Protein AF-A0A0D2PAR9-F1 (afdb_monomer)

Mean predicted aligned error: 14.61 Å

Radius of gyration: 31.93 Å; Cα contacts (8 Å, |Δi|>4): 285; chains: 1; bounding box: 56×73×135 Å

Nearest PDB structures (foldseek):
  8z8z-assembly1_B  TM=4.522E-01  e=4.694E+00  Homo sapiens
  4bv0-assembly1_A  TM=4.179E-01  e=3.955E+00  Rattus norvegicus

pLDDT: mean 72.81, std 21.91, range [27.88, 97.44]

Sequence (372 aa):
MFTTLGLVIHLLLNVLSAFSISPQKHSHPTFLNVLAVIPWVAWTGVVIAVLVFGFTHKQNVTISPNLIYCVIQKSPIPEVTSVATTTGLVAVFLIELTIGALLYRNRAIMNKFSQSMDMAIRILIFTVLGVSALSCGVIFTVTQTRAVQWDLIFAILPPAAALAFGTQRDLLLGWLPRRARAQAAPDATFVTLTSVNFISRSGSIQSLAGSRRSSISLSPSLKGLTSPSDAQATILNKPGIYVYLMLNLIGGVGMLVMLITAAASPRVHRLPTWYSFCIAWLLSAFSYTLLFISGQQFTPHPIFSVCFIQAALIYSMPPTTSAATLALLLQFSRTTFRPVEETESTNFMPATYGSIYHISSPVHRGFSVSND

Structure (mmCIF, N/CA/C/O backbone):
data_AF-A0A0D2PAR9-F1
#
_entry.id   AF-A0A0D2PAR9-F1
#
loop_
_atom_site.group_PDB
_atom_site.id
_atom_site.type_symbol
_atom_site.label_atom_id
_atom_site.label_alt_id
_atom_site.label_comp_id
_atom_site.label_asym_id
_atom_site.label_entity_id
_atom_site.label_seq_id
_atom_site.pdbx_PDB_ins_code
_atom_site.Cartn_x
_atom_site.Cartn_y
_atom_site.Cartn_z
_atom_site.occupancy
_atom_site.B_iso_or_equiv
_atom_site.auth_seq_id
_atom_site.auth_comp_id
_atom_site.auth_asym_id
_atom_site.auth_atom_id
_atom_site.pdbx_PDB_model_num
ATOM 1 N N . MET A 1 1 ? 6.207 -20.501 12.533 1.00 45.66 1 MET A N 1
ATOM 2 C CA . MET A 1 1 ? 7.487 -19.779 12.337 1.00 45.66 1 MET A CA 1
ATOM 3 C C . MET A 1 1 ? 8.507 -20.558 11.500 1.00 45.66 1 MET A C 1
ATOM 5 O O . MET A 1 1 ? 9.106 -19.950 10.626 1.00 45.66 1 MET A O 1
ATOM 9 N N . PHE A 1 2 ? 8.697 -21.874 11.679 1.00 40.50 2 PHE A N 1
ATOM 10 C CA . PHE A 1 2 ? 9.657 -22.642 10.857 1.00 40.50 2 PHE A CA 1
ATOM 11 C C . PHE A 1 2 ? 9.181 -22.946 9.422 1.00 40.50 2 PHE A C 1
ATOM 13 O O . PHE A 1 2 ? 9.977 -22.920 8.487 1.00 40.50 2 PHE A O 1
ATOM 20 N N . THR A 1 3 ? 7.878 -23.148 9.213 1.00 49.22 3 THR A N 1
ATOM 21 C CA . THR A 1 3 ? 7.299 -23.408 7.881 1.00 49.22 3 THR A CA 1
ATOM 22 C C . THR A 1 3 ? 7.366 -22.196 6.952 1.00 49.22 3 THR A C 1
ATOM 24 O O . THR A 1 3 ? 7.616 -22.348 5.763 1.00 49.22 3 THR A O 1
ATOM 27 N N . THR A 1 4 ? 7.210 -20.984 7.489 1.00 48.78 4 THR A N 1
ATOM 28 C CA . THR A 1 4 ? 7.278 -19.731 6.722 1.00 48.78 4 THR A CA 1
ATOM 29 C C . THR A 1 4 ? 8.694 -19.445 6.233 1.00 48.78 4 THR A C 1
ATOM 31 O O . THR A 1 4 ? 8.865 -19.048 5.090 1.00 48.78 4 THR A O 1
ATOM 34 N N . LEU A 1 5 ? 9.714 -19.721 7.052 1.00 45.59 5 LEU A N 1
ATOM 35 C CA . LEU A 1 5 ? 11.125 -19.613 6.662 1.00 45.59 5 LEU A CA 1
ATOM 36 C C . LEU A 1 5 ? 11.494 -20.619 5.567 1.00 45.59 5 LEU A C 1
ATOM 38 O O . LEU A 1 5 ? 12.097 -20.231 4.572 1.00 45.59 5 LEU A O 1
ATOM 42 N N . GLY A 1 6 ? 11.074 -21.881 5.706 1.00 59.78 6 GLY A N 1
ATOM 43 C CA . GLY A 1 6 ? 11.278 -22.897 4.670 1.00 59.78 6 GLY A CA 1
ATOM 44 C C . GLY A 1 6 ? 10.599 -22.534 3.348 1.00 59.78 6 GLY A C 1
ATOM 45 O O . GLY A 1 6 ? 11.196 -22.690 2.288 1.00 59.78 6 GLY A O 1
ATOM 46 N N . LEU A 1 7 ? 9.390 -21.967 3.404 1.00 61.41 7 LEU A N 1
ATOM 47 C CA . LEU A 1 7 ? 8.646 -21.533 2.222 1.00 61.41 7 LEU A CA 1
ATOM 48 C C . LEU A 1 7 ? 9.276 -20.288 1.584 1.00 61.41 7 LEU A C 1
ATOM 50 O O . LEU A 1 7 ? 9.389 -20.241 0.366 1.00 61.41 7 LEU A O 1
ATOM 54 N N . VAL A 1 8 ? 9.766 -19.328 2.377 1.00 56.66 8 VAL A N 1
ATOM 55 C CA . VAL A 1 8 ? 10.515 -18.160 1.876 1.00 56.66 8 VAL A CA 1
ATOM 56 C C . VAL A 1 8 ? 11.816 -18.586 1.225 1.00 56.66 8 VAL A C 1
ATOM 58 O O . VAL A 1 8 ? 12.106 -18.116 0.136 1.00 56.66 8 VAL A O 1
ATOM 61 N N . ILE A 1 9 ? 12.580 -19.487 1.842 1.00 59.72 9 ILE A N 1
ATOM 62 C CA . ILE A 1 9 ? 13.835 -19.988 1.275 1.00 59.72 9 ILE A CA 1
ATOM 63 C C . ILE A 1 9 ? 13.552 -20.776 -0.004 1.00 59.72 9 ILE A C 1
ATOM 65 O O . ILE A 1 9 ? 14.197 -20.533 -1.013 1.00 59.72 9 ILE A O 1
ATOM 69 N N . HIS A 1 10 ? 12.555 -21.661 -0.012 1.00 67.50 10 HIS A N 1
ATOM 70 C CA . HIS A 1 10 ? 12.184 -22.425 -1.204 1.00 67.50 10 HIS A CA 1
ATOM 71 C C . HIS A 1 10 ? 11.685 -21.519 -2.339 1.00 67.50 10 HIS A C 1
ATOM 73 O O . HIS A 1 10 ? 12.056 -21.693 -3.496 1.00 67.50 10 HIS A O 1
ATOM 79 N N . LEU A 1 11 ? 10.879 -20.506 -2.014 1.00 60.12 11 LEU A N 1
ATOM 80 C CA . LEU A 1 11 ? 10.384 -19.526 -2.976 1.00 60.12 11 LEU A CA 1
ATOM 81 C C . LEU A 1 11 ? 11.517 -18.623 -3.471 1.00 60.12 11 LEU A C 1
ATOM 83 O O . LEU A 1 11 ? 11.596 -18.368 -4.665 1.00 60.12 11 LEU A O 1
ATOM 87 N N . LEU A 1 12 ? 12.441 -18.224 -2.596 1.00 59.53 12 LEU A N 1
ATOM 88 C CA . LEU A 1 12 ? 13.648 -17.486 -2.951 1.00 59.53 12 LEU A CA 1
ATOM 89 C C . LEU A 1 12 ? 14.551 -18.322 -3.858 1.00 59.53 12 LEU A C 1
ATOM 91 O O . LEU A 1 12 ? 15.011 -17.806 -4.860 1.00 59.53 12 LEU A O 1
ATOM 95 N N . LEU A 1 13 ? 14.761 -19.607 -3.577 1.00 65.06 13 LEU A N 1
ATOM 96 C CA . LEU A 1 13 ? 15.561 -20.508 -4.413 1.00 65.06 13 LEU A CA 1
ATOM 97 C C . LEU A 1 13 ? 14.899 -20.772 -5.771 1.00 65.06 13 LEU A C 1
ATOM 99 O O . LEU A 1 13 ? 15.580 -20.780 -6.794 1.00 65.06 13 LEU A O 1
ATOM 103 N N . ASN A 1 14 ? 13.574 -20.909 -5.817 1.00 65.88 14 ASN A N 1
ATOM 104 C CA . ASN A 1 14 ? 12.824 -21.018 -7.072 1.00 65.88 14 ASN A CA 1
ATOM 105 C C . ASN A 1 14 ? 12.857 -19.717 -7.883 1.00 65.88 14 ASN A C 1
ATOM 107 O O . ASN A 1 14 ? 12.922 -19.732 -9.109 1.00 65.88 14 ASN A O 1
ATOM 111 N N . VAL A 1 15 ? 12.842 -18.574 -7.205 1.00 61.09 15 VAL A N 1
ATOM 112 C CA . VAL A 1 15 ? 12.967 -17.262 -7.840 1.00 61.09 15 VAL A CA 1
ATOM 113 C C . VAL A 1 15 ? 14.401 -17.039 -8.329 1.00 61.09 15 VAL A C 1
ATOM 115 O O . VAL A 1 15 ? 14.595 -16.622 -9.465 1.00 61.09 15 VAL A O 1
ATOM 118 N N . LEU A 1 16 ? 15.408 -17.383 -7.526 1.00 62.16 16 LEU A N 1
ATOM 119 C CA . LEU A 1 16 ? 16.825 -17.297 -7.878 1.00 62.16 16 LEU A CA 1
ATOM 120 C C . LEU A 1 16 ? 17.183 -18.247 -9.022 1.00 62.16 16 LEU A C 1
ATOM 122 O O . LEU A 1 16 ? 17.912 -17.839 -9.915 1.00 62.16 16 LEU A O 1
ATOM 126 N N . SER A 1 17 ? 16.636 -19.463 -9.060 1.00 63.44 17 SER A N 1
ATOM 127 C CA . SER A 1 17 ? 16.808 -20.385 -10.194 1.00 63.44 17 SER A CA 1
ATOM 128 C C . SER A 1 17 ? 16.088 -19.899 -11.453 1.00 63.44 17 SER A C 1
ATOM 130 O O . SER A 1 17 ? 16.635 -20.018 -12.546 1.00 63.44 17 SER A O 1
ATOM 132 N N . ALA A 1 18 ? 14.926 -19.248 -11.317 1.00 57.94 18 ALA A N 1
ATOM 133 C CA . ALA A 1 18 ? 14.270 -18.560 -12.429 1.00 57.94 18 ALA A CA 1
ATOM 134 C C . ALA A 1 18 ? 15.065 -17.342 -12.944 1.00 57.94 18 ALA A C 1
ATOM 136 O O . ALA A 1 18 ? 14.855 -16.925 -14.084 1.00 57.94 18 ALA A O 1
ATOM 137 N N . PHE A 1 19 ? 15.959 -16.775 -12.127 1.00 58.44 19 PHE A N 1
ATOM 138 C CA . PHE A 1 19 ? 16.894 -15.724 -12.531 1.00 58.44 19 PHE A CA 1
ATOM 139 C C . PHE A 1 19 ? 18.254 -16.253 -13.001 1.00 58.44 19 PHE A C 1
ATOM 141 O O . PHE A 1 19 ? 18.906 -15.554 -13.773 1.00 58.44 19 PHE A O 1
ATOM 148 N N . SER A 1 20 ? 18.717 -17.423 -12.538 1.00 57.97 20 SER A N 1
ATOM 149 C CA . SER A 1 20 ? 20.138 -17.762 -12.652 1.00 57.97 20 SER A CA 1
ATOM 150 C C . SER A 1 20 ? 20.545 -18.251 -14.032 1.00 57.97 20 SER A C 1
ATOM 152 O O . SER A 1 20 ? 21.518 -17.727 -14.541 1.00 57.97 20 SER A O 1
ATOM 154 N N . ILE A 1 21 ? 19.869 -19.209 -14.663 1.00 56.44 21 ILE A N 1
ATOM 155 C CA . ILE A 1 21 ? 20.244 -19.714 -15.995 1.00 56.44 21 ILE A CA 1
ATOM 156 C C . ILE A 1 21 ? 19.030 -20.453 -16.571 1.00 56.44 21 ILE A C 1
ATOM 158 O O . ILE A 1 21 ? 18.694 -21.533 -16.101 1.00 56.44 21 ILE A O 1
ATOM 162 N N . SER A 1 22 ? 18.385 -19.905 -17.603 1.00 43.47 22 SER A N 1
ATOM 163 C CA . SER A 1 22 ? 17.837 -20.719 -18.696 1.00 43.47 22 SER A CA 1
ATOM 164 C C . SER A 1 22 ? 17.489 -19.826 -19.893 1.00 43.47 22 SER A C 1
ATOM 166 O O . SER A 1 22 ? 16.673 -18.909 -19.749 1.00 43.47 22 SER A O 1
ATOM 168 N N . PRO A 1 23 ? 18.057 -20.077 -21.086 1.00 47.75 23 PRO A N 1
ATOM 169 C CA . PRO A 1 23 ? 17.635 -19.448 -22.327 1.00 47.75 23 PRO A CA 1
ATOM 170 C C . PRO A 1 23 ? 16.339 -20.122 -22.795 1.00 47.75 23 PRO A C 1
ATOM 172 O O . PRO A 1 23 ? 16.307 -20.791 -23.824 1.00 47.75 23 PRO A O 1
ATOM 175 N N . GLN A 1 24 ? 15.254 -20.018 -22.022 1.00 45.94 24 GLN A N 1
ATOM 176 C CA . GLN A 1 24 ? 13.981 -20.585 -22.451 1.00 45.94 24 GLN A CA 1
ATOM 177 C C . GLN A 1 24 ? 13.134 -19.519 -23.138 1.00 45.94 24 GLN A C 1
ATOM 179 O O . GLN A 1 24 ? 12.493 -18.670 -22.518 1.00 45.94 24 GLN A O 1
ATOM 184 N N . LYS A 1 25 ? 13.155 -19.630 -24.467 1.00 47.59 25 LYS A N 1
ATOM 185 C CA . LYS A 1 25 ? 12.425 -18.921 -25.526 1.00 47.59 25 LYS A CA 1
ATOM 186 C C . LYS A 1 25 ? 10.888 -19.009 -25.418 1.00 47.59 25 LYS A C 1
ATOM 188 O O . LYS A 1 25 ? 10.198 -19.130 -26.420 1.00 47.59 25 LYS A O 1
ATOM 193 N N . HIS A 1 26 ? 10.315 -18.956 -24.217 1.00 46.69 26 HIS A N 1
ATOM 194 C CA . HIS A 1 26 ? 8.867 -18.893 -24.014 1.00 46.69 26 HIS A CA 1
ATOM 195 C C . HIS A 1 26 ? 8.513 -17.690 -23.143 1.00 46.69 26 HIS A C 1
ATOM 197 O O . HIS A 1 26 ? 8.281 -17.775 -21.939 1.00 46.69 26 HIS A O 1
ATOM 203 N N . SER A 1 27 ? 8.442 -16.530 -23.794 1.00 55.00 27 SER A N 1
ATOM 204 C CA . SER A 1 27 ? 7.741 -15.364 -23.266 1.00 55.00 27 SER A CA 1
ATOM 205 C C . SER A 1 27 ? 6.252 -15.701 -23.152 1.00 55.00 27 SER A C 1
ATOM 207 O O . SER A 1 27 ? 5.493 -15.425 -24.074 1.00 55.00 27 SER A O 1
ATOM 209 N N . HIS A 1 28 ? 5.826 -16.317 -22.045 1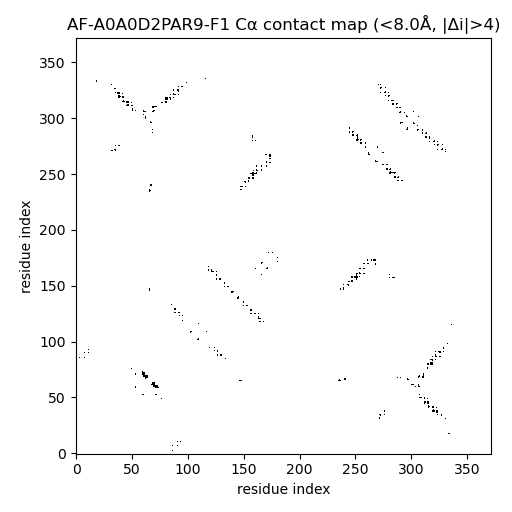.00 61.44 28 HIS A N 1
ATOM 210 C CA . HIS A 1 28 ? 4.409 -16.576 -21.795 1.00 61.44 28 HIS A CA 1
ATOM 211 C C . HIS A 1 28 ? 3.753 -15.312 -21.206 1.00 61.44 28 HIS A C 1
ATOM 213 O O . HIS A 1 28 ? 3.953 -15.030 -20.018 1.00 61.44 28 HIS A O 1
ATOM 219 N N . PRO A 1 29 ? 2.944 -14.549 -21.973 1.00 67.75 29 PRO A N 1
ATOM 220 C CA . PRO A 1 29 ? 2.143 -13.443 -21.429 1.00 67.75 29 PRO A CA 1
ATOM 221 C C . PRO A 1 29 ? 1.237 -13.909 -20.277 1.00 67.75 29 PRO A C 1
ATOM 223 O O . PRO A 1 29 ? 0.947 -13.149 -19.357 1.00 67.75 29 PRO A O 1
ATOM 226 N N . THR A 1 30 ? 0.873 -15.193 -20.267 1.00 73.69 30 THR A N 1
ATOM 227 C CA . THR A 1 30 ? 0.119 -15.855 -19.200 1.00 73.69 30 THR A CA 1
ATOM 228 C C . THR A 1 30 ? 0.799 -15.739 -17.836 1.00 73.69 30 THR A C 1
ATOM 230 O O . THR A 1 30 ? 0.126 -15.438 -16.859 1.00 73.69 30 THR A O 1
ATOM 233 N N . PHE A 1 31 ? 2.124 -15.903 -17.750 1.00 78.56 31 PHE A N 1
ATOM 234 C CA . PHE A 1 31 ? 2.839 -15.811 -16.473 1.00 78.56 31 PHE A CA 1
ATOM 235 C C . PHE A 1 31 ? 2.776 -14.387 -15.891 1.00 78.56 31 PHE A C 1
ATOM 237 O O . PHE A 1 31 ? 2.546 -14.201 -14.697 1.00 78.56 31 PHE A O 1
ATOM 244 N N . LEU A 1 32 ? 2.938 -13.370 -16.743 1.00 73.62 32 LEU A N 1
ATOM 245 C CA . LEU A 1 32 ? 2.862 -11.963 -16.337 1.00 73.62 32 LEU A CA 1
ATOM 246 C C . LEU A 1 32 ? 1.442 -11.570 -15.908 1.00 73.62 32 LEU A C 1
ATOM 248 O O . LEU A 1 32 ? 1.277 -10.848 -14.927 1.00 73.62 32 LEU A O 1
ATOM 252 N N . ASN A 1 33 ? 0.425 -12.091 -16.596 1.00 79.44 33 ASN A N 1
ATOM 253 C CA . ASN A 1 33 ? -0.972 -11.878 -16.225 1.00 79.44 33 ASN A CA 1
ATOM 254 C C . ASN A 1 33 ? -1.312 -12.553 -14.889 1.00 79.44 33 ASN A C 1
ATOM 256 O O . ASN A 1 33 ? -1.951 -11.932 -14.045 1.00 79.44 33 ASN A O 1
ATOM 260 N N . VAL A 1 34 ? -0.829 -13.778 -14.648 1.00 82.62 34 VAL A N 1
ATOM 261 C CA . VAL A 1 34 ? -0.990 -14.462 -13.351 1.00 82.62 34 VAL A CA 1
ATOM 262 C C . VAL A 1 34 ? -0.379 -13.630 -12.224 1.00 82.62 34 VAL A C 1
ATOM 264 O O . VAL A 1 34 ? -1.021 -13.408 -11.200 1.00 82.62 34 VAL A O 1
ATOM 267 N N . LEU A 1 35 ? 0.826 -13.095 -12.432 1.00 80.12 35 LEU A N 1
ATOM 268 C CA . LEU A 1 35 ? 1.517 -12.276 -11.440 1.00 80.12 35 LEU A CA 1
ATOM 269 C C . LEU A 1 35 ? 0.752 -10.987 -11.086 1.00 80.12 35 LEU A C 1
ATOM 271 O O . LEU A 1 35 ? 0.772 -10.557 -9.935 1.00 80.12 35 LEU A O 1
ATOM 275 N N . ALA A 1 36 ? 0.034 -10.402 -12.048 1.00 84.56 36 ALA A N 1
ATOM 276 C CA . ALA A 1 36 ? -0.820 -9.238 -11.821 1.00 84.56 36 ALA A CA 1
ATOM 277 C C . ALA A 1 36 ? -2.126 -9.567 -11.071 1.00 84.56 36 ALA A C 1
ATOM 279 O O . ALA A 1 36 ? -2.683 -8.671 -10.434 1.00 84.56 36 ALA A O 1
ATOM 280 N N . VAL A 1 37 ? -2.595 -10.821 -11.128 1.00 88.94 37 VAL A N 1
ATOM 281 C CA . VAL A 1 37 ? -3.839 -11.304 -10.495 1.00 88.94 37 VAL A CA 1
ATOM 282 C C . VAL A 1 37 ? -3.628 -11.745 -9.041 1.00 88.94 37 VAL A C 1
ATOM 284 O O . VAL A 1 37 ? -4.527 -11.573 -8.221 1.00 88.94 37 VAL A O 1
ATOM 287 N N . ILE A 1 38 ? -2.442 -12.253 -8.688 1.00 87.56 38 ILE A N 1
ATOM 288 C CA . ILE A 1 38 ? -2.125 -12.745 -7.331 1.00 87.56 38 ILE A CA 1
ATOM 289 C C . ILE A 1 38 ? -2.499 -11.752 -6.210 1.00 87.56 38 ILE A C 1
ATOM 291 O O . ILE A 1 38 ? -3.155 -12.183 -5.258 1.00 87.56 38 ILE A O 1
ATOM 295 N N . PRO A 1 39 ? -2.163 -10.446 -6.287 1.00 90.38 39 PRO A N 1
ATOM 296 C CA . PRO A 1 39 ? -2.520 -9.493 -5.234 1.00 90.38 39 PRO A CA 1
ATOM 297 C C . PRO A 1 39 ? -4.034 -9.383 -5.021 1.00 90.38 39 PRO A C 1
ATOM 299 O O . PRO A 1 39 ? -4.489 -9.261 -3.890 1.00 90.38 39 PRO A O 1
ATOM 302 N N . TRP A 1 40 ? -4.822 -9.491 -6.092 1.00 94.00 40 TRP A N 1
ATOM 303 C CA . TRP A 1 40 ? -6.283 -9.404 -6.042 1.00 94.00 40 TRP A CA 1
ATOM 304 C C . TRP A 1 40 ? -6.918 -10.645 -5.423 1.00 94.00 40 TRP A C 1
ATOM 306 O O . TRP A 1 40 ? -7.871 -10.539 -4.650 1.00 94.00 40 TRP A O 1
ATOM 316 N N . VAL A 1 41 ? -6.365 -11.823 -5.711 1.00 91.31 41 VAL A N 1
ATOM 317 C CA . VAL A 1 41 ? -6.787 -13.076 -5.072 1.00 91.31 41 VAL A CA 1
ATOM 318 C C . VAL A 1 41 ? -6.459 -13.049 -3.579 1.00 91.31 41 VAL A C 1
ATOM 320 O O . VAL A 1 41 ? -7.308 -13.387 -2.759 1.00 91.31 41 VAL A O 1
ATOM 323 N N . ALA A 1 42 ? -5.262 -12.583 -3.209 1.00 88.44 42 ALA A N 1
ATOM 324 C CA . ALA A 1 42 ? -4.886 -12.419 -1.807 1.00 88.44 42 ALA A CA 1
ATOM 325 C C . ALA A 1 42 ? -5.808 -11.419 -1.089 1.00 88.44 42 ALA A C 1
ATOM 327 O O . ALA A 1 42 ? -6.321 -11.717 -0.013 1.00 88.44 42 ALA A O 1
ATOM 328 N N . TRP A 1 43 ? -6.073 -10.268 -1.713 1.00 94.81 43 TRP A N 1
ATOM 329 C CA . TRP A 1 43 ? -6.970 -9.250 -1.177 1.00 94.81 43 TRP A CA 1
ATOM 330 C C . TRP A 1 43 ? -8.383 -9.789 -0.939 1.00 94.81 43 TRP A C 1
ATOM 332 O O . TRP A 1 43 ? -8.888 -9.727 0.179 1.00 94.81 43 TRP A O 1
ATOM 342 N N . THR A 1 44 ? -9.006 -10.358 -1.975 1.00 95.38 44 THR A N 1
ATOM 343 C CA . TH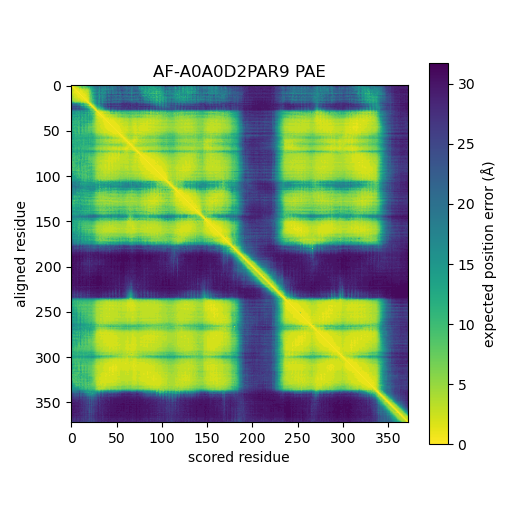R A 1 44 ? -10.367 -10.911 -1.888 1.00 95.38 44 THR A CA 1
ATOM 344 C C . THR A 1 44 ? -10.456 -12.032 -0.859 1.00 95.38 44 THR A C 1
ATOM 346 O O . THR A 1 44 ? -11.393 -12.046 -0.064 1.00 95.38 44 THR A O 1
ATOM 349 N N . GLY A 1 45 ? -9.467 -12.929 -0.816 1.00 93.75 45 GLY A N 1
ATOM 350 C CA . GLY A 1 45 ? -9.408 -14.012 0.161 1.00 93.75 45 GLY A CA 1
ATOM 351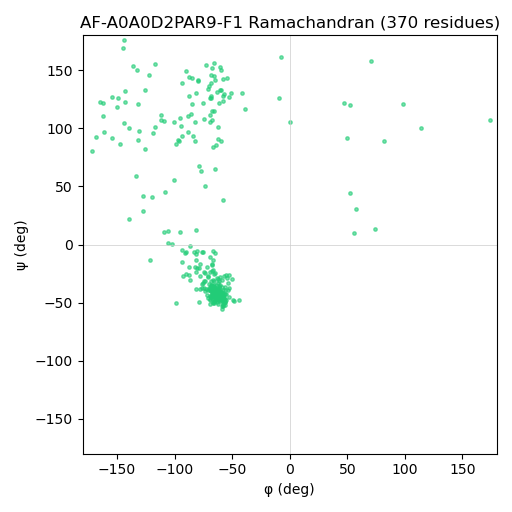 C C . GLY A 1 45 ? -9.380 -13.506 1.604 1.00 93.75 45 GLY A C 1
ATOM 352 O O . GLY A 1 45 ? -10.156 -13.985 2.431 1.00 93.75 45 GLY A O 1
ATOM 353 N N . VAL A 1 46 ? -8.542 -12.505 1.907 1.00 92.88 46 VAL A N 1
ATOM 354 C CA . VAL A 1 46 ? -8.481 -11.920 3.256 1.00 92.88 46 VAL A CA 1
ATOM 355 C C . VAL A 1 46 ? -9.768 -11.162 3.577 1.00 92.88 46 VAL A C 1
ATOM 357 O O . VAL A 1 46 ? -10.324 -11.386 4.648 1.00 92.88 46 VAL A O 1
ATOM 360 N N . VAL A 1 47 ? -10.310 -10.356 2.654 1.00 95.81 47 VAL A N 1
ATOM 361 C CA . VAL A 1 47 ? -11.585 -9.648 2.868 1.00 95.81 47 VAL A CA 1
ATOM 362 C C . VAL A 1 47 ? -12.698 -10.638 3.202 1.00 95.81 47 VAL A C 1
ATOM 364 O O . VAL A 1 47 ? -13.383 -10.460 4.205 1.00 95.81 47 VAL A O 1
ATOM 367 N N . ILE A 1 48 ? -12.856 -11.705 2.413 1.00 95.31 48 ILE A N 1
ATOM 368 C CA . ILE A 1 48 ? -13.875 -12.735 2.652 1.00 95.31 48 ILE A CA 1
ATOM 369 C C . ILE A 1 48 ? -13.657 -13.396 4.015 1.00 95.31 48 ILE A C 1
ATOM 371 O O . ILE A 1 48 ? -14.612 -13.531 4.777 1.00 95.31 48 ILE A O 1
ATOM 375 N N . ALA A 1 49 ? -12.418 -13.752 4.365 1.00 93.31 49 ALA A N 1
ATOM 376 C CA . ALA A 1 49 ? -12.109 -14.351 5.661 1.00 93.31 49 ALA A CA 1
ATOM 377 C C . ALA A 1 49 ? -12.479 -13.425 6.834 1.00 93.31 49 ALA A C 1
ATOM 379 O O . ALA A 1 49 ? -13.106 -13.872 7.798 1.00 93.31 49 ALA A O 1
ATOM 380 N N . VAL A 1 50 ? -12.157 -12.128 6.742 1.00 94.00 50 VAL A N 1
ATOM 381 C CA . VAL A 1 50 ? -12.531 -11.146 7.769 1.00 94.00 50 VAL A CA 1
ATOM 382 C C . VAL A 1 50 ? -14.042 -10.945 7.827 1.00 94.00 50 VAL A C 1
ATOM 384 O O . VAL A 1 50 ? -14.599 -10.853 8.921 1.00 94.00 50 VAL A O 1
ATOM 387 N N . LEU A 1 51 ? -14.717 -10.912 6.676 1.00 93.94 51 LEU A N 1
ATOM 388 C CA . LEU A 1 51 ? -16.168 -10.765 6.615 1.00 93.94 51 LEU A CA 1
ATOM 389 C C . LEU A 1 51 ? -16.875 -11.956 7.276 1.00 93.94 51 LEU A C 1
ATOM 391 O O . LEU A 1 51 ? -17.718 -11.773 8.151 1.00 93.94 51 LEU A O 1
ATOM 395 N N . VAL A 1 52 ? -16.491 -13.183 6.924 1.00 93.81 52 VAL A N 1
ATOM 396 C CA . VAL A 1 52 ? -17.053 -14.400 7.529 1.00 93.81 52 VAL A CA 1
ATOM 397 C C . VAL A 1 52 ? -16.825 -14.403 9.042 1.00 93.81 52 VAL A C 1
ATOM 399 O O . VAL A 1 52 ? -17.763 -14.623 9.811 1.00 93.81 52 VAL A O 1
ATOM 402 N N . PHE A 1 53 ? -15.612 -14.074 9.492 1.00 92.94 53 PHE A N 1
ATOM 403 C CA . PHE A 1 53 ? -15.302 -14.011 10.918 1.00 92.94 53 PHE A CA 1
ATOM 404 C C . PHE A 1 53 ? -16.106 -12.920 11.646 1.00 92.94 53 PHE A C 1
ATOM 406 O O . PHE A 1 53 ? -16.706 -13.182 12.688 1.00 92.94 53 PHE A O 1
ATOM 413 N N . GLY A 1 54 ? -16.181 -11.703 11.107 1.00 90.38 54 GLY A N 1
ATOM 414 C CA . GLY A 1 54 ? -16.862 -10.597 11.783 1.00 90.38 54 GLY A CA 1
ATOM 415 C C . GLY A 1 54 ? -18.386 -10.725 11.820 1.00 90.38 54 GLY A C 1
ATOM 416 O O . GLY A 1 54 ? -19.000 -10.261 12.780 1.00 90.38 54 GLY A O 1
ATOM 417 N N . PHE A 1 55 ? -19.008 -11.425 10.862 1.00 91.62 55 PHE A N 1
ATOM 418 C CA . PHE A 1 55 ? -20.442 -11.731 10.942 1.00 91.62 55 PHE A CA 1
ATOM 419 C C . PHE A 1 55 ? -20.787 -12.664 12.104 1.00 91.62 55 PHE A C 1
ATOM 421 O O . PHE A 1 55 ? -21.864 -12.530 12.687 1.00 91.62 55 PHE A O 1
ATOM 428 N N . THR A 1 56 ? -19.869 -13.561 12.472 1.00 91.88 56 THR A N 1
ATOM 429 C CA . THR A 1 56 ? -20.050 -14.469 13.617 1.00 91.88 56 THR A CA 1
ATOM 430 C C . THR A 1 56 ? -19.796 -13.795 14.971 1.00 91.88 56 THR A C 1
ATOM 432 O O . THR A 1 56 ? -20.315 -14.256 15.982 1.00 91.88 56 THR A O 1
ATOM 435 N N . HIS A 1 57 ? -19.068 -12.672 15.005 1.00 91.75 57 HIS A N 1
ATOM 436 C CA . HIS A 1 57 ? -18.641 -12.002 16.240 1.00 91.75 57 HIS A CA 1
ATOM 437 C C . HIS A 1 57 ? -18.887 -10.488 16.205 1.00 91.75 57 HIS A C 1
ATOM 439 O O . HIS A 1 57 ? -17.963 -9.686 16.367 1.00 91.75 57 HIS A O 1
ATOM 445 N N . LYS A 1 58 ? -20.146 -10.076 16.017 1.00 90.06 58 LYS A N 1
ATOM 446 C CA . LYS A 1 58 ? -20.508 -8.655 15.861 1.00 90.06 58 LYS A CA 1
ATOM 447 C C . LYS A 1 58 ? -20.047 -7.775 17.030 1.00 90.06 58 LYS A C 1
ATOM 449 O O . LYS A 1 58 ? -19.605 -6.656 16.796 1.00 90.06 58 LYS A O 1
ATOM 454 N N . GLN A 1 59 ? -20.082 -8.283 18.267 1.00 89.38 59 GLN A N 1
ATOM 455 C CA . GLN A 1 59 ? -19.641 -7.522 19.445 1.00 89.38 59 GLN A CA 1
ATOM 456 C C . GLN A 1 59 ? -18.132 -7.213 19.489 1.00 89.38 59 GLN A C 1
ATOM 458 O O . GLN A 1 59 ? -17.712 -6.375 20.281 1.00 89.38 59 GLN A O 1
ATOM 463 N N . ASN A 1 60 ? -17.310 -7.861 18.657 1.00 90.00 60 ASN A N 1
ATOM 464 C CA . ASN A 1 60 ? -15.854 -7.682 18.675 1.00 90.00 60 ASN A CA 1
ATOM 465 C C . ASN A 1 60 ? -15.369 -6.557 17.745 1.00 90.00 60 ASN A C 1
ATOM 467 O O . ASN A 1 60 ? -14.178 -6.238 17.744 1.00 90.00 60 ASN A O 1
ATOM 471 N N . VAL A 1 61 ? -16.261 -5.970 16.942 1.00 92.44 61 VAL A N 1
ATOM 472 C CA . VAL A 1 61 ? -15.935 -4.855 16.047 1.00 92.44 61 VAL A CA 1
ATOM 473 C C . VAL A 1 61 ? -16.043 -3.553 16.831 1.00 92.44 61 VAL A C 1
ATOM 475 O O . VAL A 1 61 ? -17.131 -3.138 17.221 1.00 92.44 61 VAL A O 1
ATOM 478 N N . THR A 1 62 ? -14.909 -2.898 17.052 1.00 91.12 62 THR A N 1
ATOM 479 C CA . THR A 1 62 ? -14.843 -1.647 17.816 1.00 91.12 62 THR A CA 1
ATOM 480 C C . THR A 1 62 ? -13.943 -0.642 17.117 1.00 91.12 62 THR A C 1
ATOM 482 O O . THR A 1 62 ? -12.998 -1.018 16.422 1.00 91.12 62 THR A O 1
ATOM 485 N N . ILE A 1 63 ? -14.179 0.645 17.347 1.00 90.00 63 ILE A N 1
ATOM 486 C CA . ILE A 1 63 ? -13.232 1.677 16.931 1.00 90.00 63 ILE A CA 1
ATOM 487 C C . ILE A 1 63 ? -11.912 1.540 17.710 1.00 90.00 63 ILE A C 1
ATOM 489 O O . ILE A 1 63 ? -11.900 1.135 18.874 1.00 90.00 63 ILE A O 1
ATOM 493 N N . SER A 1 64 ? -10.787 1.834 17.059 1.00 87.12 64 SER A N 1
ATOM 494 C CA . SER A 1 64 ? -9.477 1.855 17.716 1.00 87.12 64 SER A CA 1
ATOM 495 C C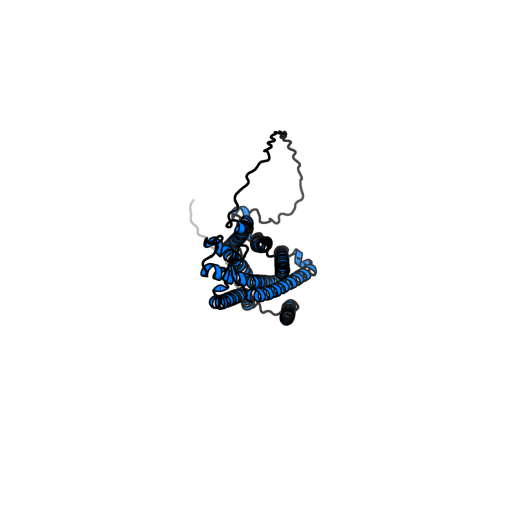 . SER A 1 64 ? -9.437 2.899 18.845 1.00 87.12 64 SER A C 1
ATOM 497 O O . SER A 1 64 ? -10.102 3.932 18.742 1.00 87.12 64 SER A O 1
ATOM 499 N N . PRO A 1 65 ? -8.600 2.702 19.883 1.00 82.31 65 PRO A N 1
ATOM 500 C CA . PRO A 1 65 ? -8.425 3.685 20.959 1.00 82.31 65 PRO A CA 1
ATOM 501 C C . PRO A 1 65 ? -7.989 5.072 20.465 1.00 82.31 65 PRO A C 1
ATOM 503 O O . PRO A 1 65 ? -8.297 6.082 21.087 1.00 82.31 65 PRO A O 1
ATOM 506 N N . ASN A 1 66 ? -7.300 5.118 19.321 1.00 82.12 66 ASN A N 1
ATOM 507 C CA . ASN A 1 66 ? -6.825 6.346 18.687 1.00 82.12 66 ASN A CA 1
ATOM 508 C C . ASN A 1 66 ? -7.912 7.071 17.871 1.00 82.12 66 ASN A C 1
ATOM 510 O O . ASN A 1 66 ? -7.651 8.158 17.362 1.00 82.12 66 ASN A O 1
ATOM 514 N N . LEU A 1 67 ? -9.106 6.480 17.721 1.00 86.44 67 LEU A N 1
ATOM 515 C CA . LEU A 1 67 ? -10.213 7.007 16.914 1.00 86.44 67 LEU A CA 1
ATOM 516 C C . LEU A 1 67 ? -9.841 7.246 15.436 1.00 86.44 67 LEU A C 1
ATOM 518 O O . LEU A 1 67 ? -10.372 8.147 14.791 1.00 86.44 67 LEU A O 1
ATOM 522 N N . ILE A 1 68 ? -8.919 6.443 14.888 1.00 87.69 68 ILE A N 1
ATOM 523 C CA . ILE A 1 68 ? -8.436 6.584 13.501 1.00 87.69 68 ILE A CA 1
ATOM 524 C C . ILE A 1 68 ? -9.152 5.602 12.568 1.00 87.69 68 ILE A C 1
ATOM 526 O O . ILE A 1 68 ? -9.672 5.995 11.526 1.00 87.69 68 ILE A O 1
ATOM 530 N N . TYR A 1 69 ? -9.195 4.327 12.950 1.00 91.25 69 TYR A N 1
ATOM 531 C CA . TYR A 1 69 ? -9.813 3.251 12.174 1.00 91.25 69 TYR A CA 1
ATOM 532 C C . TYR A 1 69 ? -10.475 2.207 13.075 1.00 91.25 69 TYR A C 1
ATOM 534 O O . TYR A 1 69 ? -10.279 2.200 14.292 1.00 91.25 69 TYR A O 1
ATOM 542 N N . CYS A 1 70 ? -11.250 1.313 12.474 1.00 92.69 70 CYS A N 1
ATOM 543 C CA . CYS A 1 70 ? -11.892 0.195 13.152 1.00 92.69 70 CYS A CA 1
ATOM 544 C C . CYS A 1 70 ? -11.020 -1.060 13.229 1.00 92.69 70 CYS A C 1
ATOM 546 O O . CYS A 1 70 ? -10.275 -1.382 12.305 1.00 92.69 70 CYS A O 1
ATOM 548 N N . VAL A 1 71 ? -11.136 -1.779 14.347 1.00 91.88 71 VAL A N 1
ATOM 549 C CA . VAL A 1 71 ? -10.382 -3.001 14.641 1.00 91.88 71 VAL A CA 1
ATOM 550 C C . VAL A 1 71 ? -11.304 -4.104 15.148 1.00 91.88 71 VAL A C 1
ATOM 552 O O . VAL A 1 71 ? -12.316 -3.842 15.800 1.00 91.88 71 VAL A O 1
ATOM 555 N N . ILE A 1 72 ? -10.933 -5.354 14.873 1.00 91.94 72 ILE A N 1
ATOM 556 C CA . ILE A 1 72 ? -11.626 -6.531 15.405 1.00 91.94 72 ILE A CA 1
ATOM 557 C C . ILE A 1 72 ? -10.820 -7.053 16.590 1.00 91.94 72 ILE A C 1
ATOM 559 O O . ILE A 1 72 ? -9.754 -7.653 16.419 1.00 91.94 72 ILE A O 1
ATOM 563 N N . GLN A 1 73 ? -11.319 -6.812 17.801 1.00 87.75 73 GLN A N 1
ATOM 564 C CA . GLN A 1 73 ? -10.662 -7.273 19.021 1.00 87.75 73 GLN A CA 1
ATOM 565 C C . GLN A 1 73 ? -10.703 -8.803 19.127 1.00 87.75 73 GLN A C 1
ATOM 567 O O . GLN A 1 73 ? -11.627 -9.446 18.630 1.00 87.75 73 GLN A O 1
ATOM 572 N N . LYS A 1 74 ? -9.706 -9.385 19.810 1.00 84.06 74 LYS A N 1
ATOM 573 C CA . LYS A 1 74 ? -9.626 -10.830 20.106 1.00 84.06 74 LYS A CA 1
ATOM 574 C C . LYS A 1 74 ? -9.778 -11.722 18.860 1.00 84.06 74 LYS A C 1
ATOM 576 O O . LYS A 1 74 ? -10.514 -12.705 18.883 1.00 84.06 74 LYS A O 1
ATOM 581 N N . SER A 1 75 ? -9.106 -11.370 17.765 1.00 86.56 75 SER A N 1
ATOM 582 C CA . SER A 1 75 ? -9.123 -12.155 16.528 1.00 86.56 75 SER A CA 1
ATOM 583 C C . SER A 1 75 ? -7.709 -12.579 16.116 1.00 86.56 75 SER A C 1
ATOM 585 O O . SER A 1 75 ? -6.773 -11.807 16.316 1.00 86.56 75 SER A O 1
ATOM 587 N N . PRO A 1 76 ? -7.536 -13.769 15.509 1.00 87.88 76 PRO A N 1
ATOM 588 C CA . PRO A 1 76 ? -6.249 -14.197 14.953 1.00 87.88 76 PRO A CA 1
ATOM 589 C C . PRO A 1 76 ? -5.914 -13.487 13.627 1.00 87.88 76 PRO A C 1
ATOM 591 O O . PRO A 1 76 ? -4.823 -13.651 13.087 1.00 87.88 76 PRO A O 1
ATOM 594 N N . ILE A 1 77 ? -6.845 -12.696 13.078 1.00 88.88 77 ILE A N 1
ATOM 595 C CA . ILE A 1 77 ? -6.714 -12.038 11.771 1.00 88.88 77 ILE A CA 1
ATOM 596 C C . ILE A 1 77 ? -5.471 -11.134 11.707 1.00 88.88 77 ILE A C 1
ATOM 598 O O . ILE A 1 77 ? -4.668 -11.338 10.795 1.00 88.88 77 ILE A O 1
ATOM 602 N N . PRO A 1 78 ? -5.243 -10.187 12.645 1.00 86.38 78 PRO A N 1
ATOM 603 C CA . PRO A 1 78 ? -4.099 -9.284 12.571 1.00 86.38 78 PRO A CA 1
ATOM 604 C C . PRO A 1 78 ? -2.767 -10.038 12.630 1.00 86.38 78 PRO A C 1
ATOM 606 O O . PRO A 1 78 ? -1.826 -9.667 11.931 1.00 86.38 78 PRO A O 1
ATOM 609 N N . GLU A 1 79 ? -2.700 -11.123 13.409 1.00 86.25 79 GLU A N 1
ATOM 610 C CA . GLU A 1 79 ? -1.512 -11.973 13.530 1.00 86.25 79 GLU A CA 1
ATOM 611 C C . GLU A 1 79 ? -1.203 -12.679 12.210 1.00 86.25 79 GLU A C 1
ATOM 613 O O . GLU A 1 79 ? -0.090 -12.562 11.696 1.00 86.25 79 GLU A O 1
ATOM 618 N N . VAL A 1 80 ? -2.200 -13.333 11.604 1.00 87.88 80 VAL A N 1
ATOM 619 C CA . VAL A 1 80 ? -2.047 -14.007 10.306 1.00 87.88 80 VAL A CA 1
ATOM 620 C C . VAL A 1 80 ? -1.645 -13.008 9.220 1.00 87.88 80 VAL A C 1
ATOM 622 O O . VAL A 1 80 ? -0.700 -13.260 8.471 1.00 87.88 80 VAL A O 1
ATOM 625 N N . THR A 1 81 ? -2.302 -11.845 9.157 1.00 88.50 81 THR A N 1
ATOM 626 C CA . THR A 1 81 ? -1.975 -10.810 8.164 1.00 88.50 81 THR A CA 1
ATOM 627 C C . THR A 1 81 ? -0.589 -10.211 8.386 1.00 88.50 81 THR A C 1
ATOM 629 O O . THR A 1 81 ? 0.121 -9.952 7.415 1.00 88.50 81 THR A O 1
ATOM 632 N N . SER A 1 82 ? -0.159 -10.042 9.640 1.00 87.06 82 SER A N 1
ATOM 633 C CA . SER A 1 82 ? 1.173 -9.535 9.987 1.00 87.06 82 SER A CA 1
ATOM 634 C C . SER A 1 82 ? 2.265 -10.530 9.596 1.00 87.06 82 SER A C 1
ATOM 636 O O . SER A 1 82 ? 3.248 -10.150 8.956 1.00 87.06 82 SER A O 1
ATOM 638 N N . VAL A 1 83 ? 2.066 -11.823 9.882 1.00 86.88 83 VAL A N 1
ATOM 639 C CA . VAL A 1 83 ? 2.988 -12.893 9.472 1.00 86.88 83 VAL A CA 1
ATOM 640 C C . VAL A 1 83 ? 3.086 -12.969 7.949 1.00 86.88 83 VAL A C 1
ATOM 642 O O . VAL A 1 83 ? 4.197 -12.984 7.414 1.00 86.88 83 VAL A O 1
ATOM 645 N N . ALA A 1 84 ? 1.955 -12.962 7.237 1.00 87.38 84 ALA A N 1
ATOM 646 C CA . ALA A 1 84 ? 1.934 -12.979 5.774 1.00 87.38 84 ALA A CA 1
ATOM 647 C C . ALA A 1 84 ? 2.659 -11.761 5.176 1.00 87.38 84 ALA A C 1
ATOM 649 O O . ALA A 1 84 ? 3.490 -11.909 4.281 1.00 87.38 84 ALA A O 1
ATOM 650 N N . THR A 1 85 ? 2.411 -10.569 5.722 1.00 89.38 85 THR A N 1
ATOM 651 C CA . THR A 1 85 ? 3.041 -9.320 5.266 1.00 89.38 85 THR A CA 1
ATOM 652 C C . THR A 1 85 ? 4.539 -9.309 5.532 1.00 89.38 85 THR A C 1
ATOM 654 O O . THR A 1 85 ? 5.312 -8.970 4.643 1.00 89.38 85 THR A O 1
ATOM 657 N N . THR A 1 86 ? 4.965 -9.714 6.729 1.00 87.31 86 THR A N 1
ATOM 658 C CA . THR A 1 86 ? 6.387 -9.786 7.096 1.00 87.31 86 THR A CA 1
ATOM 659 C C . THR A 1 86 ? 7.123 -10.754 6.175 1.00 87.31 86 THR A C 1
ATOM 661 O O . THR A 1 86 ? 8.187 -10.435 5.653 1.00 87.31 86 THR A O 1
ATOM 664 N N . THR A 1 87 ? 6.514 -11.910 5.902 1.00 85.75 87 THR A N 1
ATOM 665 C CA . THR A 1 87 ? 7.030 -12.913 4.960 1.00 85.75 87 THR A CA 1
ATOM 666 C C . THR A 1 87 ? 7.189 -12.321 3.554 1.00 85.75 87 THR A C 1
ATOM 668 O O . THR A 1 87 ? 8.253 -12.445 2.945 1.00 85.75 87 THR A O 1
ATOM 671 N N . GLY A 1 88 ? 6.158 -11.632 3.052 1.00 86.94 88 GLY A N 1
ATOM 672 C CA . GLY A 1 88 ? 6.196 -10.968 1.749 1.00 86.94 88 GLY A CA 1
ATOM 673 C C . GLY A 1 88 ? 7.253 -9.866 1.674 1.00 86.94 88 GLY A C 1
ATOM 674 O O . GLY A 1 88 ? 7.983 -9.785 0.690 1.00 86.94 88 GLY A O 1
ATOM 675 N N . LEU A 1 89 ? 7.393 -9.055 2.723 1.00 88.25 89 LEU A N 1
ATOM 676 C CA . LEU A 1 89 ? 8.354 -7.956 2.752 1.00 88.25 89 LEU A CA 1
ATOM 677 C C . LEU A 1 89 ? 9.807 -8.444 2.806 1.00 88.25 89 LEU A C 1
ATOM 679 O O . LEU A 1 89 ? 10.665 -7.872 2.139 1.00 88.25 89 LEU A O 1
ATOM 683 N N . VAL A 1 90 ? 10.080 -9.531 3.534 1.00 86.75 90 VAL A N 1
ATOM 684 C CA . VAL A 1 90 ? 11.398 -10.184 3.510 1.00 86.75 90 VAL A CA 1
ATOM 685 C C . VAL A 1 90 ? 11.726 -10.671 2.098 1.00 86.75 90 VAL A C 1
ATOM 687 O O . VAL A 1 90 ? 12.831 -10.435 1.616 1.00 86.75 90 VAL A O 1
ATOM 690 N N . ALA A 1 91 ? 10.771 -11.293 1.398 1.00 86.38 91 ALA A N 1
ATOM 691 C CA . ALA A 1 91 ? 10.980 -11.727 0.016 1.00 86.38 91 ALA A CA 1
ATOM 692 C C . ALA A 1 91 ? 11.265 -10.544 -0.930 1.00 86.38 91 ALA A C 1
ATOM 694 O O . ALA A 1 91 ? 12.192 -10.621 -1.736 1.00 86.38 91 ALA A O 1
ATOM 695 N N . VAL A 1 92 ? 10.515 -9.442 -0.799 1.00 88.75 92 VAL A N 1
ATOM 696 C CA . VAL A 1 92 ? 10.745 -8.188 -1.541 1.00 88.75 92 VAL A CA 1
ATOM 697 C C . VAL A 1 92 ? 12.168 -7.680 -1.302 1.00 88.75 92 VAL A C 1
ATOM 699 O O . VAL A 1 92 ? 12.912 -7.491 -2.261 1.00 88.75 92 VAL A O 1
ATOM 702 N N . PHE A 1 93 ? 12.582 -7.551 -0.041 1.00 87.62 93 PHE A N 1
ATOM 703 C CA . PHE A 1 93 ? 13.908 -7.050 0.320 1.00 87.62 93 PHE A CA 1
ATOM 704 C C . PHE A 1 93 ? 15.047 -7.926 -0.231 1.00 87.62 93 PHE A C 1
ATOM 706 O O . PHE A 1 93 ? 16.014 -7.418 -0.794 1.00 87.62 93 PHE A O 1
ATOM 713 N N . LEU A 1 94 ? 14.931 -9.255 -0.143 1.00 86.69 94 LEU A N 1
ATOM 714 C CA . LEU A 1 94 ? 15.939 -10.174 -0.689 1.00 86.69 94 LEU A CA 1
ATOM 715 C C . LEU A 1 94 ? 16.055 -10.074 -2.216 1.00 86.69 94 LEU A C 1
ATOM 717 O O . LEU A 1 94 ? 17.159 -10.119 -2.766 1.00 86.69 94 LEU A O 1
ATOM 721 N N . ILE A 1 95 ? 14.929 -9.909 -2.911 1.00 83.88 95 ILE A N 1
ATOM 722 C CA . ILE A 1 95 ? 14.917 -9.710 -4.363 1.00 83.88 95 ILE A CA 1
ATOM 723 C C . ILE A 1 95 ? 15.559 -8.371 -4.725 1.00 83.88 95 ILE A C 1
ATOM 725 O O . ILE A 1 95 ? 16.362 -8.329 -5.653 1.00 83.88 95 ILE A O 1
ATOM 729 N N . GLU A 1 96 ? 15.287 -7.298 -3.985 1.00 87.00 96 GLU A N 1
ATOM 730 C CA . GLU A 1 96 ? 15.940 -6.000 -4.193 1.00 87.00 96 GLU A CA 1
ATOM 731 C C . GLU A 1 96 ? 17.451 -6.064 -3.998 1.00 87.00 96 GLU A C 1
ATOM 733 O O . GLU A 1 96 ? 18.189 -5.547 -4.836 1.00 87.00 96 GLU A O 1
ATOM 738 N N . LEU A 1 97 ? 17.923 -6.737 -2.943 1.00 86.69 97 LEU A N 1
ATOM 739 C CA . LEU A 1 97 ? 19.354 -6.960 -2.724 1.00 86.69 97 LEU A CA 1
ATOM 740 C C . LEU A 1 97 ? 19.979 -7.738 -3.882 1.00 86.69 97 LEU A C 1
ATOM 742 O O . LEU A 1 97 ? 21.069 -7.399 -4.338 1.00 86.69 97 LEU A O 1
ATOM 746 N N . THR A 1 98 ? 19.274 -8.748 -4.392 1.00 83.12 98 THR A N 1
ATOM 747 C CA . THR A 1 98 ? 19.734 -9.541 -5.536 1.00 83.12 98 THR A CA 1
ATOM 748 C C . THR A 1 98 ? 19.810 -8.683 -6.800 1.00 83.12 98 THR A C 1
ATOM 750 O O . THR A 1 98 ? 20.836 -8.678 -7.478 1.00 83.12 98 THR A O 1
ATOM 753 N N . ILE A 1 99 ? 18.765 -7.903 -7.100 1.00 82.38 99 ILE A N 1
ATOM 754 C CA . ILE A 1 99 ? 18.733 -6.968 -8.235 1.00 82.38 99 ILE A CA 1
ATOM 755 C C . ILE A 1 99 ? 19.869 -5.946 -8.103 1.00 82.38 99 ILE A C 1
ATOM 757 O O . ILE A 1 99 ? 20.618 -5.738 -9.055 1.00 82.38 99 ILE A O 1
ATOM 761 N N . GLY A 1 100 ? 20.044 -5.354 -6.921 1.00 82.31 100 GLY A N 1
ATOM 762 C CA . GLY A 1 100 ? 21.110 -4.398 -6.633 1.00 82.31 100 GLY A CA 1
ATOM 763 C C . GLY A 1 100 ? 22.504 -4.998 -6.815 1.00 82.31 100 GLY A C 1
ATOM 764 O O . GLY A 1 100 ? 23.349 -4.385 -7.462 1.00 82.31 100 GLY A O 1
ATOM 765 N N . ALA A 1 101 ? 22.736 -6.218 -6.324 1.00 83.06 101 ALA A N 1
ATOM 766 C CA . ALA A 1 101 ? 24.000 -6.930 -6.497 1.00 83.06 101 ALA A CA 1
ATOM 767 C C . ALA A 1 101 ? 24.287 -7.258 -7.972 1.00 83.06 101 ALA A C 1
ATOM 769 O O . ALA A 1 101 ? 25.417 -7.080 -8.432 1.00 83.06 101 ALA A O 1
ATOM 770 N N . LEU A 1 102 ? 23.273 -7.684 -8.735 1.00 80.69 102 LEU A N 1
ATOM 771 C CA . LEU A 1 102 ? 23.397 -7.952 -10.172 1.00 80.69 102 LEU A CA 1
ATOM 772 C C . LEU A 1 102 ? 23.713 -6.678 -10.965 1.00 80.69 102 LEU A C 1
ATOM 774 O O . LEU A 1 102 ? 24.588 -6.698 -11.831 1.00 80.69 102 LEU A O 1
ATOM 778 N N . LEU A 1 103 ? 23.054 -5.562 -10.643 1.00 77.75 103 LEU A N 1
ATOM 779 C CA . LEU A 1 103 ? 23.324 -4.258 -11.255 1.00 77.75 103 LEU A CA 1
ATOM 780 C C . LEU A 1 103 ? 24.728 -3.757 -10.895 1.00 77.75 103 LEU A C 1
ATOM 782 O O . LEU A 1 103 ? 25.474 -3.330 -11.775 1.00 77.75 103 LEU A O 1
ATOM 786 N N . TYR A 1 104 ? 25.124 -3.885 -9.626 1.00 82.06 104 TYR A N 1
ATOM 787 C CA . TYR A 1 104 ? 26.447 -3.489 -9.148 1.00 82.06 104 TYR A CA 1
ATOM 788 C C . TYR A 1 104 ? 27.569 -4.301 -9.799 1.00 82.06 104 TYR A C 1
ATOM 790 O O . TYR A 1 104 ? 28.599 -3.736 -10.162 1.00 82.06 104 TYR A O 1
ATOM 798 N N . ARG A 1 105 ? 27.380 -5.616 -9.961 1.00 83.38 105 ARG A N 1
ATOM 799 C CA . ARG A 1 105 ? 28.350 -6.492 -10.632 1.00 83.38 105 ARG A CA 1
ATOM 800 C C . ARG A 1 105 ? 28.460 -6.160 -12.119 1.00 83.38 105 ARG A C 1
ATOM 802 O O . ARG A 1 105 ? 29.563 -6.120 -12.654 1.00 83.38 105 ARG A O 1
ATOM 809 N N . ASN A 1 106 ? 27.339 -5.855 -12.769 1.00 77.25 106 ASN A N 1
ATOM 810 C CA . ASN A 1 106 ? 27.277 -5.546 -14.195 1.00 77.25 106 ASN A CA 1
ATOM 811 C C . ASN A 1 106 ? 27.201 -4.032 -14.451 1.00 77.25 106 ASN A C 1
ATOM 813 O O . ASN A 1 106 ? 26.306 -3.554 -15.155 1.00 77.25 106 ASN A O 1
ATOM 817 N N . ARG A 1 107 ? 28.170 -3.264 -13.925 1.00 78.06 107 ARG A N 1
ATOM 818 C CA . ARG A 1 107 ? 28.183 -1.789 -14.043 1.00 78.06 107 ARG A CA 1
ATOM 819 C C . ARG A 1 107 ? 28.083 -1.271 -15.482 1.00 78.06 107 ARG A C 1
ATOM 821 O O . ARG A 1 107 ? 27.537 -0.194 -15.696 1.00 78.06 107 ARG A O 1
ATOM 828 N N . ALA A 1 108 ? 28.562 -2.035 -16.465 1.00 73.12 108 ALA A N 1
ATOM 829 C CA . ALA A 1 108 ? 28.469 -1.682 -17.883 1.00 73.12 108 ALA A CA 1
ATOM 830 C C . ALA A 1 108 ? 27.013 -1.556 -18.385 1.00 73.12 108 ALA A C 1
ATOM 832 O O . ALA A 1 108 ? 26.726 -0.724 -19.243 1.00 73.12 108 ALA A O 1
ATOM 833 N N . ILE A 1 109 ? 26.081 -2.333 -17.819 1.00 66.75 109 ILE A N 1
ATOM 834 C CA . ILE A 1 109 ? 24.648 -2.279 -18.151 1.00 66.75 109 ILE A CA 1
ATOM 835 C C . ILE A 1 109 ? 23.993 -1.053 -17.497 1.00 66.75 109 ILE A C 1
ATOM 837 O O . ILE A 1 109 ? 23.122 -0.423 -18.099 1.00 66.75 109 ILE A O 1
ATOM 841 N N . MET A 1 110 ? 24.454 -0.652 -16.304 1.00 64.94 110 MET A N 1
ATOM 842 C CA . MET A 1 110 ? 23.878 0.474 -15.557 1.00 64.94 110 MET A CA 1
ATOM 843 C C . MET A 1 110 ? 23.926 1.795 -16.335 1.00 64.94 110 MET A C 1
ATOM 845 O O . MET A 1 110 ? 22.971 2.567 -16.275 1.00 64.94 110 MET A O 1
ATOM 849 N N . ASN A 1 111 ? 24.990 2.038 -17.112 1.00 67.94 111 ASN A N 1
ATOM 850 C CA . ASN A 1 111 ? 25.113 3.264 -17.909 1.00 67.94 111 ASN A CA 1
ATOM 851 C C . ASN A 1 111 ? 24.142 3.310 -19.100 1.00 67.94 111 ASN A C 1
ATOM 853 O O . ASN A 1 111 ? 23.730 4.397 -19.498 1.00 67.94 111 ASN A O 1
ATOM 857 N N . LYS A 1 112 ? 23.738 2.156 -19.649 1.00 65.31 112 LYS A N 1
ATOM 858 C CA . LYS A 1 112 ? 22.735 2.087 -20.728 1.00 65.31 112 LYS A CA 1
ATOM 859 C C . LYS A 1 112 ? 21.293 2.167 -20.212 1.00 65.31 112 LYS A C 1
ATOM 861 O O . LYS A 1 112 ? 20.417 2.594 -20.954 1.00 65.31 112 LYS A O 1
ATOM 866 N N . PHE A 1 113 ? 21.046 1.807 -18.950 1.00 68.12 113 PHE A N 1
ATOM 867 C CA . PHE A 1 113 ? 19.704 1.722 -18.356 1.00 68.12 113 PHE A CA 1
ATOM 868 C C . PHE A 1 113 ? 19.508 2.667 -17.157 1.00 68.12 113 PHE A C 1
ATOM 870 O O . PHE A 1 113 ? 18.862 2.309 -16.169 1.00 68.12 113 PHE A O 1
ATOM 877 N N . SER A 1 114 ? 20.015 3.902 -17.239 1.00 67.44 114 SER A N 1
ATOM 878 C CA . SER A 1 114 ? 19.889 4.910 -16.168 1.00 67.44 114 SER A CA 1
ATOM 879 C C . SER A 1 114 ? 18.436 5.156 -15.724 1.00 67.44 114 SER A C 1
ATOM 881 O O . SER A 1 114 ? 18.173 5.344 -14.538 1.00 67.44 114 SER A O 1
ATOM 883 N N . GLN A 1 115 ? 17.470 5.049 -16.643 1.00 68.19 115 GLN A N 1
ATOM 884 C CA . GLN A 1 115 ? 16.036 5.140 -16.336 1.00 68.19 115 GLN A CA 1
ATOM 885 C C . GLN A 1 115 ? 15.526 3.980 -15.460 1.00 68.19 115 GLN A C 1
ATOM 887 O O . GLN A 1 115 ? 14.676 4.183 -14.597 1.00 68.19 115 GLN A O 1
ATOM 892 N N . SER A 1 116 ? 16.045 2.765 -15.656 1.00 68.69 116 SER A N 1
ATOM 893 C CA . SER A 1 116 ? 15.655 1.600 -14.846 1.00 68.69 116 SER A CA 1
ATOM 894 C C . SER A 1 116 ? 16.270 1.660 -13.444 1.00 68.69 116 SER A C 1
ATOM 896 O O . SER A 1 116 ? 15.644 1.227 -12.478 1.00 68.69 116 SER A O 1
ATOM 898 N N . MET A 1 117 ? 17.460 2.258 -13.313 1.00 71.31 117 MET A N 1
ATOM 899 C CA . MET A 1 117 ? 18.115 2.491 -12.019 1.00 71.31 117 MET A CA 1
ATOM 900 C C . MET A 1 117 ? 17.327 3.456 -11.133 1.00 71.31 117 MET A C 1
ATOM 902 O O . MET A 1 117 ? 17.147 3.186 -9.948 1.00 71.31 117 MET A O 1
ATOM 906 N N . ASP A 1 118 ? 16.822 4.551 -11.708 1.00 76.81 118 ASP A N 1
ATOM 907 C CA . ASP A 1 118 ? 15.988 5.521 -10.991 1.00 76.81 118 ASP A CA 1
ATOM 908 C C . ASP A 1 118 ? 14.740 4.843 -10.394 1.00 76.81 118 ASP A C 1
ATOM 910 O O . ASP A 1 118 ? 14.453 5.003 -9.208 1.00 76.81 118 ASP A O 1
ATOM 914 N N . MET A 1 119 ? 14.063 3.981 -11.163 1.00 77.56 119 MET A N 1
ATOM 915 C CA . MET A 1 119 ? 12.932 3.185 -10.669 1.00 77.56 119 MET A CA 1
ATOM 916 C C . MET A 1 119 ? 13.335 2.225 -9.536 1.00 77.56 119 MET A C 1
ATOM 918 O O . MET A 1 119 ? 12.638 2.161 -8.524 1.00 77.56 119 MET A O 1
ATOM 922 N N . ALA A 1 120 ? 14.449 1.502 -9.675 1.00 77.31 120 ALA A N 1
ATOM 923 C CA . ALA A 1 120 ? 14.906 0.545 -8.666 1.00 77.31 120 ALA A CA 1
ATOM 924 C C . ALA A 1 120 ? 15.275 1.223 -7.334 1.00 77.31 120 ALA A C 1
ATOM 926 O O . ALA A 1 120 ? 14.886 0.740 -6.273 1.00 77.31 120 ALA A O 1
ATOM 927 N N . ILE A 1 121 ? 15.963 2.369 -7.378 1.00 81.50 121 ILE A N 1
ATOM 928 C CA . ILE A 1 121 ? 16.336 3.141 -6.180 1.00 81.50 121 ILE A CA 1
ATOM 929 C C . ILE A 1 121 ? 15.088 3.626 -5.438 1.00 81.50 121 ILE A C 1
ATOM 931 O O . ILE A 1 121 ? 15.009 3.516 -4.216 1.00 81.50 121 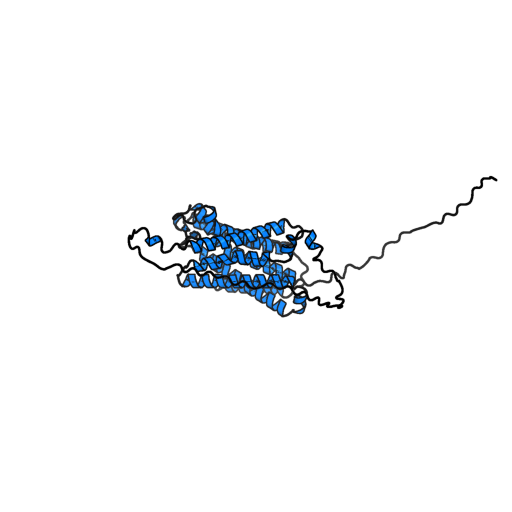ILE A O 1
ATOM 935 N N . ARG A 1 122 ? 14.088 4.132 -6.167 1.00 85.94 122 ARG A N 1
ATOM 936 C CA . ARG A 1 122 ? 12.816 4.584 -5.581 1.00 85.94 122 ARG A CA 1
ATOM 937 C C . ARG A 1 122 ? 12.081 3.456 -4.865 1.00 85.94 122 ARG A C 1
ATOM 939 O O . ARG A 1 122 ? 11.559 3.676 -3.775 1.00 85.94 122 ARG A O 1
ATOM 946 N N . ILE A 1 123 ? 12.058 2.264 -5.464 1.00 83.94 123 ILE A N 1
ATOM 947 C CA . ILE A 1 123 ? 11.421 1.082 -4.875 1.00 83.94 123 ILE A CA 1
ATOM 948 C C . ILE A 1 123 ? 12.192 0.621 -3.632 1.00 83.94 123 ILE A C 1
ATOM 950 O O . ILE A 1 123 ? 11.568 0.418 -2.600 1.00 83.94 123 ILE A O 1
ATOM 954 N N . LEU A 1 124 ? 13.529 0.596 -3.675 1.00 84.56 124 LEU A N 1
ATOM 955 C CA . LEU A 1 124 ? 14.362 0.260 -2.516 1.00 84.56 124 LEU A CA 1
ATOM 956 C C . LEU A 1 124 ? 14.121 1.210 -1.333 1.00 84.56 124 LEU A C 1
ATOM 958 O O . LEU A 1 124 ? 13.933 0.760 -0.205 1.00 84.56 124 LEU A O 1
ATOM 962 N N . ILE A 1 125 ? 14.092 2.526 -1.575 1.00 88.12 125 ILE A N 1
ATOM 963 C CA . ILE A 1 125 ? 13.784 3.518 -0.529 1.00 88.12 125 ILE A CA 1
ATOM 964 C C . ILE A 1 125 ? 12.403 3.232 0.066 1.00 88.12 125 ILE A C 1
ATOM 966 O O . ILE A 1 125 ? 12.239 3.214 1.285 1.00 88.12 125 ILE A O 1
ATOM 970 N N . PHE A 1 126 ? 11.417 2.975 -0.791 1.00 88.19 126 PHE A N 1
ATOM 971 C CA . PHE A 1 126 ? 10.062 2.662 -0.368 1.00 88.19 126 PHE A CA 1
ATOM 972 C C . PHE A 1 126 ? 9.982 1.372 0.466 1.00 88.19 126 PHE A C 1
ATOM 974 O O . PHE A 1 126 ? 9.303 1.340 1.492 1.00 88.19 126 PHE A O 1
ATOM 981 N N . THR A 1 127 ? 10.726 0.335 0.087 1.00 87.38 127 THR A N 1
ATOM 982 C CA . THR A 1 127 ? 10.802 -0.929 0.825 1.00 87.38 127 THR A CA 1
ATOM 983 C C . THR A 1 127 ? 11.483 -0.755 2.174 1.00 87.38 127 THR A C 1
ATOM 985 O O . THR A 1 127 ? 10.977 -1.266 3.171 1.00 87.38 127 THR A O 1
ATOM 988 N N . VAL A 1 128 ? 12.568 0.020 2.259 1.00 87.38 128 VAL A N 1
ATOM 989 C CA . VAL A 1 128 ? 13.222 0.339 3.540 1.00 87.38 128 VAL A CA 1
ATOM 990 C C . VAL A 1 128 ? 12.265 1.083 4.476 1.00 87.38 128 VAL A C 1
ATOM 992 O O . VAL A 1 128 ? 12.196 0.757 5.663 1.00 87.38 128 VAL A O 1
ATOM 995 N N . LEU A 1 129 ? 11.481 2.032 3.951 1.00 88.94 129 LEU A N 1
ATOM 996 C CA . LEU A 1 129 ? 10.420 2.703 4.712 1.00 88.94 129 LEU A CA 1
ATOM 997 C C . LEU A 1 129 ? 9.331 1.719 5.174 1.00 88.94 129 LEU A C 1
ATOM 999 O O . LEU A 1 129 ? 8.852 1.811 6.301 1.00 88.94 129 LEU A O 1
ATOM 1003 N N . GLY A 1 130 ? 8.958 0.749 4.336 1.00 85.81 130 GLY A N 1
ATOM 1004 C CA . GLY A 1 130 ? 8.018 -0.309 4.708 1.00 85.81 130 GLY A CA 1
ATOM 1005 C C . GLY A 1 130 ? 8.552 -1.224 5.816 1.00 85.81 130 GLY A C 1
ATOM 1006 O O . GLY A 1 130 ? 7.830 -1.531 6.766 1.00 85.81 130 GLY A O 1
ATOM 1007 N N . VAL A 1 131 ? 9.824 -1.633 5.731 1.00 87.81 131 VAL A N 1
ATOM 1008 C CA . VAL A 1 131 ? 10.478 -2.506 6.724 1.00 87.81 131 VAL A CA 1
ATOM 1009 C C . VAL A 1 131 ? 10.591 -1.797 8.062 1.00 87.81 131 VAL A C 1
ATOM 1011 O O . VAL A 1 131 ? 10.287 -2.402 9.092 1.00 87.81 131 VAL A O 1
ATOM 1014 N N . SER A 1 132 ? 10.983 -0.522 8.069 1.00 86.38 132 SER A N 1
ATOM 1015 C CA . SER A 1 132 ? 11.074 0.254 9.305 1.00 86.38 132 SER A CA 1
ATOM 1016 C C . SER A 1 132 ? 9.698 0.434 9.950 1.00 86.38 132 SER A C 1
ATOM 1018 O O . SER A 1 132 ? 9.557 0.161 11.141 1.00 86.38 132 SER A O 1
ATOM 1020 N N . ALA A 1 133 ? 8.664 0.766 9.169 1.00 85.94 133 ALA A N 1
ATOM 1021 C CA . ALA A 1 133 ? 7.295 0.893 9.664 1.00 85.94 133 ALA A CA 1
ATOM 1022 C C . ALA A 1 133 ? 6.772 -0.417 10.285 1.00 85.94 133 ALA A C 1
ATOM 1024 O O . ALA A 1 133 ? 6.236 -0.399 11.396 1.00 85.94 133 ALA A O 1
ATOM 1025 N N . LEU A 1 134 ? 6.978 -1.565 9.623 1.00 83.00 134 LEU A N 1
ATOM 1026 C CA . LEU A 1 134 ? 6.591 -2.869 10.178 1.00 83.00 134 LEU A CA 1
ATOM 1027 C C . LEU A 1 134 ? 7.397 -3.235 11.422 1.00 83.00 134 LEU A C 1
ATOM 1029 O O . LEU A 1 134 ? 6.817 -3.712 12.394 1.00 83.00 134 LEU A O 1
ATOM 1033 N N . SER A 1 135 ? 8.707 -2.989 11.416 1.00 83.81 135 SER A N 1
ATOM 1034 C CA . SER A 1 135 ? 9.577 -3.280 12.560 1.00 83.81 135 SER A CA 1
ATOM 1035 C C . SER A 1 135 ? 9.136 -2.491 13.791 1.00 83.81 135 SER A C 1
ATOM 1037 O O . SER A 1 135 ? 8.979 -3.068 14.866 1.00 83.81 135 SER A O 1
ATOM 1039 N N . CYS A 1 136 ? 8.839 -1.197 13.623 1.00 81.88 136 CYS A N 1
ATOM 1040 C CA . CYS A 1 136 ? 8.225 -0.387 14.669 1.00 81.88 136 CYS A CA 1
ATOM 1041 C C . CYS A 1 136 ? 6.891 -1.003 15.114 1.00 81.88 136 CYS A C 1
ATOM 1043 O O . CYS A 1 136 ? 6.717 -1.273 16.299 1.00 81.88 136 CYS A O 1
ATOM 1045 N N . GLY A 1 137 ? 5.984 -1.315 14.183 1.00 76.69 137 GLY A N 1
ATOM 1046 C CA . GLY A 1 137 ? 4.694 -1.936 14.500 1.00 76.69 137 GLY A CA 1
ATOM 1047 C C . GLY A 1 137 ? 4.814 -3.204 15.358 1.00 76.69 137 GLY A C 1
ATOM 1048 O O . GLY A 1 137 ? 4.105 -3.332 16.356 1.00 76.69 137 GLY A O 1
ATOM 1049 N N . VAL A 1 138 ? 5.749 -4.100 15.023 1.00 79.31 138 VAL A N 1
ATOM 1050 C CA . VAL A 1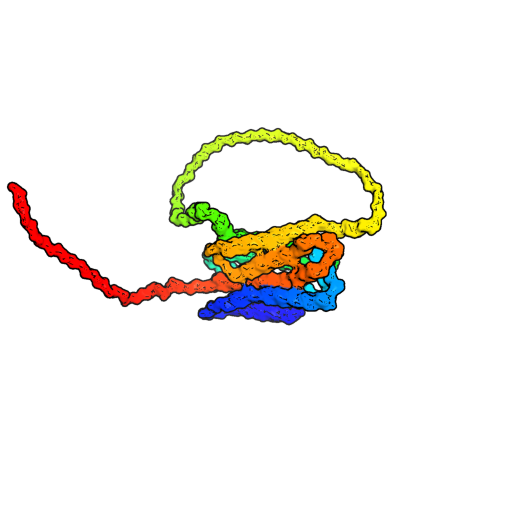 138 ? 6.004 -5.344 15.769 1.00 79.31 138 VAL A CA 1
ATOM 1051 C C . VAL A 1 138 ? 6.542 -5.057 17.171 1.00 79.31 138 VAL A C 1
ATOM 1053 O O . VAL A 1 138 ? 6.006 -5.582 18.148 1.00 79.31 138 VAL A O 1
ATOM 1056 N N . ILE A 1 139 ? 7.549 -4.188 17.301 1.00 80.81 139 ILE A N 1
ATOM 1057 C CA . ILE A 1 139 ? 8.106 -3.804 18.608 1.00 80.81 139 ILE A CA 1
ATOM 1058 C C . ILE A 1 139 ? 6.995 -3.269 19.520 1.00 80.81 139 ILE A C 1
ATOM 1060 O O . ILE A 1 139 ? 6.894 -3.672 20.677 1.00 80.81 139 ILE A O 1
ATOM 1064 N N . PHE A 1 140 ? 6.094 -2.439 18.993 1.00 67.88 140 PHE A N 1
ATOM 1065 C CA . PHE A 1 140 ? 4.994 -1.880 19.781 1.00 67.88 140 PHE A CA 1
ATOM 1066 C C . PHE A 1 140 ? 3.883 -2.872 20.108 1.00 67.88 140 PHE A C 1
ATOM 1068 O O . PHE A 1 140 ? 3.289 -2.785 21.185 1.00 67.88 140 PHE A O 1
ATOM 1075 N N . THR A 1 141 ? 3.620 -3.856 19.243 1.00 69.94 141 THR A N 1
ATOM 1076 C CA . THR A 1 141 ? 2.729 -4.962 19.625 1.00 69.94 141 THR A CA 1
ATOM 1077 C C . THR A 1 141 ? 3.261 -5.745 20.824 1.00 69.94 141 THR A C 1
ATOM 1079 O O . THR A 1 141 ? 2.459 -6.246 21.606 1.00 69.94 141 THR A O 1
ATOM 1082 N N . VAL A 1 142 ? 4.583 -5.777 21.023 1.00 77.00 142 VAL A N 1
ATOM 1083 C CA . VAL A 1 142 ? 5.216 -6.407 22.190 1.00 77.00 142 VAL A CA 1
ATOM 1084 C C . VAL A 1 142 ? 5.203 -5.483 23.417 1.00 77.00 142 VAL A C 1
ATOM 1086 O O . VAL A 1 142 ? 4.958 -5.957 24.523 1.00 77.00 142 VAL A O 1
ATOM 1089 N N . THR A 1 143 ? 5.412 -4.170 23.255 1.00 78.56 143 THR A N 1
ATOM 1090 C CA . THR A 1 143 ? 5.523 -3.221 24.388 1.00 78.56 143 THR A CA 1
ATOM 1091 C C . THR A 1 143 ? 4.193 -2.648 24.896 1.00 78.56 143 THR A C 1
ATOM 1093 O O . THR A 1 143 ? 4.195 -1.861 25.839 1.00 78.56 143 THR A O 1
ATOM 1096 N N . GLN A 1 144 ? 3.056 -3.004 24.288 1.00 67.75 144 GLN A N 1
ATOM 1097 C CA . GLN A 1 144 ? 1.693 -2.563 24.649 1.00 67.75 144 GLN A CA 1
ATOM 1098 C C . GLN A 1 144 ? 1.437 -1.039 24.681 1.00 67.75 144 GLN A C 1
ATOM 1100 O O . GLN A 1 144 ? 0.356 -0.599 25.071 1.00 67.75 144 GLN A O 1
ATOM 1105 N N . THR A 1 145 ? 2.362 -0.208 24.198 1.00 66.88 145 THR A N 1
ATOM 1106 C CA . THR A 1 145 ? 2.188 1.252 24.135 1.00 66.88 145 THR A CA 1
ATOM 1107 C C . THR A 1 145 ? 1.754 1.687 22.731 1.00 66.88 145 THR A C 1
ATOM 1109 O O . THR A 1 145 ? 2.563 2.026 21.870 1.00 66.88 145 THR A O 1
ATOM 1112 N N . ARG A 1 146 ? 0.440 1.677 22.458 1.00 62.28 146 ARG A N 1
ATOM 1113 C CA . ARG A 1 146 ? -0.106 2.182 21.182 1.00 62.28 146 ARG A CA 1
ATOM 1114 C C . ARG A 1 146 ? -0.305 3.697 21.233 1.00 62.28 146 ARG A C 1
ATOM 1116 O O . ARG A 1 146 ? -1.353 4.170 21.655 1.00 62.28 146 ARG A O 1
ATOM 1123 N N . ALA A 1 147 ? 0.689 4.453 20.776 1.00 69.25 147 ALA A N 1
ATOM 1124 C CA . ALA A 1 147 ? 0.554 5.890 20.536 1.00 69.25 147 ALA A CA 1
ATOM 1125 C C . ALA A 1 147 ? 0.094 6.189 19.095 1.00 69.25 147 ALA A C 1
ATOM 1127 O O . ALA A 1 147 ? 0.473 5.487 18.159 1.00 69.25 147 ALA A O 1
ATOM 1128 N N . VAL A 1 148 ? -0.645 7.291 18.910 1.00 73.75 148 VAL A N 1
ATOM 1129 C CA . VAL A 1 148 ? -1.080 7.836 17.599 1.00 73.75 148 VAL A CA 1
ATOM 1130 C C . VAL A 1 148 ? 0.087 8.039 16.616 1.00 73.75 148 VAL A C 1
ATOM 1132 O O . VAL A 1 148 ? -0.092 7.988 15.402 1.00 73.75 148 VAL A O 1
ATOM 1135 N N . GLN A 1 149 ? 1.301 8.246 17.132 1.00 78.62 149 GLN A N 1
ATOM 1136 C CA . GLN A 1 149 ? 2.509 8.489 16.341 1.00 78.62 149 GLN A CA 1
ATOM 1137 C C . GLN A 1 149 ? 2.839 7.349 15.363 1.00 78.62 149 GLN A C 1
ATOM 1139 O O . GLN A 1 149 ? 3.373 7.608 14.291 1.00 78.62 149 GLN A O 1
ATOM 1144 N N . TRP A 1 150 ? 2.492 6.101 15.684 1.00 79.31 150 TRP A N 1
ATOM 1145 C CA . TRP A 1 150 ? 2.835 4.945 14.845 1.00 79.31 150 TRP A CA 1
ATOM 1146 C C . TRP A 1 150 ? 1.921 4.809 13.634 1.00 79.31 150 TRP A C 1
ATOM 1148 O O . TRP A 1 150 ? 2.387 4.529 12.531 1.00 79.31 150 TRP A O 1
ATOM 1158 N N . ASP A 1 151 ? 0.632 5.089 13.820 1.00 84.94 151 ASP A N 1
ATOM 1159 C CA . ASP A 1 151 ? -0.336 5.119 12.725 1.00 84.94 151 ASP A CA 1
ATOM 1160 C C . ASP A 1 151 ? 0.034 6.220 11.704 1.00 84.94 151 ASP A C 1
ATOM 1162 O O . ASP A 1 151 ? -0.172 6.049 10.501 1.00 84.94 151 ASP A O 1
ATOM 1166 N N . LEU A 1 152 ? 0.674 7.312 12.156 1.00 88.38 152 LEU A N 1
ATOM 1167 C CA . LEU A 1 152 ? 1.214 8.356 11.275 1.00 88.38 152 LEU A CA 1
ATOM 1168 C C . LEU A 1 152 ? 2.365 7.862 10.391 1.00 88.38 152 LEU A C 1
ATOM 1170 O O . LEU A 1 152 ? 2.432 8.262 9.232 1.00 88.38 152 LEU A O 1
ATOM 1174 N N . ILE A 1 153 ? 3.239 6.980 10.888 1.00 88.44 153 ILE A N 1
ATOM 1175 C CA . ILE A 1 153 ? 4.338 6.427 10.078 1.00 88.44 153 ILE A CA 1
ATOM 1176 C C . ILE A 1 153 ? 3.775 5.627 8.900 1.00 88.44 153 ILE A C 1
ATOM 1178 O O . ILE A 1 153 ? 4.206 5.814 7.763 1.00 88.44 153 ILE A O 1
ATOM 1182 N N . PHE A 1 154 ? 2.761 4.793 9.142 1.00 88.75 154 PHE A N 1
ATOM 1183 C CA . PHE A 1 154 ? 2.092 4.058 8.066 1.00 88.75 154 PHE A CA 1
ATOM 1184 C C . PHE A 1 154 ? 1.378 4.989 7.079 1.00 88.75 154 PHE A C 1
ATOM 1186 O O . PHE A 1 154 ? 1.399 4.730 5.877 1.00 88.75 154 PHE A O 1
ATOM 1193 N N . ALA A 1 155 ? 0.814 6.104 7.554 1.00 92.44 155 ALA A N 1
ATOM 1194 C CA . ALA A 1 155 ? 0.163 7.096 6.699 1.00 92.44 155 ALA A CA 1
ATOM 1195 C C . ALA A 1 155 ? 1.131 7.843 5.764 1.00 92.44 155 ALA A C 1
ATOM 1197 O O . ALA A 1 155 ? 0.685 8.404 4.768 1.00 92.44 155 ALA A O 1
ATOM 1198 N N . ILE A 1 156 ? 2.443 7.832 6.025 1.00 93.31 156 ILE A N 1
ATOM 1199 C CA . ILE A 1 156 ? 3.452 8.403 5.113 1.00 93.31 156 ILE A CA 1
ATOM 1200 C C . ILE A 1 156 ? 3.654 7.512 3.877 1.00 93.31 156 ILE A C 1
ATOM 1202 O O . ILE A 1 156 ? 4.040 8.014 2.818 1.00 93.31 156 ILE A O 1
ATOM 1206 N N . LEU A 1 157 ? 3.362 6.209 3.970 1.00 91.75 157 LEU A N 1
ATOM 1207 C CA . LEU A 1 157 ? 3.617 5.264 2.881 1.00 91.75 157 LEU A CA 1
ATOM 1208 C C . LEU A 1 157 ? 2.811 5.584 1.606 1.00 91.75 157 LEU A C 1
ATOM 1210 O O . LEU A 1 157 ? 3.433 5.641 0.546 1.00 91.75 157 LEU A O 1
ATOM 1214 N N . PRO A 1 158 ? 1.489 5.861 1.632 1.00 93.50 158 PRO A N 1
ATOM 1215 C CA . PRO A 1 158 ? 0.760 6.193 0.407 1.00 93.50 158 PRO A CA 1
ATOM 1216 C C . PRO A 1 158 ? 1.277 7.460 -0.311 1.00 93.50 158 PRO A C 1
ATOM 1218 O O . PRO A 1 158 ? 1.514 7.380 -1.519 1.00 93.50 158 PRO A O 1
ATOM 1221 N N . PRO A 1 159 ? 1.534 8.604 0.364 1.00 94.69 159 PRO A N 1
ATOM 1222 C CA . PRO A 1 159 ? 2.220 9.744 -0.251 1.00 94.69 159 PRO A CA 1
ATOM 1223 C C . PRO A 1 159 ? 3.608 9.407 -0.786 1.00 94.69 159 PRO A C 1
ATOM 1225 O O . PRO A 1 159 ? 3.945 9.817 -1.894 1.00 94.69 159 PRO A O 1
ATOM 1228 N N . ALA A 1 160 ? 4.410 8.650 -0.030 1.00 93.19 160 ALA A N 1
ATOM 1229 C CA . ALA A 1 160 ? 5.744 8.253 -0.466 1.00 93.19 160 ALA A CA 1
ATOM 1230 C C . ALA A 1 160 ? 5.679 7.408 -1.745 1.00 93.19 160 ALA A C 1
ATOM 1232 O O . ALA A 1 160 ? 6.450 7.647 -2.670 1.00 93.19 160 ALA A O 1
ATOM 1233 N N . ALA A 1 161 ? 4.719 6.485 -1.842 1.00 90.62 161 ALA A N 1
ATOM 1234 C CA . ALA A 1 161 ? 4.472 5.707 -3.047 1.00 90.62 161 ALA A CA 1
ATOM 1235 C C . ALA A 1 161 ? 4.026 6.609 -4.213 1.00 90.62 161 ALA A C 1
ATOM 1237 O O . ALA A 1 161 ? 4.576 6.519 -5.310 1.00 90.62 161 ALA A O 1
ATOM 1238 N N . ALA A 1 162 ? 3.083 7.527 -3.985 1.00 93.50 162 ALA A N 1
ATOM 1239 C CA . ALA A 1 162 ? 2.629 8.458 -5.018 1.00 93.50 162 ALA A CA 1
ATOM 1240 C C . ALA A 1 162 ? 3.778 9.346 -5.531 1.00 93.50 162 ALA A C 1
ATOM 1242 O O . ALA A 1 162 ? 3.916 9.548 -6.734 1.00 93.50 162 ALA A O 1
ATOM 1243 N N . LEU A 1 163 ? 4.658 9.822 -4.647 1.00 92.44 163 LEU A N 1
ATOM 1244 C CA . LEU A 1 163 ? 5.835 10.604 -5.024 1.00 92.44 163 LEU A CA 1
ATOM 1245 C C . LEU A 1 163 ? 6.874 9.755 -5.758 1.00 92.44 163 LEU A C 1
ATOM 1247 O O . LEU A 1 163 ? 7.356 10.164 -6.815 1.00 92.44 163 LEU A O 1
ATOM 1251 N N . ALA A 1 164 ? 7.197 8.572 -5.233 1.00 89.25 164 ALA A N 1
ATOM 1252 C CA . ALA A 1 164 ? 8.174 7.660 -5.815 1.00 89.25 164 ALA A CA 1
ATOM 1253 C C . ALA A 1 164 ? 7.809 7.312 -7.261 1.00 89.25 164 ALA A C 1
ATOM 1255 O O . ALA A 1 164 ? 8.642 7.451 -8.155 1.00 89.25 164 ALA A O 1
ATOM 1256 N N . PHE A 1 165 ? 6.556 6.927 -7.507 1.00 86.56 165 PHE A N 1
ATOM 1257 C CA . PHE A 1 165 ? 6.112 6.486 -8.825 1.00 86.56 165 PHE A CA 1
ATOM 1258 C C . PHE A 1 165 ? 5.572 7.622 -9.707 1.00 86.56 165 PHE A C 1
ATOM 1260 O O . PHE A 1 165 ? 5.646 7.515 -10.929 1.00 86.56 165 PHE A O 1
ATOM 1267 N N . GLY A 1 166 ? 5.066 8.715 -9.134 1.00 87.00 166 GLY A N 1
ATOM 1268 C CA . GLY A 1 166 ? 4.506 9.849 -9.879 1.00 87.00 166 GLY A CA 1
ATOM 1269 C C . GLY A 1 166 ? 5.555 10.780 -10.480 1.00 87.00 166 GLY A C 1
ATOM 1270 O O . GLY A 1 166 ? 5.322 11.378 -11.526 1.00 87.00 166 GLY A O 1
ATOM 1271 N N . THR A 1 167 ? 6.747 10.855 -9.883 1.00 89.06 167 THR A N 1
ATOM 1272 C CA . THR A 1 167 ? 7.846 11.710 -10.376 1.00 89.06 167 THR A CA 1
ATOM 1273 C C . THR A 1 167 ? 8.646 11.087 -11.529 1.00 89.06 167 THR A C 1
ATOM 1275 O O . THR A 1 167 ? 9.700 11.598 -11.908 1.00 89.06 167 THR A O 1
ATOM 1278 N N . GLN A 1 168 ? 8.148 10.006 -12.136 1.00 85.69 168 GLN A N 1
ATOM 1279 C CA . GLN A 1 168 ? 8.754 9.420 -13.330 1.00 85.69 168 GLN A CA 1
ATOM 1280 C C . GLN A 1 168 ? 8.708 10.406 -14.505 1.00 85.69 168 GLN A C 1
ATOM 1282 O O . GLN A 1 168 ? 7.652 10.952 -14.838 1.00 85.69 168 GLN A O 1
ATOM 1287 N N . ARG A 1 169 ? 9.848 10.586 -15.188 1.00 80.94 169 ARG A N 1
ATOM 1288 C CA . ARG A 1 169 ? 9.988 11.531 -16.310 1.00 80.94 169 ARG A CA 1
ATOM 1289 C C . ARG A 1 169 ? 8.938 11.307 -17.400 1.00 80.94 169 ARG A C 1
ATOM 1291 O O . ARG A 1 169 ? 8.397 12.281 -17.912 1.00 80.94 169 ARG A O 1
ATOM 1298 N N . ASP A 1 170 ? 8.600 10.059 -17.722 1.00 79.50 170 ASP A N 1
ATOM 1299 C CA . ASP A 1 170 ? 7.605 9.766 -18.767 1.00 79.50 170 ASP A CA 1
ATOM 1300 C C . ASP A 1 170 ? 6.200 10.250 -18.386 1.00 79.50 170 ASP A C 1
ATOM 1302 O O . ASP A 1 170 ? 5.455 10.710 -19.253 1.00 79.50 170 ASP A O 1
ATOM 1306 N N . LEU A 1 171 ? 5.852 10.175 -17.093 1.00 83.62 171 LEU A N 1
ATOM 1307 C CA . LEU A 1 171 ? 4.590 10.701 -16.584 1.00 83.62 171 LEU A CA 1
ATOM 1308 C C . LEU A 1 171 ? 4.614 12.223 -16.660 1.00 83.62 171 LEU A C 1
ATOM 1310 O O . LEU A 1 171 ? 3.744 12.787 -17.305 1.00 83.62 171 LEU A O 1
ATOM 1314 N N . LEU A 1 172 ? 5.651 12.886 -16.143 1.00 83.56 172 LEU A N 1
ATOM 1315 C CA . LEU A 1 172 ? 5.771 14.350 -16.202 1.00 83.56 172 LEU A CA 1
ATOM 1316 C C . LEU A 1 172 ? 5.748 14.891 -17.647 1.00 83.56 172 LEU A C 1
ATOM 1318 O O . LEU A 1 172 ? 5.089 15.887 -17.939 1.00 83.56 172 LEU A O 1
ATOM 1322 N N . LEU A 1 173 ? 6.392 14.197 -18.590 1.00 78.25 173 LEU A N 1
ATOM 1323 C CA . LEU A 1 173 ? 6.345 14.522 -20.023 1.00 78.25 173 LEU A CA 1
ATOM 1324 C C . LEU A 1 173 ? 4.963 14.295 -20.654 1.00 78.25 173 LEU A C 1
ATOM 1326 O O . LEU A 1 173 ? 4.663 14.867 -21.705 1.00 78.25 173 LEU A O 1
ATOM 1330 N N . GLY A 1 174 ? 4.127 13.445 -20.059 1.00 76.31 174 GLY A N 1
ATOM 1331 C CA . GLY A 1 174 ? 2.720 13.295 -20.423 1.00 76.31 174 GLY A CA 1
ATOM 1332 C C . GLY A 1 174 ? 1.893 14.544 -20.110 1.00 76.31 174 GLY A C 1
ATOM 1333 O O . GLY A 1 174 ? 0.958 14.838 -20.847 1.00 76.31 174 GLY A O 1
ATOM 1334 N N . TRP A 1 175 ? 2.281 15.296 -19.077 1.00 77.94 175 TRP A N 1
ATOM 1335 C CA . TRP A 1 175 ? 1.583 16.498 -18.609 1.00 77.94 175 TRP A CA 1
ATOM 1336 C C . TRP A 1 175 ? 2.034 17.773 -19.324 1.00 77.94 175 TRP A C 1
ATOM 1338 O O . TRP A 1 175 ? 1.319 18.773 -19.327 1.00 77.94 175 TRP A O 1
ATOM 1348 N N . LEU A 1 176 ? 3.212 17.753 -19.952 1.00 79.38 176 LEU A N 1
ATOM 1349 C CA . LEU A 1 176 ? 3.717 18.903 -20.692 1.00 79.38 176 LEU A CA 1
ATOM 1350 C C . LEU A 1 176 ? 2.917 19.127 -21.994 1.00 79.38 176 LEU A C 1
ATOM 1352 O O . LEU A 1 176 ? 2.712 18.177 -22.764 1.00 79.38 176 LEU A O 1
ATOM 1356 N N . PRO A 1 177 ? 2.505 20.380 -22.296 1.00 73.75 177 PRO A N 1
ATOM 1357 C CA . PRO A 1 177 ? 1.819 20.714 -23.540 1.00 73.75 177 PRO A CA 1
ATOM 1358 C C . PRO A 1 177 ? 2.636 20.264 -24.752 1.00 73.75 177 PRO A C 1
ATOM 1360 O O . PRO A 1 177 ? 3.860 20.407 -24.773 1.00 73.75 177 PRO A O 1
ATOM 1363 N N . ARG A 1 178 ? 1.964 19.793 -25.813 1.00 63.00 178 ARG A N 1
ATOM 1364 C CA . ARG A 1 178 ? 2.621 19.304 -27.046 1.00 63.00 178 ARG A CA 1
ATOM 1365 C C . ARG A 1 178 ? 3.664 20.289 -27.614 1.00 63.00 178 ARG A C 1
ATOM 1367 O O . ARG A 1 178 ? 4.640 19.836 -28.199 1.00 63.00 178 ARG A O 1
ATOM 1374 N N . ARG A 1 179 ? 3.491 21.603 -27.400 1.00 56.00 179 ARG A N 1
ATOM 1375 C CA . ARG A 1 179 ? 4.399 22.680 -27.849 1.00 56.00 179 ARG A CA 1
ATOM 1376 C C . ARG A 1 179 ? 5.711 22.798 -27.061 1.00 56.00 179 ARG A C 1
ATOM 1378 O O . ARG A 1 179 ? 6.747 22.976 -27.684 1.00 56.00 179 ARG A O 1
ATOM 1385 N N . ALA A 1 180 ? 5.701 22.630 -25.736 1.00 56.56 180 ALA A N 1
ATOM 1386 C CA . ALA A 1 180 ? 6.923 22.656 -24.913 1.00 56.56 180 ALA A CA 1
ATOM 1387 C C . ALA A 1 180 ? 7.830 21.430 -25.160 1.00 56.56 180 ALA A C 1
ATOM 1389 O O . ALA A 1 180 ? 8.972 21.373 -24.718 1.00 56.56 180 ALA A O 1
ATOM 1390 N N . ARG A 1 181 ? 7.307 20.432 -25.881 1.00 52.75 181 ARG A N 1
ATOM 1391 C CA . ARG A 1 181 ? 7.941 19.139 -26.141 1.00 52.75 181 ARG A CA 1
ATOM 1392 C C . ARG A 1 181 ? 8.857 19.138 -27.369 1.00 52.75 181 ARG A C 1
ATOM 1394 O O . ARG A 1 181 ? 9.797 18.355 -27.394 1.00 52.75 181 ARG A O 1
ATOM 1401 N N . ALA A 1 182 ? 8.616 20.013 -28.351 1.00 52.03 182 ALA A N 1
ATOM 1402 C CA . ALA A 1 182 ? 9.463 20.135 -29.545 1.00 52.03 182 ALA A CA 1
ATOM 1403 C C . ALA A 1 182 ? 10.849 20.730 -29.233 1.00 52.03 182 ALA A C 1
ATOM 1405 O O . ALA A 1 182 ? 11.799 20.465 -29.951 1.00 52.03 182 ALA A O 1
ATOM 1406 N N . GLN A 1 183 ? 10.971 21.482 -28.135 1.00 53.31 183 GLN A N 1
ATOM 1407 C CA . GLN A 1 183 ? 12.227 22.101 -27.691 1.00 53.31 183 GLN A CA 1
ATOM 1408 C C . GLN A 1 183 ? 13.049 21.213 -26.736 1.00 53.31 183 GLN A C 1
ATOM 1410 O O . GLN A 1 183 ? 14.169 21.567 -26.391 1.00 53.31 183 GLN A O 1
ATOM 1415 N N . ALA A 1 184 ? 12.503 20.076 -26.285 1.00 50.19 184 ALA A N 1
ATOM 1416 C CA . ALA A 1 184 ? 13.157 19.166 -25.336 1.00 50.19 184 ALA A CA 1
ATOM 1417 C C . ALA A 1 184 ? 13.679 17.868 -25.983 1.00 50.19 184 ALA A C 1
ATOM 1419 O O . ALA A 1 184 ? 14.205 17.002 -25.277 1.00 50.19 184 ALA A O 1
ATOM 1420 N N . ALA A 1 185 ? 13.513 17.704 -27.299 1.00 42.47 185 ALA A N 1
ATOM 1421 C CA . ALA A 1 185 ? 14.266 16.703 -28.040 1.00 42.47 185 ALA A CA 1
ATOM 1422 C C . ALA A 1 185 ? 15.730 17.172 -28.078 1.00 42.47 185 ALA A C 1
ATOM 1424 O O . ALA A 1 185 ? 15.968 18.320 -28.449 1.00 42.47 185 ALA A O 1
ATOM 1425 N N . PRO A 1 186 ? 16.705 16.350 -27.650 1.00 45.91 186 PRO A N 1
ATOM 1426 C CA . PRO A 1 186 ? 18.096 16.699 -27.836 1.00 45.91 186 PRO A CA 1
ATOM 1427 C C . PRO A 1 186 ? 18.354 16.598 -29.333 1.00 45.91 186 PRO A C 1
ATOM 1429 O O . PRO A 1 186 ? 18.438 15.497 -29.879 1.00 45.91 186 PRO A O 1
ATOM 1432 N N . ASP A 1 187 ? 18.455 17.742 -30.000 1.00 36.66 187 ASP A N 1
ATOM 1433 C CA . ASP A 1 187 ? 19.224 17.776 -31.226 1.00 36.66 187 ASP A CA 1
ATOM 1434 C C . ASP A 1 187 ? 20.594 17.193 -30.882 1.00 36.66 187 ASP A C 1
ATOM 1436 O O . ASP A 1 187 ? 21.260 17.593 -29.920 1.00 36.66 187 ASP A O 1
ATOM 1440 N N . ALA A 1 188 ? 21.000 16.199 -31.660 1.00 40.25 188 ALA A N 1
ATOM 1441 C CA . ALA A 1 188 ? 22.387 15.822 -31.798 1.00 40.25 188 ALA A CA 1
ATOM 1442 C C . ALA A 1 188 ? 23.141 16.995 -32.452 1.00 40.25 188 ALA A C 1
ATOM 1444 O O . ALA A 1 188 ? 23.622 16.895 -33.575 1.00 40.25 188 ALA A O 1
ATOM 1445 N N . THR A 1 189 ? 23.224 18.137 -31.772 1.00 41.72 189 THR A N 1
ATOM 1446 C CA . THR A 1 189 ? 24.066 19.260 -32.159 1.00 41.72 189 THR A CA 1
ATOM 1447 C C . THR A 1 189 ? 25.367 19.091 -31.410 1.00 41.72 189 THR A C 1
ATOM 1449 O O . THR A 1 189 ? 25.512 19.448 -30.243 1.00 41.72 189 THR A O 1
ATOM 1452 N N . PHE A 1 190 ? 26.290 18.436 -32.106 1.00 35.06 190 PHE A N 1
ATOM 1453 C CA . PHE A 1 190 ? 27.717 18.715 -32.094 1.00 35.06 190 PHE A CA 1
ATOM 1454 C C . PHE A 1 190 ? 28.084 19.885 -31.164 1.00 35.06 190 PHE A C 1
ATOM 1456 O O . PHE A 1 190 ? 27.826 21.051 -31.476 1.00 35.06 190 PHE A O 1
ATOM 1463 N N . VAL A 1 191 ? 28.665 19.563 -30.004 1.00 35.00 191 VAL A N 1
ATOM 1464 C CA . VAL A 1 191 ? 29.280 20.540 -29.102 1.00 35.00 191 VAL A CA 1
ATOM 1465 C C . VAL A 1 191 ? 30.426 21.188 -29.870 1.00 35.00 191 VAL A C 1
ATOM 1467 O O . VAL A 1 191 ? 31.552 20.698 -29.880 1.00 35.00 191 VAL A O 1
ATOM 1470 N N . THR A 1 192 ? 30.122 22.287 -30.552 1.00 29.22 192 THR A N 1
ATOM 1471 C CA . THR A 1 192 ? 31.131 23.183 -31.101 1.00 29.22 192 THR A CA 1
ATOM 1472 C C . THR A 1 192 ? 31.436 24.184 -30.000 1.00 29.22 192 THR A C 1
ATOM 1474 O O . THR A 1 192 ? 30.694 25.131 -29.752 1.00 29.22 192 THR A O 1
ATOM 1477 N N . LEU A 1 193 ? 32.505 23.887 -29.266 1.00 40.34 193 LEU A N 1
ATOM 1478 C CA . LEU A 1 193 ? 33.157 24.768 -28.307 1.00 40.34 193 LEU A CA 1
ATOM 1479 C C . LEU A 1 193 ? 33.638 26.033 -29.032 1.00 40.34 193 LEU A C 1
ATOM 1481 O O . LEU A 1 193 ? 34.776 26.077 -29.480 1.00 40.34 193 LEU A O 1
ATOM 1485 N N . THR A 1 194 ? 32.811 27.074 -29.133 1.00 40.22 194 THR A N 1
ATOM 1486 C CA . THR A 1 194 ? 33.305 28.423 -29.448 1.00 40.22 194 THR A CA 1
ATOM 1487 C C . THR A 1 194 ? 32.454 29.527 -28.821 1.00 40.22 194 THR A C 1
ATOM 1489 O O . THR A 1 194 ? 31.260 29.652 -29.079 1.00 40.22 194 THR A O 1
ATOM 1492 N N . SER A 1 195 ? 33.157 30.392 -28.088 1.00 37.59 195 SER A N 1
ATOM 1493 C CA . SER A 1 195 ? 32.779 31.712 -27.567 1.00 37.59 195 SER A CA 1
ATOM 1494 C C . SER A 1 195 ? 31.955 31.760 -26.273 1.00 37.59 195 SER A C 1
ATOM 1496 O O . SER A 1 195 ? 30.733 31.865 -26.241 1.00 37.59 195 SER A O 1
ATOM 1498 N N . VAL A 1 196 ? 32.695 31.798 -25.164 1.00 37.38 196 VAL A N 1
ATOM 1499 C CA . VAL A 1 196 ? 32.299 32.569 -23.986 1.00 37.38 196 VAL A CA 1
ATOM 1500 C C . VAL A 1 196 ? 32.419 34.042 -24.373 1.00 37.38 196 VAL A C 1
ATOM 1502 O O . VAL A 1 196 ? 33.530 34.527 -24.563 1.00 37.38 196 VAL A O 1
ATOM 1505 N N . ASN A 1 197 ? 31.298 34.752 -24.487 1.00 34.38 197 ASN A N 1
ATOM 1506 C CA . ASN A 1 197 ? 31.298 36.210 -24.426 1.00 34.38 197 ASN A CA 1
ATOM 1507 C C . ASN A 1 197 ? 30.587 36.647 -23.150 1.00 34.38 197 ASN A C 1
ATOM 1509 O O . ASN A 1 197 ? 29.373 36.535 -22.990 1.00 34.38 197 ASN A O 1
ATOM 1513 N N . PHE A 1 198 ? 31.419 37.109 -22.226 1.00 33.62 198 PHE A N 1
ATOM 1514 C CA . PHE A 1 198 ? 31.071 37.711 -20.957 1.00 33.62 198 PHE A CA 1
ATOM 1515 C C . PHE A 1 198 ? 30.557 39.128 -21.242 1.00 33.62 198 PHE A C 1
ATOM 1517 O O . PHE A 1 198 ? 31.340 40.004 -21.602 1.00 33.62 198 PHE A O 1
ATOM 1524 N N . ILE A 1 199 ? 29.252 39.372 -21.100 1.00 35.53 199 ILE A N 1
ATOM 1525 C CA . ILE A 1 199 ? 28.724 40.739 -21.025 1.00 35.53 199 ILE A CA 1
ATOM 1526 C C . ILE A 1 199 ? 28.244 40.993 -19.603 1.00 35.53 199 ILE A C 1
ATOM 1528 O O . ILE A 1 199 ? 27.212 40.508 -19.146 1.00 35.53 199 ILE A O 1
ATOM 1532 N N . SER A 1 200 ? 29.070 41.789 -18.934 1.00 37.28 200 SER A N 1
ATOM 1533 C CA . SER A 1 200 ? 28.790 42.553 -17.731 1.00 37.28 200 SER A CA 1
ATOM 1534 C C . SER A 1 200 ? 27.519 43.391 -17.893 1.00 37.28 200 SER A C 1
ATOM 1536 O O . SER A 1 200 ? 27.394 44.158 -18.850 1.00 37.28 200 SER A O 1
ATOM 1538 N N . ARG A 1 201 ? 26.603 43.322 -16.920 1.00 31.48 201 ARG A N 1
ATOM 1539 C CA . ARG A 1 201 ? 25.692 44.439 -16.658 1.00 31.48 201 ARG A CA 1
ATOM 1540 C C . ARG A 1 201 ? 25.416 44.585 -15.166 1.00 31.48 201 ARG A C 1
ATOM 1542 O O . ARG A 1 201 ? 24.685 43.811 -14.559 1.00 31.48 201 ARG A O 1
ATOM 1549 N N . SER A 1 202 ? 26.059 45.610 -14.618 1.00 33.41 202 SER A N 1
ATOM 1550 C CA . SER A 1 202 ? 25.805 46.227 -13.321 1.00 33.41 202 SER A CA 1
ATOM 1551 C C . SER A 1 202 ? 24.359 46.729 -13.222 1.00 33.41 202 SER A C 1
ATOM 1553 O O . SER A 1 202 ? 23.810 47.247 -14.196 1.00 33.41 202 SER A O 1
ATOM 1555 N N . GLY A 1 203 ? 23.761 46.585 -12.040 1.00 30.27 203 GLY A N 1
ATOM 1556 C CA . GLY A 1 203 ? 22.404 47.027 -11.729 1.00 30.27 203 GLY A CA 1
ATOM 1557 C C . GLY A 1 203 ? 22.107 46.883 -10.240 1.00 30.27 203 GLY A C 1
ATOM 1558 O O . GLY A 1 203 ? 21.511 45.909 -9.801 1.00 30.27 203 GLY A O 1
ATOM 1559 N N . SER A 1 204 ? 22.584 47.861 -9.478 1.00 33.97 204 SER A N 1
ATOM 1560 C CA . SER A 1 204 ? 22.309 48.152 -8.070 1.00 33.97 204 SER A CA 1
ATOM 1561 C C . SER A 1 204 ? 20.839 48.003 -7.653 1.00 33.97 204 SER A C 1
ATOM 1563 O O . SER A 1 204 ? 19.981 48.662 -8.239 1.00 33.97 204 SER A O 1
ATOM 1565 N N . ILE A 1 205 ? 20.566 47.287 -6.555 1.00 34.84 205 ILE A N 1
ATOM 1566 C CA . ILE A 1 205 ? 19.389 47.543 -5.710 1.00 34.84 205 ILE A CA 1
ATOM 1567 C C . ILE A 1 205 ? 19.836 47.600 -4.249 1.00 34.84 205 ILE A C 1
ATOM 1569 O O . ILE A 1 205 ? 20.449 46.678 -3.715 1.00 34.84 205 ILE A O 1
ATOM 1573 N N . GLN A 1 206 ? 19.558 48.756 -3.656 1.00 36.09 206 GLN A N 1
ATOM 1574 C CA . GLN A 1 206 ? 19.873 49.148 -2.295 1.00 36.09 206 GLN A CA 1
ATOM 1575 C C . GLN A 1 206 ? 19.061 48.361 -1.265 1.00 36.09 206 GLN A C 1
ATOM 1577 O O . GLN A 1 206 ? 17.887 48.044 -1.448 1.00 36.09 206 GLN A O 1
ATOM 1582 N N . SER A 1 207 ? 19.723 48.124 -0.140 1.00 34.44 207 SER A N 1
ATOM 1583 C CA . SER A 1 207 ? 19.167 47.706 1.134 1.00 34.44 207 SER A CA 1
ATOM 1584 C C . SER A 1 207 ? 18.170 48.728 1.687 1.00 34.44 207 SER A C 1
ATOM 1586 O O . SER A 1 207 ? 18.509 49.903 1.829 1.00 34.44 207 SER A O 1
ATOM 1588 N N . LEU A 1 208 ? 17.007 48.262 2.135 1.00 37.56 208 LEU A N 1
ATOM 1589 C CA . LEU A 1 208 ? 16.185 48.973 3.112 1.00 37.56 208 LEU A CA 1
ATOM 1590 C C . LEU A 1 208 ? 15.797 47.996 4.220 1.00 37.56 208 LEU A C 1
ATOM 1592 O O . LEU A 1 208 ? 14.886 47.181 4.097 1.00 37.56 208 LEU A O 1
ATOM 1596 N N . ALA A 1 209 ? 16.570 48.080 5.300 1.00 36.31 209 ALA A N 1
ATOM 1597 C CA . ALA A 1 209 ? 16.230 47.546 6.602 1.00 36.31 209 ALA A CA 1
ATOM 1598 C C . ALA A 1 209 ? 15.069 48.370 7.179 1.00 36.31 209 ALA A C 1
ATOM 1600 O O . ALA A 1 209 ? 15.137 49.596 7.239 1.00 36.31 209 ALA A O 1
ATOM 1601 N N . GLY A 1 210 ? 14.010 47.687 7.608 1.00 29.39 210 GLY A N 1
ATOM 1602 C CA . GLY A 1 210 ? 12.797 48.298 8.139 1.00 29.39 210 GLY A CA 1
ATOM 1603 C C . GLY A 1 210 ? 12.168 47.427 9.219 1.00 29.39 210 GLY A C 1
ATOM 1604 O O . GLY A 1 210 ? 11.321 46.590 8.947 1.00 29.39 210 GLY A O 1
ATOM 1605 N N . SER A 1 211 ? 12.646 47.637 10.443 1.00 33.22 211 SER A N 1
ATOM 1606 C CA . SER A 1 211 ? 11.989 47.440 11.740 1.00 33.22 211 SER A CA 1
ATOM 1607 C C . SER A 1 211 ? 10.479 47.123 11.732 1.00 33.22 211 SER A C 1
ATOM 1609 O O . SER A 1 211 ? 9.675 47.958 11.318 1.00 33.22 211 SER A O 1
ATOM 1611 N N . ARG A 1 212 ? 10.078 46.022 12.390 1.00 28.69 212 ARG A N 1
ATOM 1612 C CA . ARG A 1 212 ? 9.152 46.118 13.538 1.00 28.69 212 ARG A CA 1
ATOM 1613 C C . ARG A 1 212 ? 9.133 44.867 14.412 1.00 28.69 212 ARG A C 1
ATOM 1615 O O . ARG A 1 212 ? 8.814 43.763 13.990 1.00 28.69 212 ARG A O 1
ATOM 1622 N N . ARG A 1 213 ? 9.463 45.123 15.672 1.00 31.66 213 ARG A N 1
ATOM 1623 C CA . ARG A 1 213 ? 9.362 44.275 16.854 1.00 31.66 213 ARG A CA 1
ATOM 1624 C C . ARG A 1 213 ? 7.955 44.473 17.423 1.00 31.66 213 ARG A C 1
ATOM 1626 O O . ARG A 1 213 ? 7.576 45.613 17.675 1.00 31.66 213 ARG A O 1
ATOM 1633 N N . SER A 1 214 ? 7.209 43.404 17.668 1.00 31.02 214 SER A N 1
ATOM 1634 C CA . SER A 1 214 ? 6.036 43.455 18.548 1.00 31.02 214 SER A CA 1
ATOM 1635 C C . SER A 1 214 ? 5.996 42.202 19.408 1.00 31.02 214 SER A C 1
ATOM 1637 O O . SER A 1 214 ? 5.631 41.115 18.972 1.00 31.02 214 SER A O 1
ATOM 1639 N N . SER A 1 215 ? 6.448 42.411 20.638 1.00 30.22 215 SER A N 1
ATOM 1640 C CA . SER A 1 215 ? 6.209 41.627 21.840 1.00 30.22 215 SER A CA 1
ATOM 1641 C C . SER A 1 215 ? 4.715 41.560 22.159 1.00 30.22 215 SER A C 1
ATOM 1643 O O . SER A 1 215 ? 4.065 42.604 22.197 1.00 30.22 215 SER A O 1
ATOM 1645 N N . ILE A 1 216 ? 4.198 40.368 22.461 1.00 34.16 216 ILE A N 1
ATOM 1646 C CA . ILE A 1 216 ? 2.904 40.196 23.131 1.00 34.16 216 ILE A CA 1
ATOM 1647 C C . ILE A 1 216 ? 3.118 39.322 24.370 1.00 34.16 216 ILE A C 1
ATOM 1649 O O . ILE A 1 216 ? 3.843 38.330 24.347 1.00 34.16 216 ILE A O 1
ATOM 1653 N N . SER A 1 217 ? 2.542 39.816 25.459 1.00 27.88 217 SER A N 1
ATOM 1654 C CA . SER A 1 217 ? 2.733 39.491 26.866 1.00 27.88 217 SER A CA 1
ATOM 1655 C C . SER A 1 217 ? 2.157 38.147 27.314 1.00 27.88 217 SER A C 1
ATOM 1657 O O . SER A 1 217 ? 1.152 37.672 26.790 1.00 27.88 217 SER A O 1
ATOM 1659 N N . LEU A 1 218 ? 2.762 37.608 28.375 1.00 30.81 218 LEU A N 1
ATOM 1660 C CA . LEU A 1 218 ? 2.273 36.501 29.196 1.00 30.81 218 LEU A CA 1
ATOM 1661 C C . LEU A 1 218 ? 1.209 36.941 30.232 1.00 30.81 218 LEU A C 1
ATOM 1663 O O . LEU A 1 218 ? 1.437 37.920 30.938 1.00 30.81 218 LEU A O 1
ATOM 1667 N N . SER A 1 219 ? 0.193 36.070 30.396 1.00 36.88 219 SER A N 1
ATOM 1668 C CA . SER A 1 219 ? -0.575 35.699 31.622 1.00 36.88 219 SER A CA 1
ATOM 1669 C C . SER A 1 219 ? -1.552 36.730 32.245 1.00 36.88 219 SER A C 1
ATOM 1671 O O . SER A 1 219 ? -1.339 37.916 32.021 1.00 36.88 219 SER A O 1
ATOM 1673 N N . PRO A 1 220 ? -2.591 36.350 33.059 1.00 43.16 220 PRO A N 1
ATOM 1674 C CA . PRO A 1 220 ? -2.782 35.092 33.827 1.00 43.16 220 PRO A CA 1
ATOM 1675 C C . PRO A 1 220 ? -4.230 34.496 33.956 1.00 43.16 220 PRO A C 1
ATOM 1677 O O . PRO A 1 220 ? -5.221 35.107 33.582 1.00 43.16 220 PRO A O 1
ATOM 1680 N N . SER A 1 221 ? -4.306 33.309 34.590 1.00 31.30 221 SER A N 1
ATOM 1681 C CA . SER A 1 221 ? -5.396 32.707 35.410 1.00 31.30 221 SER A CA 1
ATOM 1682 C C . SER A 1 221 ? -6.852 32.586 34.915 1.00 31.30 221 SER A C 1
ATOM 1684 O O . SER A 1 221 ? -7.587 33.566 34.890 1.00 31.30 221 SER A O 1
ATOM 1686 N N . LEU A 1 222 ? -7.350 31.337 34.851 1.00 30.83 222 LEU A N 1
ATOM 1687 C CA . LEU A 1 222 ? -8.658 30.984 35.432 1.00 30.83 222 LEU A CA 1
ATOM 1688 C C . LEU A 1 222 ? -8.696 29.513 35.901 1.00 30.83 222 LEU A C 1
ATOM 1690 O O . LEU A 1 222 ? -8.516 28.582 35.119 1.00 30.83 222 LEU A O 1
ATOM 1694 N N . LYS A 1 223 ? -8.910 29.325 37.209 1.00 41.06 223 LYS A N 1
ATOM 1695 C CA . LYS A 1 223 ? -9.225 28.049 37.870 1.00 41.06 223 LYS A CA 1
ATOM 1696 C C . LYS A 1 223 ? -10.736 27.795 37.793 1.00 41.06 223 LYS A C 1
ATOM 1698 O O . LYS A 1 223 ? -11.500 28.715 38.062 1.00 41.06 223 LYS A O 1
ATOM 1703 N N . GLY A 1 224 ? -11.125 26.530 37.613 1.00 32.62 224 GLY A N 1
ATOM 1704 C CA . GLY A 1 224 ? -12.353 25.972 38.196 1.00 32.62 224 GLY A CA 1
ATOM 1705 C C . GLY A 1 224 ? -13.458 25.568 37.217 1.00 32.62 224 GLY A C 1
ATOM 1706 O O . GLY A 1 224 ? -14.245 26.406 36.806 1.00 32.62 224 GLY A O 1
ATOM 1707 N N . LEU A 1 225 ? -13.557 24.266 36.924 1.00 36.28 225 LEU A N 1
ATOM 1708 C CA . LEU A 1 225 ? -14.669 23.385 37.329 1.00 36.28 225 LEU A CA 1
ATOM 1709 C C . LEU A 1 225 ? -14.485 22.016 36.660 1.00 36.28 225 LEU A C 1
ATOM 1711 O O . LEU A 1 225 ? -14.645 21.848 35.458 1.00 36.28 225 LEU A O 1
ATOM 1715 N N . THR A 1 226 ? -14.106 21.041 37.476 1.00 45.72 226 THR A N 1
ATOM 1716 C CA . THR A 1 226 ? -14.049 19.617 37.155 1.00 45.72 226 THR A CA 1
ATOM 1717 C C . THR A 1 226 ? -15.463 19.073 36.943 1.00 45.72 226 THR A C 1
ATOM 1719 O O . THR A 1 226 ? -16.194 18.885 37.916 1.00 45.72 226 THR A O 1
ATOM 1722 N N . SER A 1 227 ? -15.829 18.796 35.689 1.00 33.56 227 SER A N 1
ATOM 1723 C CA . SER A 1 227 ? -16.923 17.882 35.341 1.00 33.56 227 SER A CA 1
ATOM 1724 C C . SER A 1 227 ? -16.350 16.472 35.110 1.00 33.56 227 SER A C 1
ATOM 1726 O O . SER A 1 227 ? -15.316 16.345 34.448 1.00 33.56 227 SER A O 1
ATOM 1728 N N . PRO A 1 228 ? -16.998 15.385 35.575 1.00 40.38 228 PRO A N 1
ATOM 1729 C CA . PRO A 1 228 ? -16.548 14.012 35.322 1.00 40.38 228 PRO A CA 1
ATOM 1730 C C . PRO A 1 228 ? -16.606 13.601 33.837 1.00 40.38 228 PRO A C 1
ATOM 1732 O O . PRO A 1 228 ? -16.124 12.528 33.485 1.00 40.38 228 PRO A O 1
ATOM 1735 N N . SER A 1 229 ? -17.179 14.434 32.958 1.00 40.09 229 SER A N 1
ATOM 1736 C CA . SER A 1 229 ? -17.225 14.215 31.505 1.00 40.09 229 SER A CA 1
ATOM 1737 C C . SER A 1 229 ? -15.916 14.544 30.776 1.00 40.09 229 SER A C 1
ATOM 1739 O O . SER A 1 229 ? -15.724 14.101 29.645 1.00 40.09 229 SER A O 1
ATOM 1741 N N . ASP A 1 230 ? -15.004 15.290 31.407 1.00 35.59 230 ASP A N 1
ATOM 1742 C CA . ASP A 1 230 ? -13.797 15.814 30.748 1.00 35.59 230 ASP A CA 1
ATOM 1743 C C . ASP A 1 230 ? -12.567 14.910 30.921 1.00 35.59 230 ASP A C 1
ATOM 1745 O O . ASP A 1 230 ? -11.537 15.120 30.282 1.00 35.59 230 ASP A O 1
ATOM 1749 N N . ALA A 1 231 ? -12.680 13.834 31.706 1.00 39.88 231 ALA A N 1
ATOM 1750 C CA . ALA A 1 231 ? -11.638 12.809 31.816 1.00 39.88 231 ALA A CA 1
ATOM 1751 C C . ALA A 1 231 ? -11.449 12.002 30.510 1.00 39.88 231 ALA A C 1
ATOM 1753 O O . ALA A 1 231 ? -10.401 11.393 30.304 1.00 39.88 231 ALA A O 1
ATOM 1754 N N . GLN A 1 232 ? -12.416 12.053 29.583 1.00 41.72 232 GLN A N 1
ATOM 1755 C CA . GLN A 1 232 ? -12.287 11.479 28.238 1.00 41.72 232 GLN A CA 1
ATOM 1756 C C . GLN A 1 232 ? -11.523 12.402 27.261 1.00 41.72 232 GLN A C 1
ATOM 1758 O O . GLN A 1 232 ? -11.122 11.967 26.180 1.00 41.72 232 GLN A O 1
ATOM 1763 N N . ALA A 1 233 ? -11.306 13.676 27.618 1.00 41.31 233 ALA A N 1
ATOM 1764 C CA . ALA A 1 233 ? -10.701 14.685 26.744 1.00 41.31 233 ALA A CA 1
ATOM 1765 C C . ALA A 1 233 ? -9.161 14.625 26.695 1.00 41.31 233 ALA A C 1
ATOM 1767 O O . ALA A 1 233 ? -8.548 15.287 25.860 1.00 41.31 233 ALA A O 1
ATOM 1768 N N . THR A 1 234 ? -8.517 13.810 27.536 1.00 43.66 234 THR A N 1
ATOM 1769 C CA . THR A 1 234 ? -7.048 13.737 27.640 1.00 43.66 234 THR A CA 1
ATOM 1770 C C . THR A 1 234 ? -6.387 12.829 26.582 1.00 43.66 234 THR A C 1
ATOM 1772 O O . THR A 1 234 ? -5.165 12.816 26.481 1.00 43.66 234 THR A O 1
ATOM 1775 N N . ILE A 1 235 ? -7.149 12.091 25.755 1.00 56.59 235 ILE A N 1
ATOM 1776 C CA . ILE A 1 235 ? -6.594 11.082 24.811 1.00 56.59 235 ILE A CA 1
ATOM 1777 C C . ILE A 1 235 ? -6.941 11.368 23.333 1.00 56.59 235 ILE A C 1
ATOM 1779 O O . ILE A 1 235 ? -6.322 10.818 22.421 1.00 56.59 235 ILE A O 1
ATOM 1783 N N . LEU A 1 236 ? -7.883 12.275 23.047 1.00 69.62 236 LEU A N 1
ATOM 1784 C CA . LEU A 1 236 ? -8.291 12.572 21.671 1.00 69.62 236 LEU A CA 1
ATOM 1785 C C . LEU A 1 236 ? -7.327 13.556 20.995 1.00 69.62 236 LEU A C 1
ATOM 1787 O O . LEU A 1 236 ? -7.529 14.772 20.993 1.00 69.62 236 LEU A O 1
ATOM 1791 N N . ASN A 1 237 ? -6.291 13.017 20.359 1.00 82.31 237 ASN A N 1
ATOM 1792 C CA . ASN A 1 237 ? -5.305 13.794 19.617 1.00 82.31 237 ASN A CA 1
ATOM 1793 C C . ASN A 1 237 ? -5.847 14.205 18.230 1.00 82.31 237 ASN A C 1
ATOM 1795 O O . ASN A 1 237 ? -5.379 13.741 17.189 1.00 82.31 237 ASN A O 1
ATOM 1799 N N . LYS A 1 238 ? -6.864 15.083 18.218 1.00 86.69 238 LYS A N 1
ATOM 1800 C CA . LYS A 1 238 ? -7.510 15.617 17.002 1.00 86.69 238 LYS A CA 1
ATOM 1801 C C . LYS A 1 238 ? -6.523 16.031 15.898 1.00 86.69 238 LYS A C 1
ATOM 1803 O O . LYS A 1 238 ? -6.746 15.615 14.762 1.00 86.69 238 LYS A O 1
ATOM 1808 N N . PRO A 1 239 ? -5.444 16.802 16.167 1.00 90.69 239 PRO A N 1
ATOM 1809 C CA . PRO A 1 239 ? -4.510 17.180 15.106 1.00 90.69 239 PRO A CA 1
ATOM 1810 C C . PRO A 1 239 ? -3.828 15.963 14.468 1.00 90.69 239 PRO A C 1
ATOM 1812 O O . PRO A 1 239 ? -3.680 15.929 13.251 1.00 90.69 239 PRO A O 1
ATOM 1815 N N . GLY A 1 240 ? -3.484 14.935 15.251 1.00 90.19 240 GLY A N 1
ATOM 1816 C CA . GLY A 1 240 ? -2.899 13.698 14.727 1.00 90.19 240 GLY A CA 1
ATOM 1817 C C . GLY A 1 240 ? -3.840 12.959 13.773 1.00 90.19 240 GLY A C 1
ATOM 1818 O O . GLY A 1 240 ? -3.410 12.518 12.710 1.00 90.19 240 GLY A O 1
ATOM 1819 N N . ILE A 1 241 ? -5.134 12.900 14.101 1.00 91.31 241 ILE A N 1
ATOM 1820 C CA . ILE A 1 241 ? -6.157 12.289 13.238 1.00 91.31 241 ILE A CA 1
ATOM 1821 C C . ILE A 1 241 ? -6.270 13.054 11.913 1.00 91.31 241 ILE A C 1
ATOM 1823 O O . ILE A 1 241 ? -6.278 12.441 10.848 1.00 91.31 241 ILE A O 1
ATOM 1827 N N . TYR A 1 242 ? -6.298 14.390 11.945 1.00 93.06 242 TYR A N 1
ATOM 1828 C CA . TYR A 1 242 ? -6.339 15.180 10.711 1.00 93.06 242 TYR A CA 1
ATOM 1829 C C . TYR A 1 242 ? -5.087 14.991 9.855 1.00 93.06 242 TYR A C 1
ATOM 1831 O O . TYR A 1 242 ? -5.217 14.789 8.652 1.00 93.06 242 TYR A O 1
ATOM 1839 N N . VAL A 1 243 ? -3.888 14.999 10.448 1.00 94.69 243 VAL A N 1
ATOM 1840 C CA . VAL A 1 243 ? -2.640 14.751 9.704 1.00 94.69 243 VAL A CA 1
ATOM 1841 C C . VAL A 1 243 ? -2.670 13.369 9.053 1.00 94.69 243 VAL A C 1
ATOM 1843 O O . VAL A 1 243 ? -2.383 13.247 7.865 1.00 94.69 243 VAL A O 1
ATOM 1846 N N . TYR A 1 244 ? -3.083 12.342 9.796 1.00 93.94 244 TYR A N 1
ATOM 1847 C CA . TYR A 1 244 ? -3.246 10.987 9.279 1.00 93.94 244 TYR A CA 1
ATOM 1848 C C . TYR A 1 244 ? -4.185 10.932 8.063 1.00 93.94 244 TYR A C 1
ATOM 1850 O O . TYR A 1 244 ? -3.857 10.324 7.040 1.00 93.94 244 TYR A O 1
ATOM 1858 N N . LEU A 1 245 ? -5.347 11.584 8.159 1.00 95.06 245 LEU A N 1
ATOM 1859 C CA . LEU A 1 245 ? -6.334 11.628 7.081 1.00 95.06 245 LEU A CA 1
ATOM 1860 C C . LEU A 1 245 ? -5.797 12.381 5.861 1.00 95.06 245 LEU A C 1
ATOM 1862 O O . LEU A 1 245 ? -5.924 11.887 4.743 1.00 95.06 245 LEU A O 1
ATOM 1866 N N . MET A 1 246 ? -5.154 13.533 6.065 1.00 96.62 246 MET A N 1
ATOM 1867 C CA . MET A 1 246 ? -4.571 14.326 4.979 1.00 96.62 246 MET A CA 1
ATOM 1868 C C . MET A 1 246 ? -3.480 13.554 4.243 1.00 96.62 246 MET A C 1
ATOM 1870 O O . MET A 1 246 ? -3.464 13.553 3.017 1.00 96.62 246 MET A O 1
ATOM 1874 N N . LEU A 1 247 ? -2.611 12.844 4.965 1.00 96.19 247 LEU A N 1
ATOM 1875 C CA . LEU A 1 247 ? -1.585 12.000 4.356 1.00 96.19 247 LEU A CA 1
ATOM 1876 C C . LEU A 1 247 ? -2.208 10.897 3.484 1.00 96.19 247 LEU A C 1
ATOM 1878 O O . LEU A 1 247 ? -1.844 10.756 2.318 1.00 96.19 247 LEU A O 1
ATOM 1882 N N . ASN A 1 248 ? -3.203 10.165 3.993 1.00 96.38 248 ASN A N 1
ATOM 1883 C CA . ASN A 1 248 ? -3.877 9.133 3.199 1.00 96.38 248 ASN A CA 1
ATOM 1884 C C . ASN A 1 248 ? -4.603 9.718 1.978 1.00 96.38 248 ASN A C 1
ATOM 1886 O O . ASN A 1 248 ? -4.495 9.161 0.887 1.00 96.38 248 ASN A O 1
ATOM 1890 N N . LEU A 1 249 ? -5.288 10.856 2.125 1.00 96.69 249 LEU A N 1
ATOM 1891 C CA . LEU A 1 249 ? -5.969 11.531 1.018 1.00 96.69 249 LEU A CA 1
ATOM 1892 C C . LEU A 1 249 ? -4.985 12.024 -0.046 1.00 96.69 249 LEU A C 1
ATOM 1894 O O . LEU A 1 249 ? -5.221 11.793 -1.227 1.00 96.69 249 LEU A O 1
ATOM 1898 N N . ILE A 1 250 ? -3.868 12.644 0.343 1.00 97.44 250 ILE A N 1
ATOM 1899 C CA . ILE A 1 250 ? -2.824 13.090 -0.592 1.00 97.44 250 ILE A CA 1
ATOM 1900 C C . ILE A 1 250 ? -2.263 11.896 -1.369 1.00 97.44 250 ILE A C 1
ATOM 1902 O O . ILE A 1 250 ? -2.158 11.955 -2.594 1.00 97.44 250 ILE A O 1
ATOM 1906 N N . GLY A 1 251 ? -1.943 10.796 -0.679 1.00 95.38 251 GLY A N 1
ATOM 1907 C CA . GLY A 1 251 ? -1.461 9.577 -1.327 1.00 95.38 251 GLY A CA 1
ATOM 1908 C C . GLY A 1 251 ? -2.493 8.959 -2.273 1.00 95.38 251 GLY A C 1
ATOM 1909 O O . GLY A 1 251 ? -2.160 8.610 -3.405 1.00 95.38 251 GLY A O 1
ATOM 1910 N N . GLY A 1 252 ? -3.756 8.878 -1.847 1.00 96.25 252 GLY A N 1
ATOM 1911 C CA . GLY A 1 252 ? -4.858 8.347 -2.650 1.00 96.25 252 GLY A CA 1
ATOM 1912 C C . GLY A 1 252 ? -5.155 9.192 -3.887 1.00 96.25 252 GLY A C 1
ATOM 1913 O O . GLY A 1 252 ? -5.213 8.661 -4.994 1.00 96.25 252 GLY A O 1
ATOM 1914 N N . VAL A 1 253 ? -5.271 10.513 -3.729 1.00 97.19 253 VAL A N 1
ATOM 1915 C CA . VAL A 1 253 ? -5.461 11.452 -4.846 1.00 97.19 253 VAL A CA 1
ATOM 1916 C C . VAL A 1 253 ? -4.269 11.395 -5.797 1.00 97.19 253 VAL A C 1
ATOM 1918 O O . VAL A 1 253 ? -4.470 11.320 -7.006 1.00 97.19 253 VAL A O 1
ATOM 1921 N N . GLY A 1 254 ? -3.038 11.352 -5.279 1.00 95.69 254 GLY A N 1
ATOM 1922 C CA . GLY A 1 254 ? -1.834 11.190 -6.094 1.00 95.69 254 GLY A CA 1
ATOM 1923 C C . GLY A 1 254 ? -1.866 9.914 -6.941 1.00 95.69 254 GLY A C 1
ATOM 1924 O O . GLY A 1 254 ? -1.668 9.974 -8.154 1.00 95.69 254 GLY A O 1
ATOM 1925 N N . MET A 1 255 ? -2.203 8.771 -6.335 1.00 94.88 255 MET A N 1
ATOM 1926 C CA . MET A 1 255 ? -2.341 7.495 -7.049 1.00 94.88 255 MET A CA 1
ATOM 1927 C C . MET A 1 255 ? -3.469 7.512 -8.085 1.00 94.88 255 MET A C 1
ATOM 1929 O O . MET A 1 255 ? -3.291 7.012 -9.197 1.00 94.88 255 MET A O 1
ATOM 1933 N N . LEU A 1 256 ? -4.613 8.118 -7.760 1.00 96.38 256 LEU A N 1
ATOM 1934 C CA . LEU A 1 256 ? -5.736 8.263 -8.686 1.00 96.38 256 LEU A CA 1
ATOM 1935 C C . LEU A 1 256 ? -5.344 9.101 -9.909 1.00 96.38 256 LEU A C 1
ATOM 1937 O O . LEU A 1 256 ? -5.577 8.697 -11.047 1.00 96.38 256 LEU A O 1
ATOM 1941 N N . VAL A 1 257 ? -4.703 10.245 -9.676 1.00 94.75 257 VAL A N 1
ATOM 1942 C CA . VAL A 1 257 ? -4.213 11.142 -10.725 1.00 94.75 257 VAL A CA 1
ATOM 1943 C C . VAL A 1 257 ? -3.225 10.422 -11.644 1.00 94.75 257 VAL A C 1
ATOM 1945 O O . VAL A 1 257 ? -3.314 10.545 -12.868 1.00 94.75 257 VAL A O 1
ATOM 1948 N N . MET A 1 258 ? -2.315 9.622 -11.088 1.00 92.69 258 MET A N 1
ATOM 1949 C CA . MET A 1 258 ? -1.384 8.815 -11.878 1.00 92.69 258 MET A CA 1
ATOM 1950 C C . MET A 1 258 ? -2.083 7.747 -12.723 1.00 92.69 258 MET A C 1
ATOM 1952 O O . MET A 1 258 ? -1.733 7.584 -13.893 1.00 92.69 258 MET A O 1
ATOM 1956 N N . LEU A 1 259 ? -3.070 7.041 -12.166 1.00 94.06 259 LEU A N 1
ATOM 1957 C CA . LEU A 1 259 ? -3.847 6.039 -12.900 1.00 94.06 259 LEU A CA 1
ATOM 1958 C C . LEU A 1 259 ? -4.605 6.674 -14.067 1.00 94.06 259 LEU A C 1
ATOM 1960 O O . LEU A 1 259 ? -4.514 6.183 -15.190 1.00 94.06 259 LEU A O 1
ATOM 1964 N N . ILE A 1 260 ? -5.284 7.798 -13.822 1.00 93.38 260 ILE A N 1
ATOM 1965 C CA . ILE A 1 260 ? -5.999 8.549 -14.861 1.00 93.38 260 ILE A CA 1
ATOM 1966 C C . ILE A 1 260 ? -5.022 9.029 -15.936 1.00 93.38 260 ILE A C 1
ATOM 1968 O O . ILE A 1 260 ? -5.287 8.858 -17.122 1.00 93.38 260 ILE A O 1
ATOM 1972 N N . THR A 1 261 ? -3.864 9.569 -15.544 1.00 91.75 261 THR A N 1
ATOM 1973 C CA . THR A 1 261 ? -2.827 10.016 -16.489 1.00 91.75 261 THR A CA 1
ATOM 1974 C C . THR A 1 261 ? -2.367 8.872 -17.384 1.00 91.75 261 THR A C 1
ATOM 1976 O O . THR A 1 261 ? -2.279 9.029 -18.601 1.00 91.75 261 THR A O 1
ATOM 1979 N N . ALA A 1 262 ? -2.049 7.725 -16.786 1.00 90.25 262 ALA A N 1
ATOM 1980 C CA . ALA A 1 262 ? -1.551 6.571 -17.516 1.00 90.25 262 ALA A CA 1
ATOM 1981 C C . ALA A 1 262 ? -2.626 5.965 -18.430 1.00 90.25 262 ALA A C 1
ATOM 1983 O O . ALA A 1 262 ? -2.295 5.516 -19.520 1.00 90.25 262 ALA A O 1
ATOM 1984 N N . ALA A 1 263 ? -3.899 5.978 -18.020 1.00 89.25 263 ALA A N 1
ATOM 1985 C CA . ALA A 1 263 ? -5.012 5.484 -18.831 1.00 89.25 263 ALA A CA 1
ATOM 1986 C C . ALA A 1 263 ? -5.378 6.436 -19.982 1.00 89.25 263 ALA A C 1
ATOM 1988 O O . ALA A 1 263 ? -5.696 5.990 -21.081 1.00 89.25 263 ALA A O 1
ATOM 1989 N N . ALA A 1 264 ? -5.317 7.749 -19.749 1.00 88.88 264 ALA A N 1
ATOM 1990 C CA . ALA A 1 264 ? -5.661 8.760 -20.747 1.00 88.88 264 ALA A CA 1
ATOM 1991 C C . ALA A 1 264 ? -4.525 9.036 -21.747 1.00 88.88 264 ALA A C 1
ATOM 1993 O O . ALA A 1 264 ? -4.765 9.575 -22.828 1.00 88.88 264 ALA A O 1
ATOM 1994 N N . SER A 1 265 ? -3.278 8.702 -21.399 1.00 87.25 265 SER A N 1
ATOM 1995 C CA . SER A 1 265 ? -2.115 8.968 -22.243 1.00 87.25 265 SER A CA 1
ATOM 1996 C C . SER A 1 265 ? -1.762 7.753 -23.107 1.00 87.25 265 SER A C 1
ATOM 1998 O O . SER A 1 265 ? -1.148 6.812 -22.606 1.00 87.25 265 SER A O 1
ATOM 2000 N N . PRO A 1 266 ? -1.984 7.794 -24.437 1.00 78.88 266 PRO A N 1
ATOM 2001 C CA . PRO A 1 266 ? -1.602 6.697 -25.337 1.00 78.88 266 PRO A CA 1
ATOM 2002 C C . PRO A 1 266 ? -0.079 6.518 -25.454 1.00 78.88 266 PRO A C 1
ATOM 2004 O O . PRO A 1 266 ? 0.408 5.617 -26.126 1.00 78.88 266 PRO A O 1
ATOM 2007 N N . ARG A 1 267 ? 0.702 7.416 -24.842 1.00 75.12 267 ARG A N 1
ATOM 2008 C CA . ARG A 1 267 ? 2.169 7.398 -24.870 1.00 75.12 267 ARG A CA 1
ATOM 2009 C C . ARG A 1 267 ? 2.766 6.673 -23.669 1.00 75.12 267 ARG A C 1
ATOM 2011 O O . ARG A 1 267 ? 3.952 6.361 -23.689 1.00 75.12 267 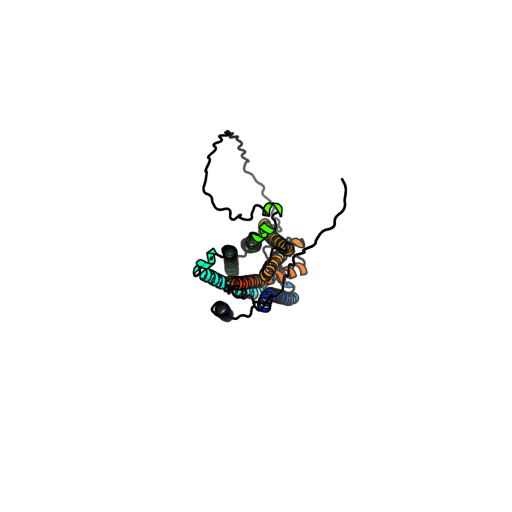ARG A O 1
ATOM 2018 N N . VAL A 1 268 ? 1.974 6.436 -22.625 1.00 82.62 268 VAL A N 1
ATOM 2019 C CA . VAL A 1 268 ? 2.437 5.838 -21.373 1.00 82.62 268 VAL A CA 1
ATOM 2020 C C . VAL A 1 268 ? 2.125 4.346 -21.411 1.00 82.62 268 VAL A C 1
ATOM 2022 O O . VAL A 1 268 ? 1.062 3.903 -20.999 1.00 82.62 268 VAL A O 1
ATOM 2025 N N . HIS A 1 269 ? 3.073 3.561 -21.918 1.00 81.44 269 HIS A N 1
ATOM 2026 C CA . HIS A 1 269 ? 2.998 2.104 -21.851 1.00 81.44 269 HIS A CA 1
ATOM 2027 C C . HIS A 1 269 ? 3.628 1.651 -20.532 1.00 81.44 269 HIS A C 1
ATOM 2029 O O . HIS A 1 269 ? 4.835 1.792 -20.325 1.00 81.44 269 HIS A O 1
ATOM 2035 N N . ARG A 1 270 ? 2.804 1.151 -19.608 1.00 83.88 270 ARG A N 1
ATOM 2036 C CA . ARG A 1 270 ? 3.252 0.633 -18.308 1.00 83.88 270 ARG A CA 1
ATOM 2037 C C . ARG A 1 270 ? 2.932 -0.849 -18.170 1.00 83.88 270 ARG A C 1
ATOM 2039 O O . ARG A 1 270 ? 2.032 -1.379 -18.814 1.00 83.88 270 ARG A O 1
ATOM 2046 N N . LEU A 1 271 ? 3.712 -1.515 -17.323 1.00 83.94 271 LEU A N 1
ATOM 2047 C CA . LEU A 1 271 ? 3.549 -2.932 -17.017 1.00 83.94 271 LEU A CA 1
ATOM 2048 C C . LEU A 1 271 ? 2.203 -3.160 -16.296 1.00 83.94 271 LEU A C 1
ATOM 2050 O O . LEU A 1 271 ? 1.856 -2.360 -15.428 1.00 83.94 271 LEU A O 1
ATOM 2054 N N . PRO A 1 272 ? 1.465 -4.253 -16.568 1.00 86.62 272 PRO A N 1
ATOM 2055 C CA . PRO A 1 272 ? 0.209 -4.563 -15.873 1.00 86.62 272 PRO A CA 1
ATOM 2056 C C . PRO A 1 272 ? 0.323 -4.565 -14.340 1.00 86.62 272 PRO A C 1
ATOM 2058 O O . PRO A 1 272 ? -0.559 -4.062 -13.648 1.00 86.62 272 PRO A O 1
ATOM 2061 N N . THR A 1 273 ? 1.443 -5.052 -13.794 1.00 87.19 273 THR A N 1
ATOM 2062 C CA . THR A 1 273 ? 1.698 -5.050 -12.341 1.00 87.19 273 THR A CA 1
ATOM 2063 C C . THR A 1 273 ? 1.852 -3.650 -11.749 1.00 87.19 273 THR A C 1
ATOM 2065 O O . THR A 1 273 ? 1.547 -3.462 -10.573 1.00 87.19 273 THR A O 1
ATOM 2068 N N . TRP A 1 274 ? 2.253 -2.654 -12.547 1.00 90.06 274 TRP A N 1
ATOM 2069 C CA . TRP A 1 274 ? 2.301 -1.256 -12.116 1.00 90.06 274 TRP A CA 1
ATOM 2070 C C . TRP A 1 274 ? 0.895 -0.718 -11.842 1.00 90.06 274 TRP A C 1
ATOM 2072 O O . TRP A 1 274 ? 0.669 -0.100 -10.804 1.00 90.06 274 TRP A O 1
ATOM 2082 N N . TYR A 1 275 ? -0.074 -1.028 -12.711 1.00 91.31 275 TYR A N 1
ATOM 2083 C CA . TYR A 1 275 ? -1.473 -0.675 -12.466 1.00 91.31 275 TYR A CA 1
ATOM 2084 C C . TYR A 1 275 ? -2.010 -1.393 -11.227 1.00 91.31 275 TYR A C 1
ATOM 2086 O O . TYR A 1 275 ? -2.596 -0.737 -10.368 1.00 91.31 275 TYR A O 1
ATOM 2094 N N . SER A 1 276 ? -1.750 -2.700 -11.077 1.00 91.50 276 SER A N 1
ATOM 2095 C CA . SER A 1 276 ? -2.145 -3.437 -9.866 1.00 91.50 276 SER A CA 1
ATOM 2096 C C . SER A 1 276 ? -1.579 -2.799 -8.593 1.00 91.50 276 SER A C 1
ATOM 2098 O O . SER A 1 276 ? -2.305 -2.638 -7.615 1.00 91.50 276 SER A O 1
ATOM 2100 N N . PHE A 1 277 ? -0.311 -2.379 -8.611 1.00 91.31 277 PHE A N 1
ATOM 2101 C CA . PHE A 1 277 ? 0.323 -1.683 -7.493 1.00 91.31 277 PHE A CA 1
ATOM 2102 C C . PHE A 1 277 ? -0.362 -0.344 -7.182 1.00 91.31 277 PHE A C 1
ATOM 2104 O O . PHE A 1 277 ? -0.753 -0.110 -6.040 1.00 91.31 277 PHE A O 1
ATOM 2111 N N . CYS A 1 278 ? -0.570 0.518 -8.181 1.00 94.00 278 CYS A N 1
ATOM 2112 C CA . CYS A 1 278 ? -1.233 1.809 -7.979 1.00 94.00 278 CYS A CA 1
ATOM 2113 C C . CYS A 1 278 ? -2.671 1.659 -7.460 1.00 94.00 278 CYS A C 1
ATOM 2115 O O . CYS A 1 278 ? -3.069 2.389 -6.552 1.00 94.00 278 CYS A O 1
ATOM 2117 N N . ILE A 1 279 ? -3.443 0.698 -7.982 1.00 94.88 279 ILE A N 1
ATOM 2118 C CA . ILE A 1 279 ? -4.814 0.447 -7.511 1.00 94.88 279 ILE A CA 1
ATOM 2119 C C . ILE A 1 279 ? -4.795 -0.097 -6.073 1.00 94.88 279 ILE A C 1
ATOM 2121 O O . ILE A 1 279 ? -5.622 0.322 -5.268 1.00 94.88 279 ILE A O 1
ATOM 2125 N N . ALA A 1 280 ? -3.840 -0.959 -5.702 1.00 94.88 280 ALA A N 1
ATOM 2126 C CA . ALA A 1 280 ? -3.708 -1.433 -4.321 1.00 94.88 280 ALA A CA 1
ATOM 2127 C C . ALA A 1 280 ? -3.473 -0.275 -3.330 1.00 94.88 280 ALA A C 1
ATOM 2129 O O . ALA A 1 280 ? -4.112 -0.219 -2.280 1.00 94.88 280 ALA A O 1
ATOM 2130 N N . TRP A 1 281 ? -2.619 0.693 -3.677 1.00 94.88 281 TRP A N 1
ATOM 2131 C CA . TRP A 1 281 ? -2.399 1.888 -2.849 1.00 94.88 281 TRP A CA 1
ATOM 2132 C C . TRP A 1 281 ? -3.591 2.846 -2.829 1.00 94.88 281 TRP A C 1
ATOM 2134 O O . TRP A 1 281 ? -3.871 3.440 -1.788 1.00 94.88 281 TRP A O 1
ATOM 2144 N N . LEU A 1 282 ? -4.326 2.962 -3.937 1.00 96.12 282 LEU A N 1
ATOM 2145 C CA . LEU A 1 282 ? -5.576 3.718 -3.984 1.00 96.12 282 LEU A CA 1
ATOM 2146 C C . LEU A 1 282 ? -6.639 3.102 -3.061 1.00 96.12 282 LEU A C 1
ATOM 2148 O O . LEU A 1 282 ? -7.262 3.816 -2.276 1.00 96.12 282 LEU A O 1
ATOM 2152 N N . LEU A 1 283 ? -6.812 1.777 -3.108 1.00 95.38 283 LEU A N 1
ATOM 2153 C CA . LEU A 1 283 ? -7.722 1.055 -2.218 1.00 95.38 283 LEU A CA 1
ATOM 2154 C C . LEU A 1 283 ? -7.294 1.171 -0.759 1.00 95.38 283 LEU A C 1
ATOM 2156 O O . LEU A 1 283 ? -8.150 1.337 0.105 1.00 95.38 283 LEU A O 1
ATOM 2160 N N . SER A 1 284 ? -5.991 1.145 -0.481 1.00 95.12 284 SER A N 1
ATOM 2161 C CA . SER A 1 284 ? -5.459 1.373 0.863 1.00 95.12 284 SER A CA 1
ATOM 2162 C C . SER A 1 284 ? -5.873 2.743 1.399 1.00 95.12 284 SER A C 1
ATOM 2164 O O . SER A 1 284 ? -6.527 2.828 2.440 1.00 95.12 284 SER A O 1
ATOM 2166 N N . ALA A 1 285 ? -5.615 3.811 0.637 1.00 96.38 285 ALA A N 1
ATOM 2167 C CA . ALA A 1 285 ? -6.008 5.169 1.007 1.00 96.38 285 ALA A CA 1
ATOM 2168 C C . ALA A 1 285 ? -7.527 5.314 1.210 1.00 96.38 285 ALA A C 1
ATOM 2170 O O . ALA A 1 285 ? -7.971 5.936 2.177 1.00 96.38 285 ALA A O 1
ATOM 2171 N N . PHE A 1 286 ? -8.334 4.704 0.337 1.00 95.94 286 PHE A N 1
ATOM 2172 C CA . PHE A 1 286 ? -9.791 4.688 0.479 1.00 95.94 286 PHE A CA 1
ATOM 2173 C C . PHE A 1 286 ? -10.237 3.968 1.762 1.00 95.94 286 PHE A C 1
ATOM 2175 O O . PHE A 1 286 ? -11.060 4.479 2.518 1.00 95.94 286 PHE A O 1
ATOM 2182 N N . SER A 1 287 ? -9.638 2.814 2.058 1.00 96.62 287 SER A N 1
ATOM 2183 C CA . SER A 1 287 ? -9.949 2.012 3.247 1.00 96.62 287 SER A CA 1
ATOM 2184 C C . SER A 1 287 ? -9.673 2.790 4.534 1.00 96.62 287 SER A C 1
ATOM 2186 O O . SER A 1 287 ? -10.514 2.848 5.430 1.00 96.62 287 SER A O 1
ATOM 2188 N N . TYR A 1 288 ? -8.525 3.462 4.615 1.00 94.88 288 TYR A N 1
ATOM 2189 C CA . TYR A 1 288 ? -8.151 4.247 5.792 1.00 94.88 288 TYR A CA 1
ATOM 2190 C C . TYR A 1 288 ? -8.955 5.545 5.962 1.00 94.88 288 TYR A C 1
ATOM 2192 O O . TYR A 1 288 ? -9.042 6.058 7.074 1.00 94.88 288 TYR A O 1
ATOM 2200 N N . THR A 1 289 ? -9.600 6.053 4.908 1.00 96.00 289 THR A N 1
ATOM 2201 C CA . THR A 1 289 ? -10.402 7.295 4.946 1.00 96.00 289 THR A CA 1
ATOM 2202 C C . THR A 1 289 ? -11.915 7.057 5.005 1.00 96.00 289 THR A C 1
ATOM 2204 O O . THR A 1 289 ? -12.689 8.008 5.099 1.00 96.00 289 THR A O 1
ATOM 2207 N N . LEU A 1 290 ? -12.359 5.798 5.019 1.00 96.06 290 LEU A N 1
ATOM 2208 C CA . LEU A 1 290 ? -13.774 5.422 4.931 1.00 96.06 290 LEU A CA 1
ATOM 2209 C C . LEU A 1 290 ? -14.644 6.007 6.063 1.00 96.06 290 LEU A C 1
ATOM 2211 O O . LEU A 1 290 ? -15.733 6.518 5.798 1.00 96.06 290 LEU A O 1
ATOM 2215 N N . LEU A 1 291 ? -14.160 6.007 7.313 1.00 94.38 291 LEU A N 1
ATOM 2216 C CA . LEU A 1 291 ? -14.866 6.632 8.445 1.00 94.38 291 LEU A CA 1
ATOM 2217 C C . LEU A 1 291 ? -15.043 8.144 8.261 1.00 94.38 291 LEU A C 1
ATOM 2219 O O . LEU A 1 291 ? -16.126 8.671 8.522 1.00 94.38 291 LEU A O 1
ATOM 2223 N N . PHE A 1 292 ? -14.013 8.827 7.763 1.00 95.25 292 PHE A N 1
ATOM 2224 C CA . PHE A 1 292 ? -14.068 10.253 7.460 1.00 95.25 292 PHE A CA 1
ATOM 2225 C C . PHE A 1 292 ? -15.082 10.557 6.354 1.00 95.25 292 PHE A C 1
ATOM 2227 O O . PHE A 1 292 ? -15.930 11.427 6.535 1.00 95.25 292 PHE A O 1
ATOM 2234 N N . ILE A 1 293 ? -15.067 9.787 5.260 1.00 95.00 293 ILE A N 1
ATOM 2235 C CA . ILE A 1 293 ? -16.018 9.938 4.145 1.00 95.00 293 ILE A CA 1
ATOM 2236 C C . ILE A 1 293 ? -17.464 9.714 4.615 1.00 95.00 293 ILE A C 1
ATOM 2238 O O . ILE A 1 293 ? -18.372 10.412 4.177 1.00 95.00 293 ILE A O 1
ATOM 2242 N N . SER A 1 294 ? -17.682 8.777 5.543 1.00 94.62 294 SER A N 1
ATOM 2243 C CA . SER A 1 294 ? -19.008 8.513 6.121 1.00 94.62 294 SER A CA 1
ATOM 2244 C C . SER A 1 294 ? -19.477 9.550 7.155 1.00 94.62 294 SER A C 1
ATOM 2246 O O . SER A 1 294 ? -20.605 9.454 7.636 1.00 94.62 294 SER A O 1
ATOM 2248 N N . GLY A 1 295 ? -18.624 10.510 7.535 1.00 93.69 295 GLY A N 1
ATOM 2249 C CA . GLY A 1 295 ? -18.922 11.514 8.561 1.00 93.69 295 GLY A CA 1
ATOM 2250 C C . GLY A 1 295 ? -18.901 10.989 10.003 1.00 93.69 295 GLY A C 1
ATOM 2251 O O . GLY A 1 295 ? -19.366 11.681 10.903 1.00 93.69 295 GLY A O 1
ATOM 2252 N N . GLN A 1 296 ? -18.365 9.787 10.243 1.00 92.50 296 GLN A N 1
ATOM 2253 C CA . GLN A 1 296 ? -18.433 9.092 11.542 1.00 92.50 296 GLN A CA 1
ATOM 2254 C C . GLN A 1 296 ? -17.090 9.017 12.283 1.00 92.50 296 GLN A C 1
ATOM 2256 O O . GLN A 1 296 ? -16.968 8.302 13.274 1.00 92.50 296 GLN A O 1
ATOM 2261 N N . GLN A 1 297 ? -16.071 9.754 11.827 1.00 91.00 297 GLN A N 1
ATOM 2262 C CA . GLN A 1 297 ? -14.713 9.703 12.388 1.00 91.00 297 GLN A CA 1
ATOM 2263 C C . GLN A 1 297 ? -14.655 9.997 13.897 1.00 91.00 297 GLN A C 1
ATOM 2265 O O . GLN A 1 297 ? -13.885 9.372 14.619 1.00 91.00 297 GLN A O 1
ATOM 2270 N N . PHE A 1 298 ? -15.455 10.956 14.371 1.00 89.25 298 PHE A N 1
ATOM 2271 C CA . PHE A 1 298 ? -15.462 11.402 15.771 1.00 89.25 298 PHE A CA 1
ATOM 2272 C C . PHE A 1 298 ? -16.683 10.903 16.551 1.00 89.25 298 PHE A C 1
ATOM 2274 O O . PHE A 1 298 ? -16.955 11.381 17.652 1.00 89.25 298 PHE A O 1
ATOM 2281 N N . THR A 1 299 ? -17.441 9.966 15.984 1.00 86.56 299 THR A N 1
ATOM 2282 C CA . THR A 1 299 ? -18.605 9.386 16.649 1.00 86.56 299 THR A CA 1
ATOM 2283 C C . THR A 1 299 ? -18.136 8.300 17.624 1.00 86.56 299 THR A C 1
ATOM 2285 O O . THR A 1 299 ? -17.378 7.419 17.219 1.00 86.56 299 THR A O 1
ATOM 2288 N N . PRO A 1 300 ? -18.589 8.305 18.893 1.00 79.19 300 PRO A N 1
ATOM 2289 C CA . PRO A 1 300 ? -18.171 7.303 19.881 1.00 79.19 300 PRO A CA 1
ATOM 2290 C C . PRO A 1 300 ? -18.594 5.874 19.501 1.00 79.19 300 PRO A C 1
ATOM 2292 O O . PRO A 1 300 ? -17.905 4.912 19.834 1.00 79.19 300 PRO A O 1
ATOM 2295 N N . HIS A 1 301 ? -19.696 5.738 18.758 1.00 84.94 301 HIS A N 1
ATOM 2296 C CA . HIS A 1 301 ? -20.204 4.472 18.237 1.00 84.94 301 HIS A CA 1
ATOM 2297 C C . HIS A 1 301 ? -20.528 4.610 16.740 1.00 84.94 301 HIS A C 1
ATOM 2299 O O . HIS A 1 301 ? -21.644 5.008 16.398 1.00 84.94 301 HIS A O 1
ATOM 2305 N N . PRO A 1 302 ? -19.568 4.339 15.834 1.00 89.75 302 PRO A N 1
ATOM 2306 C CA . PRO A 1 302 ? -19.844 4.333 14.402 1.00 89.75 302 PRO A CA 1
ATOM 2307 C C . PRO A 1 302 ? -20.806 3.195 14.037 1.00 89.75 302 PRO A C 1
ATOM 2309 O O . PRO A 1 302 ? -20.896 2.175 14.725 1.00 89.75 302 PRO A O 1
ATOM 2312 N N . ILE A 1 303 ? -21.508 3.353 12.916 1.00 93.62 303 ILE A N 1
ATOM 2313 C CA . ILE A 1 303 ? -22.389 2.329 12.360 1.00 93.62 303 ILE A CA 1
ATOM 2314 C C . ILE A 1 303 ? -21.567 1.064 12.112 1.00 93.62 303 ILE A C 1
ATOM 2316 O O . ILE A 1 303 ? -20.542 1.094 11.424 1.00 93.62 303 ILE A O 1
ATOM 2320 N N . PHE A 1 304 ? -22.063 -0.060 12.637 1.00 93.06 304 PHE A N 1
ATOM 2321 C CA . PHE A 1 304 ? -21.395 -1.359 12.562 1.00 93.06 304 PHE A CA 1
ATOM 2322 C C . PHE A 1 304 ? -20.922 -1.689 11.142 1.00 93.06 304 PHE A C 1
ATOM 2324 O O . PHE A 1 304 ? -19.758 -2.020 10.960 1.00 93.06 304 PHE A O 1
ATOM 2331 N N . SER A 1 305 ? -21.781 -1.537 10.128 1.00 93.56 305 SER A N 1
ATOM 2332 C CA . SER A 1 305 ? -21.458 -1.889 8.738 1.00 93.56 305 SER A CA 1
ATOM 2333 C C . SER A 1 305 ? -20.259 -1.114 8.182 1.00 93.56 305 SER A C 1
ATOM 2335 O O . SER A 1 305 ? -19.385 -1.706 7.559 1.00 93.56 305 SER A O 1
ATOM 2337 N N . VAL A 1 306 ? -20.189 0.196 8.438 1.00 94.38 306 VAL A N 1
ATOM 2338 C CA . VAL A 1 306 ? -19.096 1.070 7.974 1.00 94.38 306 VAL A CA 1
ATOM 2339 C C . VAL A 1 306 ? -17.791 0.673 8.660 1.00 94.38 306 VAL A C 1
ATOM 2341 O O . VAL A 1 306 ? -16.782 0.428 8.002 1.00 94.38 306 VAL A O 1
ATOM 2344 N N . CYS A 1 307 ? -17.839 0.545 9.986 1.00 94.44 307 CYS A N 1
ATOM 2345 C CA . CYS A 1 307 ? -16.696 0.178 10.813 1.00 94.44 307 CYS A CA 1
ATOM 2346 C C . CYS A 1 307 ? -16.158 -1.218 10.463 1.00 94.44 307 CYS A C 1
ATOM 2348 O O . CYS A 1 307 ? -14.953 -1.444 10.349 1.00 94.44 307 CYS A O 1
ATOM 2350 N N . PHE A 1 308 ? -17.067 -2.156 10.219 1.00 95.12 308 PHE A N 1
ATOM 2351 C CA . PHE A 1 308 ? -16.739 -3.523 9.867 1.00 95.12 308 PHE A CA 1
ATOM 2352 C C . PHE A 1 308 ? -16.109 -3.639 8.475 1.00 95.12 308 PHE A C 1
ATOM 2354 O O . PHE A 1 308 ? -15.058 -4.267 8.336 1.00 95.12 308 PHE A O 1
ATOM 2361 N N . ILE A 1 309 ? -16.699 -2.992 7.463 1.00 96.00 309 ILE A N 1
ATOM 2362 C CA . ILE A 1 309 ? -16.127 -2.938 6.110 1.00 96.00 309 ILE A CA 1
ATOM 2363 C C . ILE A 1 309 ? -14.740 -2.298 6.163 1.00 96.00 309 ILE A C 1
ATOM 2365 O O . ILE A 1 309 ? -13.803 -2.826 5.568 1.00 96.00 309 ILE A O 1
ATOM 2369 N N . GLN A 1 310 ? -14.577 -1.212 6.925 1.00 96.38 310 GLN A N 1
ATOM 2370 C CA . GLN A 1 310 ? -13.279 -0.568 7.090 1.00 96.38 310 GLN A CA 1
ATOM 2371 C C . GLN A 1 310 ? -12.226 -1.539 7.641 1.00 96.38 310 GLN A C 1
ATOM 2373 O O . GLN A 1 310 ? -11.146 -1.662 7.065 1.00 96.38 310 GLN A O 1
ATOM 2378 N N . ALA A 1 311 ? -12.545 -2.258 8.721 1.00 94.69 311 ALA A N 1
ATOM 2379 C CA . ALA A 1 311 ? -11.629 -3.220 9.326 1.00 94.69 311 ALA A CA 1
ATOM 2380 C C . ALA A 1 311 ? -11.255 -4.351 8.349 1.00 94.69 311 ALA A C 1
ATOM 2382 O O . ALA A 1 311 ? -10.079 -4.691 8.219 1.00 94.69 311 ALA A O 1
ATOM 2383 N N . ALA A 1 312 ? -12.235 -4.895 7.616 1.00 96.19 312 ALA A N 1
ATOM 2384 C CA . ALA A 1 312 ? -12.006 -5.940 6.616 1.00 96.19 312 ALA A CA 1
ATOM 2385 C C . ALA A 1 312 ? -11.066 -5.483 5.495 1.00 96.19 312 ALA A C 1
ATOM 2387 O O . ALA A 1 312 ? -10.142 -6.207 5.110 1.00 96.19 312 ALA A O 1
ATOM 2388 N N . LEU A 1 313 ? -11.262 -4.261 5.004 1.00 96.31 313 LEU A N 1
ATOM 2389 C CA . LEU A 1 313 ? -10.414 -3.690 3.970 1.00 96.31 313 LEU A CA 1
ATOM 2390 C C . LEU A 1 313 ? -8.993 -3.422 4.481 1.00 96.31 313 LEU A C 1
ATOM 2392 O O . LEU A 1 313 ? -8.033 -3.819 3.824 1.00 96.31 313 LEU A O 1
ATOM 2396 N N . ILE A 1 314 ? -8.852 -2.825 5.670 1.00 94.75 314 ILE A N 1
ATOM 2397 C CA . ILE A 1 314 ? -7.553 -2.488 6.272 1.00 94.75 314 ILE A CA 1
ATOM 2398 C C . ILE A 1 314 ? -6.701 -3.734 6.509 1.00 94.75 314 ILE A C 1
ATOM 2400 O O . ILE A 1 314 ? -5.536 -3.746 6.119 1.00 94.75 314 ILE A O 1
ATOM 2404 N N . TYR A 1 315 ? -7.257 -4.801 7.090 1.00 93.69 315 TYR A N 1
ATOM 2405 C CA . TYR A 1 315 ? -6.490 -6.030 7.336 1.00 93.69 315 TYR A CA 1
ATOM 2406 C C . TYR A 1 315 ? -6.031 -6.721 6.046 1.00 93.69 315 TYR A C 1
ATOM 2408 O O . TYR A 1 315 ? -5.017 -7.417 6.039 1.00 93.69 315 TYR A O 1
ATOM 2416 N N . SER A 1 316 ? -6.730 -6.483 4.938 1.00 94.50 316 SER A N 1
ATOM 2417 C CA . SER A 1 316 ? -6.396 -7.058 3.635 1.00 94.50 316 SER A CA 1
ATOM 2418 C C . SER A 1 316 ? -5.300 -6.283 2.898 1.00 94.50 316 SER A C 1
ATOM 2420 O O . SER A 1 316 ? -4.667 -6.837 1.999 1.00 94.50 316 SER A O 1
ATOM 2422 N N . MET A 1 317 ? -5.038 -5.020 3.254 1.00 94.06 317 MET A N 1
ATOM 2423 C CA . MET A 1 317 ? -4.069 -4.180 2.537 1.00 94.06 317 MET A CA 1
ATOM 2424 C C . MET A 1 317 ? -2.615 -4.654 2.669 1.00 94.06 317 MET A C 1
ATOM 2426 O O . MET A 1 317 ? -1.981 -4.817 1.630 1.00 94.06 317 MET A O 1
ATOM 2430 N N . PRO A 1 318 ? -2.061 -4.924 3.868 1.00 91.94 318 PRO A N 1
ATOM 2431 C CA . PRO A 1 318 ? -0.649 -5.292 4.019 1.00 91.94 318 PRO A CA 1
ATOM 2432 C C . PRO A 1 318 ? -0.179 -6.520 3.197 1.00 91.94 318 PRO A C 1
ATOM 2434 O O . PRO A 1 318 ? 0.838 -6.425 2.495 1.00 91.94 318 PRO A O 1
ATOM 2437 N N . PRO A 1 319 ? -0.902 -7.662 3.173 1.00 91.19 319 PRO A N 1
ATOM 2438 C CA . PRO A 1 319 ? -0.517 -8.784 2.313 1.00 91.19 319 PRO A CA 1
ATOM 2439 C C . PRO A 1 319 ? -0.698 -8.460 0.821 1.00 91.19 319 PRO A C 1
ATOM 2441 O O . PRO A 1 319 ? 0.076 -8.918 -0.016 1.00 91.19 319 PRO A O 1
ATOM 2444 N N . THR A 1 320 ? -1.681 -7.627 0.476 1.00 92.75 320 THR A N 1
ATOM 2445 C CA . THR A 1 320 ? -1.939 -7.216 -0.912 1.00 92.75 320 THR A CA 1
ATOM 2446 C C . THR A 1 320 ? -0.840 -6.303 -1.446 1.00 92.75 320 THR A C 1
ATOM 2448 O O . THR A 1 320 ? -0.362 -6.500 -2.561 1.00 92.75 320 THR A O 1
ATOM 2451 N N . THR A 1 321 ? -0.402 -5.316 -0.661 1.00 91.19 321 THR A N 1
ATOM 2452 C CA . THR A 1 321 ? 0.643 -4.368 -1.069 1.00 91.19 321 THR A CA 1
ATOM 2453 C C . THR A 1 321 ? 1.999 -5.051 -1.181 1.00 91.19 321 THR A C 1
ATOM 2455 O O . THR A 1 321 ? 2.716 -4.812 -2.153 1.00 91.19 321 THR A O 1
ATOM 2458 N N . SER A 1 322 ? 2.340 -5.959 -0.262 1.00 90.62 322 SER A N 1
ATOM 2459 C CA . SER A 1 322 ? 3.553 -6.783 -0.378 1.00 90.62 322 SER A CA 1
ATOM 2460 C C . SER A 1 322 ? 3.517 -7.701 -1.609 1.00 90.62 322 SER A C 1
ATOM 2462 O O . SER A 1 322 ? 4.483 -7.716 -2.375 1.00 90.62 322 SER A O 1
ATOM 2464 N N . ALA A 1 323 ? 2.393 -8.373 -1.886 1.00 90.12 323 ALA A N 1
ATOM 2465 C CA . ALA A 1 323 ? 2.220 -9.177 -3.099 1.00 90.12 323 ALA A CA 1
ATOM 2466 C C . ALA A 1 323 ? 2.315 -8.339 -4.388 1.00 90.12 323 ALA A C 1
ATOM 2468 O O . ALA A 1 323 ? 2.984 -8.745 -5.338 1.00 90.12 323 ALA A O 1
ATOM 2469 N N . ALA A 1 324 ? 1.693 -7.156 -4.429 1.00 91.94 324 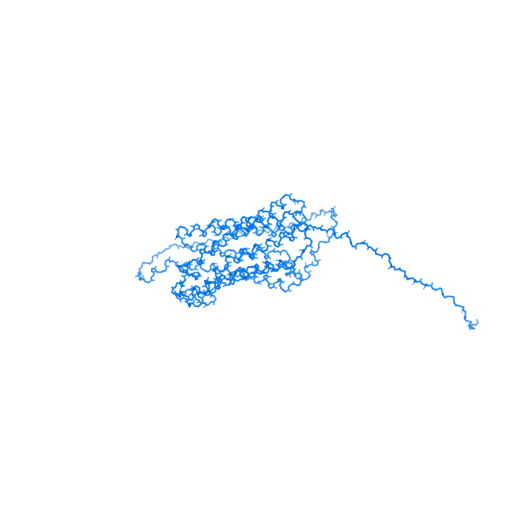ALA A N 1
ATOM 2470 C CA . ALA A 1 324 ? 1.753 -6.253 -5.580 1.00 91.94 324 ALA A CA 1
ATOM 2471 C C . ALA A 1 324 ? 3.170 -5.709 -5.823 1.00 91.94 324 ALA A C 1
ATOM 2473 O O . ALA A 1 324 ? 3.599 -5.576 -6.969 1.00 91.94 324 ALA A O 1
ATOM 2474 N N . THR A 1 325 ? 3.918 -5.439 -4.751 1.00 90.56 325 THR A N 1
ATOM 2475 C CA . THR A 1 325 ? 5.312 -4.974 -4.823 1.00 90.56 325 THR A CA 1
ATOM 2476 C C . THR A 1 325 ? 6.224 -6.083 -5.341 1.00 90.56 325 THR A C 1
ATOM 2478 O O . THR A 1 325 ? 7.019 -5.862 -6.254 1.00 90.56 325 THR A O 1
ATOM 2481 N N . LEU A 1 326 ? 6.055 -7.304 -4.823 1.00 88.62 326 LEU A N 1
ATOM 2482 C CA . LEU A 1 326 ? 6.764 -8.492 -5.292 1.00 88.62 326 LEU A CA 1
ATOM 2483 C C . LEU A 1 326 ? 6.494 -8.755 -6.780 1.00 88.62 326 LEU A C 1
ATOM 2485 O O . LEU A 1 326 ? 7.423 -8.977 -7.554 1.00 88.62 326 LEU A O 1
ATOM 2489 N N . ALA A 1 327 ? 5.227 -8.681 -7.189 1.00 88.25 327 ALA A N 1
ATOM 2490 C CA . ALA A 1 327 ? 4.810 -8.814 -8.578 1.00 88.25 327 ALA A CA 1
ATOM 2491 C C . ALA A 1 327 ? 5.503 -7.790 -9.492 1.00 88.25 327 ALA A C 1
ATOM 2493 O O . ALA A 1 327 ? 6.042 -8.148 -10.542 1.00 88.25 327 ALA A O 1
ATOM 2494 N N . LEU A 1 328 ? 5.544 -6.528 -9.065 1.00 87.44 328 LEU A N 1
ATOM 2495 C CA . LEU A 1 328 ? 6.198 -5.448 -9.793 1.00 87.44 328 LEU A CA 1
ATOM 2496 C C . LEU A 1 328 ? 7.712 -5.673 -9.917 1.00 87.44 328 LEU A C 1
ATOM 2498 O O . LEU A 1 328 ? 8.248 -5.548 -11.017 1.00 87.44 328 LEU A O 1
ATOM 2502 N N . LEU A 1 329 ? 8.400 -6.071 -8.842 1.00 87.31 329 LEU A N 1
ATOM 2503 C CA . LEU A 1 329 ? 9.843 -6.348 -8.859 1.00 87.31 329 LEU A CA 1
ATOM 2504 C C . LEU A 1 329 ? 10.208 -7.554 -9.725 1.00 87.31 329 LEU A C 1
ATOM 2506 O O . LEU A 1 329 ? 11.185 -7.511 -10.475 1.00 87.31 329 LEU A O 1
ATOM 2510 N N . LEU A 1 330 ? 9.422 -8.627 -9.654 1.00 84.25 330 LEU A N 1
ATOM 2511 C CA . LEU A 1 330 ? 9.623 -9.826 -10.466 1.00 84.25 330 LEU A CA 1
ATOM 2512 C C . LEU A 1 330 ? 9.378 -9.556 -11.954 1.00 84.25 330 LEU A C 1
ATOM 2514 O O . LEU A 1 330 ? 10.076 -10.109 -12.804 1.00 84.25 330 LEU A O 1
ATOM 2518 N N . GLN A 1 331 ? 8.401 -8.711 -12.290 1.00 83.75 331 GLN A N 1
ATOM 2519 C CA . GLN A 1 331 ? 8.200 -8.299 -13.675 1.00 83.75 331 GLN A CA 1
ATOM 2520 C C . GLN A 1 331 ? 9.326 -7.370 -14.143 1.00 83.75 331 GLN A C 1
ATOM 2522 O O . GLN A 1 331 ? 9.881 -7.602 -15.214 1.00 83.75 331 GLN A O 1
ATOM 2527 N N . PHE A 1 332 ? 9.698 -6.379 -13.327 1.00 82.69 332 PHE A N 1
ATOM 2528 C CA . PHE A 1 332 ? 10.767 -5.423 -13.617 1.00 82.69 332 PHE A CA 1
ATOM 2529 C C . PHE A 1 332 ? 12.115 -6.111 -13.860 1.00 82.69 332 PHE A C 1
ATOM 2531 O O . PHE A 1 332 ? 12.749 -5.903 -14.892 1.00 82.69 332 PHE A O 1
ATOM 2538 N N . SER A 1 333 ? 12.541 -6.975 -12.943 1.00 78.25 333 SER A N 1
ATOM 2539 C CA . SER A 1 333 ? 13.793 -7.732 -13.064 1.00 78.25 333 SER A CA 1
ATOM 2540 C C . SER A 1 333 ? 13.824 -8.579 -14.335 1.00 78.25 333 SER A C 1
ATOM 2542 O O . SER A 1 333 ? 14.798 -8.522 -15.083 1.00 78.25 333 SER A O 1
ATOM 2544 N N . ARG A 1 334 ? 12.739 -9.294 -14.656 1.00 78.75 334 ARG A N 1
ATOM 2545 C CA . ARG A 1 334 ? 12.660 -10.055 -15.910 1.00 78.75 334 ARG A CA 1
ATOM 2546 C C . ARG A 1 334 ? 12.724 -9.172 -17.149 1.00 78.75 334 ARG A C 1
ATOM 2548 O O . ARG A 1 334 ? 13.327 -9.584 -18.130 1.00 78.75 334 ARG A O 1
ATOM 2555 N N . THR A 1 335 ? 12.100 -7.995 -17.145 1.00 77.81 335 THR A N 1
ATOM 2556 C CA . THR A 1 335 ? 12.166 -7.088 -18.301 1.00 77.81 335 THR A CA 1
ATOM 2557 C C . THR A 1 335 ? 13.549 -6.470 -18.476 1.00 77.81 335 THR A C 1
ATOM 2559 O O . THR A 1 335 ? 14.004 -6.348 -19.607 1.00 77.81 335 THR A O 1
ATOM 2562 N N . THR A 1 336 ? 14.230 -6.130 -17.380 1.00 75.00 336 THR A N 1
ATOM 2563 C CA . THR A 1 336 ? 15.540 -5.462 -17.406 1.00 75.00 336 THR A CA 1
ATOM 2564 C C . THR A 1 336 ? 16.675 -6.422 -17.758 1.00 75.00 336 THR A C 1
ATOM 2566 O O . THR A 1 336 ? 17.591 -6.046 -18.481 1.00 75.00 336 THR A O 1
ATOM 2569 N N . PHE A 1 337 ? 16.620 -7.668 -17.277 1.00 72.69 337 PHE A N 1
ATOM 2570 C CA . PHE A 1 337 ? 17.667 -8.670 -17.508 1.00 72.69 337 PHE A CA 1
ATOM 2571 C C . PHE A 1 337 ? 17.392 -9.596 -18.699 1.00 72.69 337 PHE A C 1
ATOM 2573 O O . PHE A 1 337 ? 18.099 -10.589 -18.871 1.00 72.69 337 PHE A O 1
ATOM 2580 N N . ARG A 1 338 ? 16.390 -9.301 -19.539 1.00 67.44 338 ARG A N 1
ATOM 2581 C CA . ARG A 1 338 ? 16.233 -10.016 -20.812 1.00 67.44 338 ARG A CA 1
ATOM 2582 C C . ARG A 1 338 ? 17.483 -9.758 -21.664 1.00 67.44 338 ARG A C 1
ATOM 2584 O O . ARG A 1 338 ? 17.777 -8.589 -21.920 1.00 67.44 338 ARG A O 1
ATOM 2591 N N . PRO A 1 339 ? 18.225 -10.801 -22.085 1.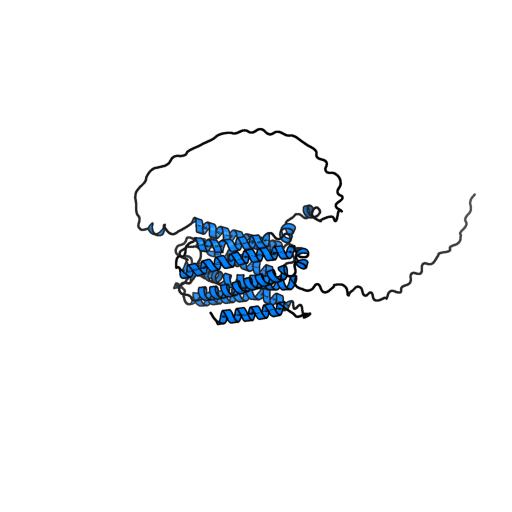00 54.00 339 PRO A N 1
ATOM 2592 C CA . PRO A 1 339 ? 19.329 -10.608 -23.008 1.00 54.00 339 PRO A CA 1
ATOM 2593 C C . PRO A 1 339 ? 18.770 -9.935 -24.260 1.00 54.00 339 PRO A C 1
ATOM 2595 O O . PRO A 1 339 ? 17.735 -10.351 -24.785 1.00 54.00 339 PRO A O 1
ATOM 2598 N N . VAL A 1 340 ? 19.422 -8.850 -24.682 1.00 49.28 340 VAL A N 1
ATOM 2599 C CA . VAL A 1 340 ? 19.190 -8.236 -25.990 1.00 49.28 340 VAL A CA 1
ATOM 2600 C C . VAL A 1 340 ? 19.681 -9.260 -27.004 1.00 49.28 340 VAL A C 1
ATOM 2602 O O . VAL A 1 340 ? 20.845 -9.252 -27.385 1.00 49.28 340 VAL A O 1
ATOM 2605 N N . GLU A 1 341 ? 18.832 -10.226 -27.337 1.00 45.41 341 GLU A N 1
ATOM 2606 C CA . GLU A 1 341 ? 19.078 -11.123 -28.453 1.00 45.41 341 GLU A CA 1
ATOM 2607 C C . GLU A 1 341 ? 19.030 -10.242 -29.702 1.00 45.41 341 GLU A C 1
ATOM 2609 O O . GLU A 1 341 ? 18.032 -9.562 -29.961 1.00 45.41 341 GLU A O 1
ATOM 2614 N N . GLU A 1 342 ? 20.182 -10.148 -30.364 1.00 42.31 342 GLU A N 1
ATOM 2615 C CA . GLU A 1 342 ? 20.437 -9.343 -31.551 1.00 42.31 342 GLU A CA 1
ATOM 2616 C C . GLU A 1 342 ? 19.238 -9.365 -32.494 1.00 42.31 342 GLU A C 1
ATOM 2618 O O . GLU A 1 342 ? 18.891 -10.377 -33.103 1.00 42.31 342 GLU A O 1
ATOM 2623 N N . THR A 1 343 ? 18.642 -8.192 -32.689 1.00 41.03 343 THR A N 1
ATOM 2624 C CA . THR A 1 343 ? 17.800 -7.915 -33.854 1.00 41.03 343 THR A CA 1
ATOM 2625 C C . THR A 1 343 ? 18.701 -7.756 -35.090 1.00 41.03 343 THR A C 1
ATOM 2627 O O . THR A 1 343 ? 18.626 -6.763 -35.802 1.00 41.03 343 THR A O 1
ATOM 2630 N N . GLU A 1 344 ? 19.598 -8.719 -35.315 1.00 41.16 344 GLU A N 1
ATOM 2631 C CA . GLU A 1 344 ? 20.563 -8.763 -36.419 1.00 41.16 344 GLU A CA 1
ATOM 2632 C C . GLU A 1 344 ? 20.458 -10.103 -37.168 1.00 41.16 344 GLU A C 1
ATOM 2634 O O . GLU A 1 344 ? 21.438 -10.736 -37.536 1.00 41.16 344 GLU A O 1
ATOM 2639 N N . SER A 1 345 ? 19.231 -10.581 -37.392 1.00 41.12 345 SER A N 1
ATOM 2640 C CA . SER A 1 345 ? 18.981 -11.749 -38.254 1.00 41.12 345 SER A CA 1
ATOM 2641 C C . SER A 1 345 ? 17.749 -11.615 -39.161 1.00 41.12 345 SER A C 1
ATOM 2643 O O . SER A 1 345 ? 17.242 -12.605 -39.680 1.00 41.12 345 SER A O 1
ATOM 2645 N N . THR A 1 346 ? 17.298 -10.386 -39.447 1.00 42.59 346 THR A N 1
ATOM 2646 C CA . THR A 1 346 ? 16.264 -10.116 -40.474 1.00 42.59 346 THR A CA 1
ATOM 2647 C C . THR A 1 346 ? 16.660 -9.055 -41.506 1.00 42.59 346 THR A C 1
ATOM 2649 O O . THR A 1 346 ? 15.796 -8.425 -42.100 1.00 42.59 346 THR A O 1
ATOM 2652 N N . ASN A 1 347 ? 17.959 -8.915 -41.791 1.00 37.41 347 ASN A N 1
ATOM 2653 C CA . ASN A 1 347 ? 18.444 -8.370 -43.067 1.00 37.41 347 ASN A CA 1
ATOM 2654 C C . ASN A 1 347 ? 19.065 -9.490 -43.922 1.00 37.41 347 ASN A C 1
ATOM 2656 O O . ASN A 1 347 ? 20.143 -9.337 -44.482 1.00 37.41 347 ASN A O 1
ATOM 2660 N N . PHE A 1 348 ? 18.393 -10.639 -44.020 1.00 40.56 348 PHE A N 1
ATOM 2661 C CA . PHE A 1 348 ? 18.627 -11.575 -45.118 1.00 40.56 348 PHE A CA 1
ATOM 2662 C C . PHE A 1 348 ? 17.566 -11.277 -46.180 1.00 40.56 348 PHE A C 1
ATOM 2664 O O . PHE A 1 348 ? 16.445 -11.779 -46.122 1.00 40.56 348 PHE A O 1
ATOM 2671 N N . MET A 1 349 ? 17.893 -10.363 -47.097 1.00 42.69 349 MET A N 1
ATOM 2672 C CA . MET A 1 349 ? 17.122 -10.142 -48.321 1.00 42.69 349 MET A CA 1
ATOM 2673 C C . MET A 1 349 ? 17.068 -11.457 -49.117 1.00 42.69 349 MET A C 1
ATOM 2675 O O . MET A 1 349 ? 18.126 -11.960 -49.499 1.00 42.69 349 MET A O 1
ATOM 2679 N N . PRO A 1 350 ? 15.887 -12.001 -49.452 1.00 39.44 350 PRO A N 1
ATOM 2680 C CA . PRO A 1 350 ? 15.788 -12.903 -50.581 1.00 39.44 350 PRO A CA 1
ATOM 2681 C C . PRO A 1 350 ? 15.865 -12.066 -51.863 1.00 39.44 350 PRO A C 1
ATOM 2683 O O . PRO A 1 350 ? 15.079 -11.144 -52.088 1.00 39.44 350 PRO A O 1
ATOM 2686 N N . ALA A 1 351 ? 16.849 -12.385 -52.699 1.00 47.00 351 ALA A N 1
ATOM 2687 C CA . ALA A 1 351 ? 16.945 -11.900 -54.061 1.00 47.00 351 ALA A CA 1
ATOM 2688 C C . ALA A 1 351 ? 15.734 -12.387 -54.869 1.00 47.00 351 ALA A C 1
ATOM 2690 O O . ALA A 1 351 ? 15.717 -13.523 -55.322 1.00 47.00 351 ALA A O 1
ATOM 2691 N N . THR A 1 352 ? 14.743 -11.523 -55.071 1.00 46.06 352 THR A N 1
ATOM 2692 C CA . THR A 1 352 ? 13.736 -11.669 -56.132 1.00 46.06 352 THR A CA 1
ATOM 2693 C C . THR A 1 352 ? 13.057 -10.328 -56.368 1.00 46.06 352 THR A C 1
ATOM 2695 O O . THR A 1 352 ? 12.109 -9.989 -55.670 1.00 46.06 352 THR A O 1
ATOM 2698 N N . TYR A 1 353 ? 13.521 -9.577 -57.367 1.00 35.38 353 TYR A N 1
ATOM 2699 C CA . TYR A 1 353 ? 12.640 -8.758 -58.202 1.00 35.38 353 TYR A CA 1
ATOM 2700 C C . TYR A 1 353 ? 13.301 -8.541 -59.567 1.00 35.38 353 TYR A C 1
ATOM 2702 O O . TYR A 1 353 ? 14.099 -7.631 -59.773 1.00 35.38 353 TYR A O 1
ATOM 2710 N N . GLY A 1 354 ? 12.980 -9.438 -60.498 1.00 38.50 354 GLY A N 1
ATOM 2711 C CA . GLY A 1 354 ? 13.022 -9.137 -61.919 1.00 38.50 354 GLY A CA 1
ATOM 2712 C C . GLY A 1 354 ? 11.697 -8.490 -62.306 1.00 38.50 354 GLY A C 1
ATOM 2713 O O . GLY A 1 354 ? 10.649 -9.089 -62.097 1.00 38.50 354 GLY A O 1
ATOM 2714 N N . SER A 1 355 ? 11.752 -7.270 -62.834 1.00 35.66 355 SER A N 1
ATOM 2715 C CA . SER A 1 355 ? 10.746 -6.687 -63.732 1.00 35.66 355 SER A CA 1
ATOM 2716 C C . SER A 1 355 ? 11.360 -5.406 -64.308 1.00 35.66 355 SER A C 1
ATOM 2718 O O . SER A 1 355 ? 11.532 -4.418 -63.604 1.00 35.66 355 SER A O 1
ATOM 2720 N N . ILE A 1 356 ? 12.005 -5.497 -65.472 1.00 41.62 356 ILE A N 1
ATOM 2721 C CA . ILE A 1 356 ? 11.470 -4.995 -66.748 1.00 41.62 356 ILE A CA 1
ATOM 2722 C C . ILE A 1 356 ? 10.978 -3.544 -66.621 1.00 41.62 356 ILE A C 1
ATOM 2724 O O . ILE A 1 356 ? 9.807 -3.300 -66.355 1.00 41.62 356 ILE A O 1
ATOM 2728 N N . TYR A 1 357 ? 11.873 -2.593 -66.900 1.00 36.56 357 TYR A N 1
ATOM 2729 C CA . TYR A 1 357 ? 11.490 -1.300 -67.463 1.00 36.56 357 TYR A CA 1
ATOM 2730 C C . TYR A 1 357 ? 12.156 -1.143 -68.826 1.00 36.56 357 TYR A C 1
ATOM 2732 O O . TYR A 1 357 ? 13.318 -0.773 -68.967 1.00 36.56 357 TYR A O 1
ATOM 2740 N N . HIS A 1 358 ? 11.356 -1.496 -69.824 1.00 35.59 358 HIS A N 1
ATOM 2741 C CA . HIS A 1 358 ? 11.463 -1.084 -71.210 1.00 35.59 358 HIS A CA 1
ATOM 2742 C C . HIS A 1 358 ? 11.160 0.426 -71.252 1.00 35.59 358 HIS A C 1
ATOM 2744 O O . HIS A 1 358 ? 10.038 0.823 -70.942 1.00 35.59 358 HIS A O 1
ATOM 2750 N N . ILE A 1 359 ? 12.125 1.275 -71.611 1.00 40.34 359 ILE A N 1
ATOM 2751 C CA . ILE A 1 359 ? 11.838 2.650 -72.048 1.00 40.34 359 ILE A CA 1
ATOM 2752 C C . ILE A 1 359 ? 12.309 2.767 -73.491 1.00 40.34 359 ILE A C 1
ATOM 2754 O O . ILE A 1 359 ? 13.496 2.860 -73.795 1.00 40.34 359 ILE A O 1
ATOM 2758 N N . SER A 1 360 ? 11.316 2.685 -74.366 1.00 35.69 360 SER A N 1
ATOM 2759 C CA . SER A 1 360 ? 11.384 2.874 -75.803 1.00 35.69 360 SER A CA 1
ATOM 2760 C C . SER A 1 360 ? 11.631 4.347 -76.148 1.00 35.69 360 SER A C 1
ATOM 2762 O O . SER A 1 360 ? 10.971 5.236 -75.611 1.00 35.69 360 SER A O 1
ATOM 2764 N N . SER A 1 361 ? 12.527 4.601 -77.104 1.00 43.81 361 SER A N 1
ATOM 2765 C CA . SER A 1 361 ? 12.530 5.834 -77.900 1.00 43.81 361 SER A CA 1
ATOM 2766 C C . SER A 1 361 ? 11.215 5.999 -78.667 1.00 43.81 361 SER A C 1
ATOM 2768 O O . SER A 1 361 ? 10.685 5.007 -79.171 1.00 43.81 361 SER A O 1
ATOM 2770 N N . PRO A 1 362 ? 10.781 7.242 -78.923 1.00 47.62 362 PRO A N 1
ATOM 2771 C CA . PRO A 1 362 ? 9.985 7.550 -80.094 1.00 47.62 362 PRO A CA 1
ATOM 2772 C C . PRO A 1 362 ? 10.781 8.428 -81.064 1.00 47.62 362 PRO A C 1
ATOM 2774 O O . PRO A 1 362 ? 11.048 9.604 -80.832 1.00 47.62 362 PRO A O 1
ATOM 2777 N N . VAL A 1 363 ? 11.118 7.813 -82.194 1.00 41.41 363 VAL A N 1
ATOM 2778 C CA . VAL A 1 363 ? 11.248 8.473 -83.492 1.00 41.41 363 VAL A CA 1
ATOM 2779 C C . VAL A 1 363 ? 9.842 8.890 -83.926 1.00 41.41 363 VAL A C 1
ATOM 2781 O O . VAL A 1 363 ? 8.970 8.031 -84.018 1.00 41.41 363 VAL A O 1
ATOM 2784 N N . HIS A 1 364 ? 9.620 10.162 -84.260 1.00 41.25 364 HIS A N 1
ATOM 2785 C CA . HIS A 1 364 ? 8.556 10.524 -85.198 1.00 41.25 364 HIS A CA 1
ATOM 2786 C C . HIS A 1 364 ? 8.970 11.691 -86.096 1.00 41.25 364 HIS A C 1
ATOM 2788 O O . HIS A 1 364 ? 9.345 12.770 -85.645 1.00 41.25 364 HIS A O 1
ATOM 2794 N N . ARG A 1 365 ? 8.915 11.404 -87.400 1.00 39.66 365 ARG A N 1
ATOM 2795 C CA . ARG A 1 365 ? 9.082 12.320 -88.527 1.00 39.66 365 ARG A CA 1
ATOM 2796 C C . ARG A 1 365 ? 7.914 13.304 -88.604 1.00 39.66 365 ARG A C 1
ATOM 2798 O O . ARG A 1 365 ? 6.769 12.884 -88.491 1.00 39.66 365 ARG A O 1
ATOM 2805 N N . GLY A 1 366 ? 8.265 14.556 -88.891 1.00 36.69 366 GLY A N 1
ATOM 2806 C CA . GLY A 1 366 ? 7.789 15.373 -90.013 1.00 36.69 366 GLY A CA 1
ATOM 2807 C C . GLY A 1 366 ? 6.294 15.451 -90.323 1.00 36.69 366 GLY A C 1
ATOM 2808 O O . GLY A 1 366 ? 5.696 14.473 -90.755 1.00 36.69 366 GLY A O 1
ATOM 2809 N N . PHE A 1 367 ? 5.775 16.681 -90.305 1.00 43.09 367 PHE A N 1
ATOM 2810 C CA . PHE A 1 367 ? 4.818 17.154 -91.303 1.00 43.09 367 PHE A CA 1
ATOM 2811 C C . PHE A 1 367 ? 5.077 18.636 -91.620 1.00 43.09 367 PHE A C 1
ATOM 2813 O O . PHE A 1 367 ? 5.282 19.458 -90.732 1.00 43.09 367 PHE A O 1
ATOM 2820 N N . SER A 1 368 ? 5.112 18.922 -92.915 1.00 43.28 368 SER A N 1
ATOM 2821 C CA . SER A 1 368 ? 5.240 20.205 -93.608 1.00 43.28 368 SER A CA 1
ATOM 2822 C C . SER A 1 368 ? 3.918 20.976 -93.666 1.00 43.28 368 SER A C 1
ATOM 2824 O O . SER A 1 368 ? 2.931 20.328 -94.001 1.00 43.28 368 SER A O 1
ATOM 2826 N N . VAL A 1 369 ? 3.919 22.315 -93.513 1.00 47.59 369 VAL A N 1
ATOM 2827 C CA . VAL A 1 369 ? 3.047 23.267 -94.254 1.00 47.59 369 VAL A CA 1
ATOM 2828 C C . VAL A 1 369 ? 3.693 24.675 -94.334 1.00 47.59 369 VAL A C 1
ATOM 2830 O O . VAL A 1 369 ? 4.086 25.234 -93.319 1.00 47.59 369 VAL A O 1
ATOM 2833 N N . SER A 1 370 ? 3.772 25.154 -95.582 1.00 47.44 370 SER A N 1
ATOM 2834 C CA . SER A 1 370 ? 3.834 26.490 -96.227 1.00 47.44 370 SER A CA 1
ATOM 2835 C C . SER A 1 370 ? 3.646 27.829 -95.467 1.00 47.44 370 SER A C 1
ATOM 2837 O O . SER A 1 370 ? 2.933 27.889 -94.469 1.00 47.44 370 SER A O 1
ATOM 2839 N N . ASN A 1 371 ? 4.138 28.887 -96.150 1.00 44.75 371 ASN A N 1
ATOM 2840 C CA . ASN A 1 371 ? 3.985 30.360 -96.026 1.00 44.75 371 ASN A CA 1
ATOM 2841 C C . ASN A 1 371 ? 5.151 31.030 -95.270 1.00 44.75 371 ASN A C 1
ATOM 2843 O O . ASN A 1 371 ? 5.414 30.665 -94.130 1.00 44.75 371 ASN A O 1
ATOM 2847 N N . ASP A 1 372 ? 5.930 31.974 -95.804 1.00 48.62 372 ASP A N 1
ATOM 2848 C CA . ASP A 1 372 ? 5.907 32.813 -97.019 1.00 48.62 372 ASP A CA 1
ATOM 2849 C C . ASP A 1 372 ? 7.346 33.045 -97.527 1.00 48.62 372 ASP A C 1
ATOM 2851 O O . ASP A 1 372 ? 8.289 32.876 -96.712 1.00 48.62 372 ASP A O 1
#

Secondary structure (DSSP, 8-state):
-HHHHHHHHHHHHHHHHHHHS-------HHHHHHHHHHHHHHHHHHHHHHHHHHHH-GGGEEE-TTSSSEEETT-SHHHHHHHHHHHHHHHHHHHHHHHHHHHHHTHHHHHH-HHHHHHHHHHHHHHHHHHHHHHHHHHHHHH----HHHHHHHHHHHHHHHHHHHT-HHHHHHHS-TTTTTTSS------------------------------------------TTGGGTTS--HHHHHHHHHHHHHHHHHHHHHHHHHHH-TT----HHHHHHHHHHHHHHHHHHHHHHTT-TT-SS--HHHHHHHHHHHHHHHHHHHHHHHHHHHHHHHHHSS----S-SS--------------------------

Organism: Hypholoma sublateritium (strain FD-334 SS-4) (NCBI:txid945553)

Foldseek 3Di:
DVVLVVVLVVVLVVLVVVVPDDPDPDPDVVVLVVLLCVLVCLLVVLLVVLVVVCVVPLVQWAQDLQLQAIARPPDCLLVVLLSLLVSLLVSLQVLLVVLVVVCVVPVVLCVVPVLLVLLSVLLNVLSVLVVVLSVVVVVCVVVVDDDLVSLLSVLLNLVSVLCSPCPRPLLVVLVDPPVVVVVPPDDPDDPPPDDDDDDDDDDDDDDDDDDDDDDDDDDDDDDDDDDVVCVSVPNHPPVSSVSSLVSLVNSLVSLVVSLCSCVVRPSRDDRSLVNSLSVLSNLLSCLSCQCVVVVNSPPNDDDSVSNSSSNSSNSSSSSSNSSSSSSVSSVSSCVSPDPPPDPPPPPPDDDDDDDDDDDDDDDDDDDDDDDD

Solvent-accessible surface area (backbone atoms only — not comparable to full-atom values): 22438 Å² total; per-residue (Å²): 116,69,67,58,53,54,48,49,51,52,51,48,50,54,50,48,50,74,67,67,73,77,96,68,94,66,90,52,68,65,60,61,52,50,46,40,44,49,25,56,53,51,24,52,52,41,29,51,53,41,49,61,52,43,71,77,41,62,88,36,59,41,72,36,94,75,53,64,53,38,40,64,57,99,56,68,59,65,58,55,35,47,52,51,21,52,54,36,45,53,53,40,52,54,49,50,52,49,52,51,51,54,44,64,73,41,52,80,54,46,75,79,38,54,72,59,49,56,55,52,53,41,50,50,55,51,48,52,53,49,52,51,47,49,52,51,53,53,55,35,70,73,67,72,64,87,58,69,70,58,62,41,54,58,25,47,48,40,36,48,51,25,50,54,66,53,69,37,66,72,55,54,60,67,71,49,57,80,73,71,50,73,77,66,56,81,71,91,67,77,88,72,91,74,80,90,80,86,78,88,77,89,80,90,79,83,89,79,89,76,89,84,88,80,90,81,84,85,85,84,89,86,86,87,81,92,55,90,76,56,75,70,64,82,68,68,58,60,69,60,50,51,52,34,48,51,32,22,48,52,8,20,52,42,27,48,52,48,51,53,49,44,72,72,33,95,84,54,86,73,60,70,27,54,54,44,35,42,52,48,45,29,52,43,23,49,32,66,38,41,46,57,76,71,72,36,46,87,46,97,75,54,60,64,70,62,40,45,53,30,27,25,46,52,61,18,35,54,42,20,49,29,39,22,50,40,31,33,50,58,51,48,52,55,66,71,67,51,77,84,71,72,94,78,78,80,85,74,76,78,92,78,83,90,77,89,80,87,82,78,85,82,89,80,83,86,85,89,82,89,90,134